Protein 4DD5 (pdb70)

Secondary structure (DSSP, 8-state):
---EEEEEEEEPPPEETTSTTTTS-HHHHHHHHHHHHHHHTT--GGG--EEEEE-S--TTS-S-HHHHHHHHTT--TTS-EEEE--GGGHHHHHHHHHHHHHHHTS-SEEEEEEEEESTTPPEE-TTTTT---SS----EEHHHHHTSEETTTTEEHHHHHHHHHHHHT--HHHHHHHHHHHHHHHHHHHHTTTTTTTB--EEE--EEE-S-S---TT--HHHHHHPPBSSSTT-S-BTTTBPPPEEEEEEEEEEEHHHHHHHT---SEEEEEEEEEE--GGGGGGTHHHHHHHHHHHHT--GGG-SEEEE--SBHHHHHHHHHHHT--TTSBSTT--HHHH---HHHHHHHHHHHHHHHHHHHT-SEEEEEEEETTTEEEEEEEE-

CATH classification: 3.40.47.10 (+1 more: 3.40.47.10)

Radius of gyration: 19.77 Å; Cα contacts (8 Å, |Δi|>4): 1063; chains: 1; bounding box: 51×50×58 Å

InterPro domains:
  IPR002155 Thiolase [PIRSF000429] (1-391)
  IPR002155 Thiolase [TIGR01930] (6-389)
  IPR002155 Thiolase [cd00751] (5-391)
  IPR016039 Thiolase-like [G3DSA:3.40.47.10] (4-275)
  IPR016039 Thiolase-like [G3DSA:3.40.47.10] (126-389)
  IPR016039 Thiolase-like [SSF53901] (3-269)
  IPR016039 Thiolase-like [SSF53901] (270-390)
  IPR020613 Thiolase, conserved site [PS00737] (338-354)
  IPR020615 Thiolase, acyl-enzyme intermediate active site [PS00098] (84-102)
  IPR020616 Thiolase, N-terminal [PF00108] (4-261)
  IPR020617 Thiolase, C-terminal [PF02803] (270-390)

Organism: Clostridioides difficile (strain 630) (NCBI:txid272563)

Foldseek 3Di:
DFWKFFQFKAKAAWAAQCGDPLPPDQLNQLLLRQLVQCVSNVHALCLAQEEEEEEWLCPPVDPFSQLSSSVSNPRDPPHYYHYDDLWLQQQQVQVVVVRVCQRVPNTFKYKGGYWFDLSPRDWDFVQVPPHPPDDDGDIGRCCQVGHAAFPVVGFGVVQLLQVLCVVVVQALLNLLVQLVQQLVLQVVCVVVCVCVVRHRWDQVVHDIRHHQHQRDPPDDSVVSVPFAADGDHVTRFGLSSAFGAIGIIMMTMMGGPVVCVVSVGDGLWIWQFKFKDFDALSNLLQQQQVRVVVRQVSNVHALVLAQAEEEARRGSSSVVVNCVNSVHPSCRYSVSHHRSRRHRSRRRRQNVSVSSFSSVCVVVVNFKYKYKYGGRNGMMMMIITGD

B-factor: mean 16.12, std 9.3, range [6.34, 74.55]

Nearest PDB structures (foldseek):
  4dd5-assembly1_A  TM=1.003E+00  e=2.751E-90  Clostridioides difficile 630
  7ldc-assembly1_B  TM=9.913E-01  e=3.848E-63  Zoogloea ramigera
  7lca-assembly1_B  TM=9.878E-01  e=4.101E-63  Zoogloea ramigera
  8jg2-assembly1_A  TM=9.911E-01  e=2.010E-62  Megasphaera hexanoica
  8gql-assembly1_B  TM=9.804E-01  e=6.679E-52  Pseudomonas aeruginosa PAO1

Solvent-accessible surface area: 15374 Å² total; per-residue (Å²): 178,64,86,6,0,0,5,3,0,0,0,1,0,1,0,22,107,39,25,30,0,132,90,9,27,3,27,93,0,0,23,37,0,0,96,43,0,2,141,72,1,120,13,71,39,78,61,0,51,43,1,4,0,0,3,13,9,49,39,82,51,53,170,62,4,0,70,58,0,0,71,38,4,47,5,40,96,136,56,84,15,108,40,26,96,23,31,2,0,0,0,1,68,0,0,4,55,0,2,69,58,0,8,134,44,106,5,51,5,0,0,0,0,0,1,3,7,2,29,81,15,43,125,58,68,94,33,73,198,176,36,48,214,182,55,159,54,58,142,39,31,2,9,65,94,78,3,20,30,5,91,140,38,110,64,44,8,0,27,0,1,2,21,0,5,104,123,55,110,4,59,56,108,60,0,1,80,28,0,42,46,0,8,65,51,0,62,132,2,47,90,106,24,44,5,91,85,0,13,15,63,4,88,51,136,140,79,84,16,53,107,7,80,37,15,103,90,40,17,55,59,137,123,10,62,123,71,101,50,52,63,79,114,136,13,33,0,0,73,15,0,4,22,7,45,0,0,0,1,0,0,0,0,0,0,0,79,105,46,3,144,122,54,65,16,158,38,16,3,10,16,50,6,59,4,31,22,52,32,77,30,100,31,0,0,36,0,3,2,39,0,0,109,116,0,14,96,71,20,144,34,81,25,134,69,12,46,2,6,4,6,7,6,2,12,0,0,3,5,21,0,2,18,99,56,9,108,12,71,141,127,84,3,5,21,1,0,2,0,2,0,0,1,9,0,1,0,0,1,0,0,2,2,0,0,1,0,1,19,4,1,78,80,106,87,11,104,20,0,0,0,0,0,1,0,7,24,2,58,0,1,1,0,0,0,93,110

Structure (mmCIF, N/CA/C/O backbone):
data_4DD5
#
_entry.id   4DD5
#
_cell.length_a   58.850
_cell.length_b   107.411
_cell.length_c   151.309
_cell.angle_alpha   90.00
_cell.angle_beta   90.00
_cell.angle_gamma   90.00
#
_symmetry.space_group_name_H-M   'I 2 2 2'
#
loop_
_entity.id
_entity.type
_entity.pdbx_description
1 polymer 'Acetyl-CoA acetyltransferase'
2 water water
#
loop_
_atom_site.group_PDB
_atom_site.id
_atom_site.type_symbol
_atom_site.label_atom_id
_atom_site.label_alt_id
_atom_site.label_comp_id
_atom_site.label_asym_id
_atom_site.label_entity_id
_atom_site.label_seq_id
_atom_site.pdbx_PDB_ins_code
_atom_site.Cartn_x
_atom_site.Cartn_y
_atom_site.Cartn_z
_atom_site.occupancy
_atom_site.B_iso_or_equiv
_atom_site.auth_seq_id
_atom_site.auth_comp_id
_atom_site.auth_asym_id
_atom_site.auth_atom_id
_atom_site.pdbx_PDB_model_num
ATOM 1 N N . MET A 1 6 ? 58.509 49.992 22.297 1.00 42.50 6 MET A N 1
ATOM 2 C CA . MET A 1 6 ? 58.685 49.521 23.663 1.00 34.89 6 MET A CA 1
ATOM 3 C C . MET A 1 6 ? 59.253 48.081 23.627 1.00 30.17 6 MET A C 1
ATOM 4 O O . MET A 1 6 ? 58.715 47.199 23.035 1.00 35.89 6 MET A O 1
ATOM 9 N N . ARG A 1 7 ? 60.354 47.846 24.260 1.00 22.20 7 ARG A N 1
ATOM 10 C CA . ARG A 1 7 ? 60.814 46.489 24.127 1.00 21.22 7 ARG A CA 1
ATOM 11 C C . ARG A 1 7 ? 60.231 45.565 25.202 1.00 14.43 7 ARG A C 1
ATOM 12 O O . ARG A 1 7 ? 59.746 45.988 26.211 1.00 16.41 7 ARG A O 1
ATOM 20 N N . GLU A 1 8 ? 60.290 44.288 24.887 1.00 15.43 8 GLU A N 1
ATOM 21 C CA . GLU A 1 8 ? 59.779 43.255 25.785 1.00 13.55 8 GLU A CA 1
ATOM 22 C C . GLU A 1 8 ? 60.765 42.989 26.924 1.00 10.61 8 GLU A C 1
ATOM 23 O O . GLU A 1 8 ? 61.937 43.145 26.798 1.00 11.79 8 GLU A O 1
ATOM 29 N N . VAL A 1 9 ? 60.194 42.558 28.036 1.00 11.38 9 VAL A N 1
ATOM 30 C CA . VAL A 1 9 ? 60.914 42.310 29.276 1.00 10.55 9 VAL A CA 1
ATOM 31 C C . VAL A 1 9 ? 60.647 40.873 29.776 1.00 10.16 9 VAL A C 1
ATOM 32 O O . VAL A 1 9 ? 59.552 40.435 29.701 1.00 11.74 9 VAL A O 1
ATOM 36 N N . VAL A 1 10 ? 61.678 40.235 30.273 1.00 8.95 10 VAL A N 1
ATOM 37 C CA . VAL A 1 10 ? 61.555 38.889 30.801 1.00 8.62 10 VAL A CA 1
ATOM 38 C C . VAL A 1 10 ? 61.948 38.875 32.281 1.00 8.96 10 VAL A C 1
ATOM 39 O O . VAL A 1 10 ? 62.626 39.727 32.751 1.00 9.88 10 VAL A O 1
ATOM 43 N N . ILE A 1 11 ? 61.469 37.846 32.951 1.00 9.32 11 ILE A N 1
ATOM 44 C CA . ILE A 1 11 ? 61.867 37.504 34.318 1.00 9.10 11 ILE A CA 1
ATOM 45 C C . ILE A 1 11 ? 62.883 36.389 34.193 1.00 9.05 11 ILE A C 1
ATOM 46 O O . ILE A 1 11 ? 62.562 35.261 33.815 1.00 10.63 11 ILE A O 1
ATOM 51 N N . ALA A 1 12 ? 64.134 36.743 34.417 1.00 8.93 12 ALA A N 1
ATOM 52 C CA . ALA A 1 12 ? 65.261 35.826 34.243 1.00 9.46 12 ALA A CA 1
ATOM 53 C C . ALA A 1 12 ? 65.316 34.764 35.324 1.00 9.93 12 ALA A C 1
ATOM 54 O O . ALA A 1 12 ? 65.685 33.616 35.037 1.00 11.15 12 ALA A O 1
ATOM 56 N N . SER A 1 13 ? 64.959 35.124 36.558 1.00 9.15 13 SER A N 1
ATOM 57 C CA . SER A 1 13 ? 65.178 34.242 37.696 1.00 8.49 13 SER A CA 1
ATOM 58 C C . SER A 1 13 ? 64.360 34.725 38.889 1.00 9.00 13 SER A C 1
ATOM 59 O O . SER A 1 13 ? 63.891 35.876 38.926 1.00 9.55 13 SER A O 1
ATOM 62 N N . ALA A 1 14 ? 64.233 33.839 39.869 1.00 8.99 14 ALA A N 1
ATOM 63 C CA . ALA A 1 14 ? 63.504 34.120 41.110 1.00 8.55 14 ALA A CA 1
ATOM 64 C C . ALA A 1 14 ? 64.044 33.237 42.213 1.00 9.15 14 ALA A C 1
ATOM 65 O O . ALA A 1 14 ? 64.344 32.065 41.971 1.00 10.09 14 ALA A O 1
ATOM 67 N N . ALA A 1 15 ? 64.086 33.769 43.437 1.00 8.87 15 ALA A N 1
ATOM 68 C CA . ALA A 1 15 ? 64.402 32.998 44.619 1.00 8.39 15 ALA A CA 1
ATOM 69 C C . ALA A 1 15 ? 63.720 33.594 45.821 1.00 8.63 15 ALA A C 1
ATOM 70 O O . ALA A 1 15 ? 63.662 34.822 45.962 1.00 9.95 15 ALA A O 1
ATOM 72 N N . ARG A 1 16 ? 63.242 32.750 46.737 1.00 9.13 16 ARG A N 1
ATOM 73 C CA . ARG A 1 16 ? 62.628 33.248 47.949 1.00 8.78 16 ARG A CA 1
ATOM 74 C C . ARG A 1 16 ? 63.164 32.510 49.148 1.00 9.11 16 ARG A C 1
ATOM 75 O O . ARG A 1 16 ? 63.534 31.334 49.063 1.00 9.51 16 ARG A O 1
ATOM 83 N N . THR A 1 17 ? 63.175 33.189 50.290 1.00 8.99 17 THR A N 1
ATOM 84 C CA . THR A 1 17 ? 63.350 32.456 51.543 1.00 8.80 17 THR A CA 1
ATOM 85 C C . THR A 1 17 ? 62.072 31.655 51.832 1.00 8.32 17 THR A C 1
ATOM 86 O O . THR A 1 17 ? 60.986 31.916 51.291 1.00 9.23 17 THR A O 1
ATOM 90 N N . ALA A 1 18 ? 62.206 30.662 52.695 1.00 9.49 18 ALA A N 1
ATOM 91 C CA . ALA A 1 18 ? 61.051 30.146 53.395 1.00 9.13 18 ALA A CA 1
ATOM 92 C C . ALA A 1 18 ? 60.321 31.331 54.056 1.00 9.06 18 ALA A C 1
ATOM 93 O O . ALA A 1 18 ? 60.933 32.358 54.377 1.00 9.50 18 ALA A O 1
ATOM 95 N N . VAL A 1 19 ? 59.025 31.188 54.266 1.00 8.78 19 VAL A N 1
ATOM 96 C CA . VAL A 1 19 ? 58.255 32.185 55.003 1.00 8.79 19 VAL A CA 1
ATOM 97 C C . VAL A 1 19 ? 58.196 31.735 56.467 1.00 8.85 19 VAL A C 1
ATOM 98 O O . VAL A 1 19 ? 57.780 30.629 56.804 1.00 9.73 19 VAL A O 1
ATOM 102 N N . GLY A 1 20 ? 58.684 32.601 57.336 1.00 8.98 20 GLY A N 1
ATOM 103 C CA . GLY A 1 20 ? 58.693 32.346 58.773 1.00 9.47 20 GLY A CA 1
ATOM 104 C C . GLY A 1 20 ? 57.413 32.765 59.465 1.00 9.27 20 GLY A C 1
ATOM 105 O O . GLY A 1 20 ? 56.725 33.704 59.035 1.00 9.77 20 GLY A O 1
ATOM 106 N N . SER A 1 21 ? 57.113 32.092 60.572 1.00 9.79 21 SER A N 1
ATOM 107 C CA . SER A 1 21 ? 56.004 32.460 61.428 1.00 9.91 21 SER A CA 1
ATOM 108 C C . SER A 1 21 ? 56.342 33.675 62.298 1.00 9.24 21 SER A C 1
ATOM 109 O O . SER A 1 21 ? 57.500 33.915 62.603 1.00 10.32 21 SER A O 1
ATOM 112 N N . PHE A 1 22 ? 55.304 34.397 62.717 1.00 10.25 22 PHE A N 1
ATOM 113 C CA . PHE A 1 22 ? 55.456 35.546 63.613 1.00 10.50 22 PHE A CA 1
ATOM 114 C C . PHE A 1 22 ? 56.152 35.087 64.901 1.00 9.75 22 PHE A C 1
ATOM 115 O O . PHE A 1 22 ? 55.686 34.151 65.559 1.00 12.28 22 PHE A O 1
ATOM 123 N N . GLY A 1 23 ? 57.275 35.681 65.246 1.00 10.45 23 GLY A N 1
ATOM 124 C CA . GLY A 1 23 ? 58.036 35.242 66.402 1.00 11.33 23 GLY A CA 1
ATOM 125 C C . GLY A 1 23 ? 58.743 33.922 66.247 1.00 11.63 23 GLY A C 1
ATOM 126 O O . GLY A 1 23 ? 59.210 33.358 67.231 1.00 12.82 23 GLY A O 1
ATOM 127 N N . GLY A 1 24 ? 58.851 33.435 65.021 1.00 10.87 24 GLY A N 1
ATOM 128 C CA . GLY A 1 24 ? 59.385 32.113 64.710 1.00 11.24 24 GLY A CA 1
ATOM 129 C C . GLY A 1 24 ? 60.799 32.121 64.194 1.00 11.18 24 GLY A C 1
ATOM 130 O O . GLY A 1 24 ? 61.709 32.701 64.780 1.00 11.84 24 GLY A O 1
ATOM 131 N N . ALA A 1 25 ? 60.993 31.466 63.049 1.00 10.97 25 ALA A N 1
ATOM 132 C CA . ALA A 1 25 ? 62.320 31.163 62.532 1.00 11.95 25 ALA A CA 1
ATOM 133 C C . ALA A 1 25 ? 63.195 32.405 62.361 1.00 11.30 25 ALA A C 1
ATOM 134 O O . ALA A 1 25 ? 64.411 32.360 62.564 1.00 12.11 25 ALA A O 1
ATOM 136 N N . PHE A 1 26 ? 62.572 33.512 61.935 1.00 11.11 26 PHE A N 1
ATOM 137 C CA . PHE A 1 26 ? 63.285 34.755 61.628 1.00 10.81 26 PHE A CA 1
ATOM 138 C C . PHE A 1 26 ? 62.999 35.854 62.675 1.00 10.59 26 PHE A C 1
ATOM 139 O O . PHE A 1 26 ? 63.154 37.042 62.392 1.00 11.37 26 PHE A O 1
ATOM 147 N N . LYS A 1 27 ? 62.611 35.455 63.887 1.00 11.07 27 LYS A N 1
ATOM 148 C CA . LYS A 1 27 ? 62.417 36.406 64.984 1.00 11.71 27 LYS A CA 1
ATOM 149 C C . LYS A 1 27 ? 63.585 37.376 65.123 1.00 12.74 27 LYS A C 1
ATOM 150 O O . LYS A 1 27 ? 63.369 38.524 65.501 1.00 14.56 27 LYS A O 1
ATOM 156 N N A SER A 1 28 ? 64.800 36.905 64.810 0.50 12.36 28 SER A N 1
ATOM 157 N N B SER A 1 28 ? 64.811 36.938 64.837 0.50 12.63 28 SER A N 1
ATOM 158 C CA A SER A 1 28 ? 66.032 37.699 64.945 0.50 13.89 28 SER A CA 1
ATOM 159 C CA B SER A 1 28 ? 65.957 37.855 64.874 0.50 14.03 28 SER A CA 1
ATOM 160 C C A SER A 1 28 ? 66.843 37.843 63.640 0.50 13.09 28 SER A C 1
ATOM 161 C C B SER A 1 28 ? 66.873 37.685 63.654 0.50 13.20 28 SER A C 1
ATOM 162 O O A SER A 1 28 ? 67.990 38.309 63.679 0.50 14.66 28 SER A O 1
ATOM 163 O O B SER A 1 28 ? 68.109 37.715 63.764 0.50 14.70 28 SER A O 1
ATOM 168 N N . VAL A 1 29 ? 66.234 37.508 62.493 1.00 11.87 29 VAL A N 1
ATOM 169 C CA . VAL A 1 29 ? 66.929 37.574 61.178 1.00 11.96 29 VAL A CA 1
ATOM 170 C C . VAL A 1 29 ? 66.257 38.696 60.388 1.00 10.09 29 VAL A C 1
ATOM 171 O O . VAL A 1 29 ? 65.093 38.580 59.994 1.00 10.49 29 VAL A O 1
ATOM 175 N N . SER A 1 30 ? 66.965 39.805 60.219 1.00 11.26 30 SER A N 1
ATOM 176 C CA . SER A 1 30 ? 66.381 41.045 59.724 1.00 11.06 30 SER A CA 1
ATOM 177 C C . SER A 1 30 ? 65.874 40.935 58.289 1.00 9.94 30 SER A C 1
ATOM 178 O O . SER A 1 30 ? 66.304 40.072 57.506 1.00 10.26 30 SER A O 1
ATOM 181 N N . ALA A 1 31 ? 64.928 41.806 57.946 1.00 9.96 31 ALA A N 1
ATOM 182 C CA . ALA A 1 31 ? 64.430 41.928 56.565 1.00 8.90 31 ALA A CA 1
ATOM 183 C C . ALA A 1 31 ? 65.585 42.081 55.583 1.00 9.32 31 ALA A C 1
ATOM 184 O O . ALA A 1 31 ? 65.586 41.468 54.502 1.00 10.08 31 ALA A O 1
ATOM 186 N N . VAL A 1 32 ? 66.581 42.906 55.936 1.00 9.89 32 VAL A N 1
ATOM 187 C CA . VAL A 1 32 ? 67.749 43.093 55.057 1.00 10.17 32 VAL A CA 1
ATOM 188 C C . VAL A 1 32 ? 68.525 41.776 54.881 1.00 9.54 32 VAL A C 1
ATOM 189 O O . VAL A 1 32 ? 68.879 41.432 53.759 1.00 10.55 32 VAL A O 1
ATOM 193 N N . GLU A 1 33 ? 68.762 41.046 55.967 1.00 10.28 33 GLU A N 1
ATOM 194 C CA . GLU A 1 33 ? 69.499 39.791 55.871 1.00 11.22 33 GLU A CA 1
ATOM 195 C C . GLU A 1 33 ? 68.743 38.759 55.008 1.00 9.80 33 GLU A C 1
ATOM 196 O O . GLU A 1 33 ? 69.325 38.059 54.169 1.00 11.01 33 GLU A O 1
ATOM 202 N N . LEU A 1 34 ? 67.435 38.668 55.201 1.00 9.42 34 LEU A N 1
ATOM 203 C CA . LEU A 1 34 ? 66.583 37.796 54.368 1.00 9.06 34 LEU A CA 1
ATOM 204 C C . LEU A 1 34 ? 66.670 38.215 52.896 1.00 8.69 34 LEU A C 1
ATOM 205 O O . LEU A 1 34 ? 66.813 37.384 51.994 1.00 9.48 34 LEU A O 1
ATOM 210 N N . GLY A 1 35 ? 66.581 39.528 52.657 1.00 9.13 35 GLY A N 1
ATOM 211 C CA . GLY A 1 35 ? 66.674 40.050 51.307 1.00 9.17 35 GLY A CA 1
ATOM 212 C C . GLY A 1 35 ? 67.990 39.784 50.623 1.00 9.00 35 GLY A C 1
ATOM 213 O O . GLY A 1 35 ? 68.012 39.453 49.439 1.00 9.82 35 GLY A O 1
ATOM 214 N N . VAL A 1 36 ? 69.081 39.952 51.353 1.00 9.12 36 VAL A N 1
ATOM 215 C CA . VAL A 1 36 ? 70.392 39.672 50.791 1.00 10.26 36 VAL A CA 1
ATOM 216 C C . VAL A 1 36 ? 70.509 38.196 50.400 1.00 9.47 36 VAL A C 1
ATOM 217 O O . VAL A 1 36 ? 71.003 37.867 49.334 1.00 9.97 36 VAL A O 1
ATOM 221 N N . THR A 1 37 ? 70.039 37.306 51.274 1.00 9.98 37 THR A N 1
ATOM 222 C CA . THR A 1 37 ? 70.098 35.857 50.972 1.00 10.29 37 THR A CA 1
ATOM 223 C C . THR A 1 37 ? 69.357 35.562 49.664 1.00 9.22 37 THR A C 1
ATOM 224 O O . THR A 1 37 ? 69.877 34.888 48.750 1.00 10.37 37 THR A O 1
ATOM 228 N N . ALA A 1 38 ? 68.131 36.071 49.551 1.00 9.41 38 ALA A N 1
ATOM 229 C CA . ALA A 1 38 ? 67.323 35.828 48.344 1.00 9.24 38 ALA A CA 1
ATOM 230 C C . ALA A 1 38 ? 67.934 36.502 47.104 1.00 8.84 38 ALA A C 1
ATOM 231 O O . ALA A 1 38 ? 67.904 35.942 46.007 1.00 9.50 38 ALA A O 1
ATOM 233 N N . ALA A 1 39 ? 68.451 37.727 47.265 1.00 9.81 39 ALA A N 1
ATOM 234 C CA . ALA A 1 39 ? 69.030 38.493 46.134 1.00 9.10 39 ALA A CA 1
ATOM 235 C C . ALA A 1 39 ? 70.269 37.836 45.564 1.00 8.73 39 ALA A C 1
ATOM 236 O O . ALA A 1 39 ? 70.391 37.701 44.357 1.00 10.06 39 ALA A O 1
ATOM 238 N N . LYS A 1 40 ? 71.177 37.400 46.432 1.00 9.57 40 LYS A N 1
ATOM 239 C CA . LYS A 1 40 ? 72.372 36.734 45.949 1.00 10.62 40 LYS A CA 1
ATOM 240 C C . LYS A 1 40 ? 72.015 35.522 45.096 1.00 10.49 40 LYS A C 1
ATOM 241 O O . LYS A 1 40 ? 72.622 35.271 44.049 1.00 10.90 40 LYS A O 1
ATOM 247 N N . GLU A 1 41 ? 71.034 34.744 45.568 1.00 10.11 41 GLU A N 1
ATOM 248 C CA . GLU A 1 41 ? 70.665 33.540 44.852 1.00 10.22 41 GLU A CA 1
ATOM 249 C C . GLU A 1 41 ? 69.884 33.835 43.571 1.00 10.25 41 GLU A C 1
ATOM 250 O O . GLU A 1 41 ? 70.056 33.153 42.561 1.00 10.74 41 GLU A O 1
ATOM 256 N N . ALA A 1 42 ? 69.022 34.857 43.578 1.00 10.07 42 ALA A N 1
ATOM 257 C CA . ALA A 1 42 ? 68.325 35.247 42.348 1.00 9.67 42 ALA A CA 1
ATOM 258 C C . ALA A 1 42 ? 69.355 35.653 41.285 1.00 9.06 42 ALA A C 1
ATOM 259 O O . ALA A 1 42 ? 69.228 35.290 40.098 1.00 9.91 42 ALA A O 1
ATOM 261 N N . ILE A 1 43 ? 70.400 36.366 41.701 1.00 9.80 43 ILE A N 1
ATOM 262 C CA . ILE A 1 43 ? 71.438 36.798 40.747 1.00 10.40 43 ILE A CA 1
ATOM 263 C C . ILE A 1 43 ? 72.143 35.567 40.146 1.00 10.12 43 ILE A C 1
ATOM 264 O O . ILE A 1 43 ? 72.293 35.456 38.933 1.00 10.54 43 ILE A O 1
ATOM 269 N N . LYS A 1 44 ? 72.528 34.616 41.007 1.00 10.06 44 LYS A N 1
ATOM 270 C CA . LYS A 1 44 ? 73.171 33.388 40.524 1.00 11.30 44 LYS A CA 1
ATOM 271 C C . LYS A 1 44 ? 72.253 32.579 39.593 1.00 10.45 44 LYS A C 1
ATOM 272 O O . LYS A 1 44 ? 72.701 32.008 38.593 1.00 11.78 44 LYS A O 1
ATOM 278 N N . ARG A 1 45 ? 70.956 32.532 39.905 1.00 10.50 45 ARG A N 1
ATOM 279 C CA . ARG A 1 45 ? 69.982 31.799 39.098 1.00 10.27 45 ARG A CA 1
ATOM 280 C C . ARG A 1 45 ? 69.733 32.444 37.732 1.00 10.35 45 ARG A C 1
ATOM 281 O O . ARG A 1 45 ? 69.128 31.806 36.846 1.00 11.80 45 ARG A O 1
ATOM 289 N N . ALA A 1 46 ? 70.223 33.678 37.535 1.00 10.56 46 ALA A N 1
ATOM 290 C CA . ALA A 1 46 ? 70.164 34.367 36.245 1.00 10.28 46 ALA A CA 1
ATOM 291 C C . ALA A 1 46 ? 71.441 34.241 35.435 1.00 10.52 46 ALA A C 1
ATOM 292 O O . ALA A 1 46 ? 71.502 34.743 34.315 1.00 12.42 46 ALA A O 1
ATOM 294 N N . ASN A 1 47 ? 72.470 33.562 35.968 1.00 10.76 47 ASN A N 1
ATOM 295 C CA . ASN A 1 47 ? 73.755 33.456 35.293 1.00 10.59 47 ASN A CA 1
ATOM 296 C C . ASN A 1 47 ? 74.358 34.819 34.995 1.00 12.49 47 ASN A C 1
ATOM 297 O O . ASN A 1 47 ? 74.946 35.033 33.932 1.00 14.18 47 ASN A O 1
ATOM 302 N N . ILE A 1 48 ? 74.220 35.734 35.951 1.00 10.99 48 ILE A N 1
ATOM 303 C CA . ILE A 1 48 ? 74.886 37.023 35.900 1.00 11.64 48 ILE A CA 1
ATOM 304 C C . ILE A 1 48 ? 75.652 37.258 37.204 1.00 11.33 48 ILE A C 1
ATOM 305 O O . ILE A 1 48 ? 75.505 36.525 38.190 1.00 12.95 48 ILE A O 1
ATOM 310 N N . THR A 1 49 ? 76.472 38.306 37.189 1.00 12.49 49 THR A N 1
ATOM 311 C CA . THR A 1 49 ? 77.163 38.766 38.378 1.00 13.33 49 THR A CA 1
ATOM 312 C C . THR A 1 49 ? 76.516 40.075 38.886 1.00 13.15 49 THR A C 1
ATOM 313 O O . THR A 1 49 ? 75.835 40.764 38.122 1.00 12.66 49 THR A O 1
ATOM 317 N N . PRO A 1 50 ? 76.714 40.410 40.173 1.00 11.55 50 PRO A N 1
ATOM 318 C CA . PRO A 1 50 ? 76.037 41.593 40.717 1.00 12.16 50 PRO A CA 1
ATOM 319 C C . PRO A 1 50 ? 76.327 42.909 40.021 1.00 11.78 50 PRO A C 1
ATOM 320 O O . PRO A 1 50 ? 75.485 43.790 39.995 1.00 11.91 50 PRO A O 1
ATOM 324 N N A ASP A 1 51 ? 77.527 43.043 39.466 0.50 12.27 51 ASP A N 1
ATOM 325 N N B ASP A 1 51 ? 77.526 43.031 39.454 0.50 12.44 51 ASP A N 1
ATOM 326 C CA A ASP A 1 51 ? 77.903 44.246 38.714 0.50 12.25 51 ASP A CA 1
ATOM 327 C CA B ASP A 1 51 ? 77.912 44.240 38.714 0.50 12.44 51 ASP A CA 1
ATOM 328 C C A ASP A 1 51 ? 77.075 44.466 37.457 0.50 11.26 51 ASP A C 1
ATOM 329 C C B ASP A 1 51 ? 77.179 44.417 37.384 0.50 12.05 51 ASP A C 1
ATOM 330 O O A ASP A 1 51 ? 77.053 45.581 36.925 0.50 13.77 51 ASP A O 1
ATOM 331 O O B ASP A 1 51 ? 77.322 45.456 36.732 0.50 14.62 51 ASP A O 1
ATOM 340 N N . MET A 1 52 ? 76.366 43.432 36.998 1.00 12.03 52 MET A N 1
ATOM 341 C CA . MET A 1 52 ? 75.526 43.516 35.810 1.00 12.56 52 MET A CA 1
ATOM 342 C C . MET A 1 52 ? 74.143 44.106 36.103 1.00 11.86 52 MET A C 1
ATOM 343 O O . MET A 1 52 ? 73.380 44.381 35.170 1.00 12.83 52 MET A O 1
ATOM 348 N N . ILE A 1 53 ? 73.774 44.244 37.381 1.00 11.62 53 ILE A N 1
ATOM 349 C CA . ILE A 1 53 ? 72.530 44.895 37.768 1.00 10.70 53 ILE A CA 1
ATOM 350 C C . ILE A 1 53 ? 72.699 46.400 37.539 1.00 10.93 53 ILE A C 1
ATOM 351 O O . ILE A 1 53 ? 73.685 46.996 37.980 1.00 12.27 53 ILE A O 1
ATOM 356 N N . ASP A 1 54 ? 71.753 47.011 36.839 1.00 10.17 54 ASP A N 1
ATOM 357 C CA . ASP A 1 54 ? 71.766 48.473 36.608 1.00 10.48 54 ASP A CA 1
ATOM 358 C C . ASP A 1 54 ? 71.218 49.252 37.808 1.00 10.47 54 ASP A C 1
A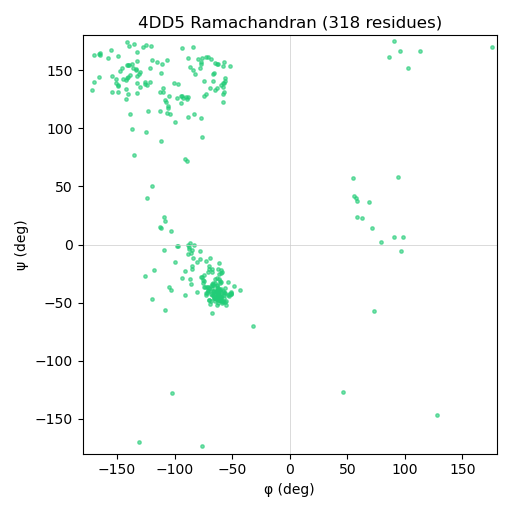TOM 359 O O . ASP A 1 54 ? 71.733 50.316 38.158 1.00 11.09 54 ASP A O 1
ATOM 364 N N . GLU A 1 55 ? 70.154 48.745 38.422 1.00 9.94 55 GLU A N 1
ATOM 365 C CA . GLU A 1 55 ? 69.536 49.385 39.585 1.00 9.27 55 GLU A CA 1
ATOM 366 C C . GLU A 1 55 ? 68.625 48.375 40.247 1.00 9.12 55 GLU A C 1
ATOM 367 O O . GLU A 1 55 ? 68.263 47.346 39.647 1.00 9.39 55 GLU A O 1
ATOM 373 N N . SER A 1 56 ? 68.263 48.671 41.482 1.00 9.56 56 SER A N 1
ATOM 374 C CA . SER A 1 56 ? 67.384 47.836 42.305 1.00 9.35 56 SER A CA 1
ATOM 375 C C . SER A 1 56 ? 66.148 48.616 42.736 1.00 9.06 56 SER A C 1
ATOM 376 O O . SER A 1 56 ? 66.243 49.799 43.108 1.00 9.46 56 SER A O 1
ATOM 379 N N . LEU A 1 57 ? 65.009 47.943 42.721 1.00 8.67 57 LEU A N 1
ATOM 380 C CA . LEU A 1 57 ? 63.732 48.558 43.106 1.00 8.43 57 LEU A CA 1
ATOM 381 C C . LEU A 1 57 ? 63.026 47.496 43.935 1.00 7.93 57 LEU A C 1
ATOM 382 O O . LEU A 1 57 ? 62.640 46.459 43.375 1.00 8.15 57 LEU A O 1
ATOM 387 N N . LEU A 1 58 ? 62.871 47.756 45.234 1.00 7.91 58 LEU A N 1
ATOM 388 C CA . LEU A 1 58 ? 62.433 46.724 46.170 1.00 7.66 58 LEU A CA 1
ATOM 389 C C . LEU A 1 58 ? 61.325 47.207 47.083 1.00 8.17 58 LEU A C 1
ATOM 390 O O . LEU A 1 58 ? 61.365 48.338 47.578 1.00 8.70 58 LEU A O 1
ATOM 395 N N . GLY A 1 59 ? 60.336 46.340 47.329 1.00 8.18 59 GLY A N 1
ATOM 396 C CA . GLY A 1 59 ? 59.288 46.634 48.277 1.00 8.66 59 GLY A CA 1
ATOM 397 C C . GLY A 1 59 ? 59.665 46.367 49.719 1.00 8.11 59 GLY A C 1
ATOM 398 O O . GLY A 1 59 ? 60.378 45.408 50.032 1.00 9.51 59 GLY A O 1
ATOM 399 N N . GLY A 1 60 ? 59.120 47.188 50.606 1.00 9.10 60 GLY A N 1
ATOM 400 C CA . GLY A 1 60 ? 59.253 46.995 52.045 1.00 9.97 60 GLY A CA 1
ATOM 401 C C . GLY A 1 60 ? 58.353 47.994 52.731 1.00 9.26 60 GLY A C 1
ATOM 402 O O . GLY A 1 60 ? 58.334 49.151 52.310 1.00 10.43 60 GLY A O 1
ATOM 403 N N . VAL A 1 61 ? 57.572 47.560 53.715 1.00 9.00 61 VAL A N 1
ATOM 404 C CA . VAL A 1 61 ? 56.548 48.401 54.316 1.00 9.19 61 VAL A CA 1
ATOM 405 C C . VAL A 1 61 ? 56.919 48.849 55.740 1.00 8.59 61 VAL A C 1
ATOM 406 O O . VAL A 1 61 ? 56.948 50.039 56.051 1.00 9.89 61 VAL A O 1
ATOM 410 N N . LEU A 1 62 ? 57.188 47.877 56.606 1.00 8.82 62 LEU A N 1
ATOM 411 C CA . LEU A 1 62 ? 57.443 48.143 58.036 1.00 8.37 62 LEU A CA 1
ATOM 412 C C . LEU A 1 62 ? 58.931 48.351 58.252 1.00 8.51 62 LEU A C 1
ATOM 413 O O . LEU A 1 62 ? 59.666 47.478 58.762 1.00 10.35 62 LEU A O 1
ATOM 418 N N . THR A 1 63 ? 59.409 49.516 57.812 1.00 9.75 63 THR A N 1
ATOM 419 C CA . THR A 1 63 ? 60.854 49.785 57.736 1.00 9.57 63 THR A CA 1
ATOM 420 C C . THR A 1 63 ? 61.375 50.685 58.873 1.00 8.92 63 THR A C 1
ATOM 421 O O . THR A 1 63 ? 62.553 51.066 58.865 1.00 10.49 63 THR A O 1
ATOM 425 N N . ALA A 1 64 ? 60.544 50.914 59.899 1.00 9.29 64 ALA A N 1
ATOM 426 C CA . ALA A 1 64 ? 60.974 51.795 60.985 1.00 9.37 64 ALA A CA 1
ATOM 427 C C . ALA A 1 64 ? 62.148 51.182 61.720 1.00 9.47 64 ALA A C 1
ATOM 428 O O . ALA A 1 64 ? 62.112 50.015 62.139 1.00 9.88 64 ALA A O 1
ATOM 430 N N . GLY A 1 65 ? 63.187 51.991 61.954 1.00 9.60 65 GLY A N 1
ATOM 431 C CA . GLY A 1 65 ? 64.347 51.617 62.715 1.00 10.67 65 GLY A CA 1
ATOM 432 C C . GLY A 1 65 ? 65.346 50.780 61.971 1.00 10.60 65 GLY A C 1
ATOM 433 O O . GLY A 1 65 ? 66.357 50.390 62.549 1.00 10.92 65 GLY A O 1
ATOM 434 N N . LEU A 1 66 ? 65.102 50.500 60.691 1.00 9.98 66 LEU A N 1
ATOM 435 C CA . LEU A 1 66 ? 66.005 49.677 59.888 1.00 9.90 66 LEU A CA 1
ATOM 436 C C . LEU A 1 66 ? 67.155 50.444 59.263 1.00 10.14 66 LEU A C 1
ATOM 437 O O . LEU A 1 66 ? 68.030 49.847 58.638 1.00 10.54 66 LEU A O 1
ATOM 442 N N . GLY A 1 67 ? 67.170 51.763 59.430 1.00 10.00 67 GLY A N 1
ATOM 443 C CA . GLY A 1 67 ? 68.184 52.595 58.806 1.00 9.30 67 GLY A CA 1
ATOM 444 C C . GLY A 1 67 ? 67.731 53.056 57.447 1.00 9.55 67 GLY A C 1
ATOM 445 O O . GLY A 1 67 ? 66.718 52.627 56.915 1.00 10.83 67 GLY A O 1
ATOM 446 N N . GLN A 1 68 ? 68.540 53.904 56.815 1.00 9.02 68 GLN A N 1
ATOM 447 C CA . GLN A 1 68 ? 68.192 54.469 55.514 1.00 9.29 68 GLN A CA 1
ATOM 448 C C . GLN A 1 68 ? 67.950 53.364 54.464 1.00 8.61 68 GLN A C 1
ATOM 449 O O . GLN A 1 68 ? 68.822 52.502 54.289 1.00 9.62 68 GLN A O 1
ATOM 455 N N . ASN A 1 69 ? 66.818 53.460 53.786 1.00 8.68 69 ASN A N 1
ATOM 456 C CA . ASN A 1 69 ? 66.583 52.823 52.469 1.00 8.91 69 ASN A CA 1
ATOM 457 C C . ASN A 1 69 ? 66.999 51.364 52.386 1.00 9.39 69 ASN A C 1
ATOM 458 O O . ASN A 1 69 ? 68.082 51.030 51.876 1.00 9.18 69 ASN A O 1
ATOM 463 N N A ILE A 1 70 ? 66.160 50.469 52.886 0.50 8.17 70 ILE A N 1
ATOM 464 N N B ILE A 1 70 ? 66.122 50.494 52.884 0.50 8.24 70 ILE A N 1
ATOM 465 C CA A ILE A 1 70 ? 66.560 49.054 52.934 0.50 8.41 70 ILE A CA 1
ATOM 466 C CA B ILE A 1 70 ? 66.414 49.049 52.930 0.50 9.15 70 ILE A CA 1
ATOM 467 C C A ILE A 1 70 ? 66.824 48.455 51.549 0.50 8.51 70 ILE A C 1
ATOM 468 C C B ILE A 1 70 ? 66.833 48.504 51.567 0.50 8.55 70 ILE A C 1
ATOM 469 O O A ILE A 1 70 ? 67.582 47.487 51.446 0.50 9.10 70 ILE A O 1
ATOM 470 O O B ILE A 1 70 ? 67.711 47.642 51.505 0.50 8.92 70 ILE A O 1
ATOM 479 N N . ALA A 1 71 ? 66.264 49.018 50.471 1.00 8.17 71 ALA A N 1
ATOM 480 C CA . ALA A 1 71 ? 66.656 48.508 49.143 1.00 7.52 71 ALA A CA 1
ATOM 481 C C . ALA A 1 71 ? 68.152 48.661 48.880 1.00 7.85 71 ALA A C 1
ATOM 482 O O . ALA A 1 71 ? 68.772 47.788 48.291 1.00 9.01 71 ALA A O 1
ATOM 484 N N . ARG A 1 72 ? 68.698 49.812 49.264 1.00 8.51 72 ARG A N 1
ATOM 485 C CA . ARG A 1 72 ? 70.141 50.056 49.130 1.00 8.45 72 ARG A CA 1
ATOM 486 C C . ARG A 1 72 ? 70.941 49.104 50.001 1.00 9.06 72 ARG A C 1
ATOM 487 O O . ARG A 1 72 ? 72.003 48.618 49.606 1.00 9.68 72 ARG A O 1
ATOM 495 N N . GLN A 1 73 ? 70.453 48.844 51.203 1.00 8.86 73 GLN A N 1
ATOM 496 C CA . GLN A 1 73 ? 71.113 47.883 52.077 1.00 8.79 73 GLN A CA 1
ATOM 497 C C . GLN A 1 73 ? 71.168 46.473 51.479 1.00 8.48 73 GLN A C 1
ATOM 498 O O . GLN A 1 73 ? 72.184 45.778 51.546 1.00 9.48 73 GLN A O 1
ATOM 504 N N . ILE A 1 74 ? 70.049 46.047 50.907 1.00 8.08 74 ILE A N 1
ATOM 505 C CA . ILE A 1 74 ? 69.982 44.732 50.262 1.00 8.36 74 ILE A CA 1
ATOM 506 C C . ILE A 1 74 ? 70.910 44.688 49.056 1.00 8.89 74 ILE A C 1
ATOM 507 O O . ILE A 1 74 ? 71.677 43.724 48.879 1.00 9.83 74 ILE A O 1
ATOM 512 N N . ALA A 1 75 ? 70.875 45.726 48.218 1.00 8.91 75 ALA A N 1
ATOM 513 C CA . ALA A 1 75 ? 71.719 45.760 47.037 1.00 9.37 75 ALA A CA 1
ATOM 514 C C . ALA A 1 75 ? 73.194 45.676 47.371 1.00 9.79 75 ALA A C 1
ATOM 515 O O . ALA A 1 75 ? 73.917 44.850 46.818 1.00 10.52 75 ALA A O 1
ATOM 517 N N . LEU A 1 76 ? 73.646 46.521 48.293 1.00 9.47 76 LEU A N 1
ATOM 518 C CA . LEU A 1 76 ? 75.052 46.510 48.662 1.00 9.94 76 LEU A CA 1
ATOM 519 C C . LEU A 1 76 ? 75.426 45.209 49.346 1.00 10.24 76 LEU A C 1
ATOM 520 O O . LEU A 1 76 ? 76.491 44.645 49.112 1.00 10.96 76 LEU A O 1
ATOM 525 N N . GLY A 1 77 ? 74.547 44.702 50.197 1.00 10.25 77 GLY A N 1
ATOM 526 C CA . GLY A 1 77 ? 74.823 43.418 50.871 1.00 11.08 77 GLY A CA 1
ATOM 527 C C . GLY A 1 77 ? 74.930 42.249 49.919 1.00 11.71 77 GLY A C 1
ATOM 528 O O . GLY A 1 77 ? 75.707 41.309 50.159 1.00 12.85 77 GLY A O 1
ATOM 529 N N . ALA A 1 78 ? 74.235 42.328 48.791 1.00 11.18 78 ALA A N 1
ATOM 530 C CA . ALA A 1 78 ? 74.281 41.294 47.748 1.00 10.73 78 ALA A CA 1
ATOM 531 C C . ALA A 1 78 ? 75.469 41.455 46.822 1.00 11.13 78 ALA A C 1
ATOM 532 O O . ALA A 1 78 ? 75.641 40.652 45.917 1.00 14.01 78 ALA A O 1
ATOM 534 N N . GLY A 1 79 ? 76.291 42.481 47.054 1.00 10.93 79 GLY A N 1
ATOM 535 C CA . GLY A 1 79 ? 77.478 42.697 46.247 1.00 11.23 79 GLY A CA 1
ATOM 536 C C . GLY A 1 79 ? 77.284 43.586 45.026 1.00 10.57 79 GLY A C 1
ATOM 537 O O . GLY A 1 79 ? 78.209 43.683 44.211 1.00 11.94 79 GLY A O 1
ATOM 538 N N . ILE A 1 80 ? 76.122 44.206 44.850 1.00 10.66 80 ILE A N 1
ATOM 539 C CA . ILE A 1 80 ? 75.929 45.108 43.730 1.00 11.24 80 ILE A CA 1
ATOM 540 C C . ILE A 1 80 ? 76.814 46.368 43.977 1.00 10.65 80 ILE A C 1
ATOM 541 O O . ILE A 1 80 ? 76.827 46.884 45.091 1.00 11.73 80 ILE A O 1
ATOM 546 N N . PRO A 1 81 ? 77.542 46.843 42.951 1.00 10.97 81 PRO A N 1
ATOM 547 C CA . PRO A 1 81 ? 78.428 47.982 43.193 1.00 11.00 81 PRO A CA 1
ATOM 548 C C . PRO A 1 81 ? 77.743 49.224 43.719 1.00 10.67 81 PRO A C 1
ATOM 549 O O . PRO A 1 81 ? 76.571 49.476 43.416 1.00 10.91 81 PRO A O 1
ATOM 553 N N . VAL A 1 82 ? 78.507 50.033 44.434 1.00 11.12 82 VAL A N 1
ATOM 554 C CA . VAL A 1 82 ? 77.988 51.283 44.989 1.00 10.87 82 VAL A CA 1
ATOM 555 C C . VAL A 1 82 ? 77.470 52.224 43.904 1.00 9.93 82 VAL A C 1
ATOM 556 O O . VAL A 1 82 ? 76.595 53.051 44.177 1.00 10.54 82 VAL A O 1
ATOM 560 N N . GLU A 1 83 ? 77.964 52.102 42.670 1.00 10.65 83 GLU A N 1
ATOM 561 C CA . GLU A 1 83 ? 77.508 52.979 41.584 1.00 10.33 83 GLU A CA 1
ATOM 562 C C . GLU A 1 83 ? 76.067 52.753 41.170 1.00 9.77 83 GLU A C 1
ATOM 563 O O . GLU A 1 83 ? 75.482 53.619 40.502 1.00 11.65 83 GLU A O 1
ATOM 569 N N . LYS A 1 84 ? 75.502 51.583 41.477 1.00 10.02 84 LYS A N 1
ATOM 570 C CA . LYS A 1 84 ? 74.154 51.257 40.998 1.00 10.39 84 LYS A CA 1
ATOM 571 C C . LYS A 1 84 ? 73.114 51.774 42.002 1.00 10.07 84 LYS A C 1
ATOM 572 O O . LYS A 1 84 ? 73.128 51.414 43.176 1.00 10.49 84 LYS A O 1
ATOM 578 N N . PRO A 1 85 ? 72.133 52.560 41.532 1.00 9.52 85 PRO A N 1
ATOM 579 C CA . PRO A 1 85 ? 71.103 53.059 42.460 1.00 10.18 85 PRO A CA 1
ATOM 580 C C . PRO A 1 85 ? 70.185 51.979 42.993 1.00 8.74 85 PRO A C 1
ATOM 581 O O . PRO A 1 85 ? 70.017 50.921 42.382 1.00 9.05 85 PRO A O 1
ATOM 585 N N . ALA A 1 86 ? 69.549 52.295 44.101 1.00 8.85 86 ALA A N 1
ATOM 586 C CA . ALA A 1 86 ? 68.574 51.411 44.750 1.00 8.29 86 ALA A CA 1
ATOM 587 C C . ALA A 1 86 ? 67.549 52.254 45.486 1.00 8.00 86 ALA A C 1
ATOM 588 O O . ALA A 1 86 ? 67.901 53.258 46.123 1.00 9.33 86 ALA A O 1
ATOM 590 N N . MET A 1 87 ? 66.282 51.847 45.395 1.00 8.00 87 MET A N 1
ATOM 591 C CA . MET A 1 87 ? 65.150 52.585 45.973 1.00 7.88 87 MET A CA 1
ATOM 592 C C . MET A 1 87 ? 64.124 51.622 46.547 1.00 7.65 87 MET A C 1
ATOM 593 O O . MET A 1 87 ? 63.860 50.565 45.953 1.00 8.78 87 MET A O 1
ATOM 598 N N . THR A 1 88 ? 63.552 52.013 47.682 1.00 7.91 88 THR A N 1
ATOM 599 C CA . THR A 1 88 ? 62.477 51.261 48.359 1.00 8.10 88 THR A CA 1
ATOM 600 C C . THR A 1 88 ? 61.121 51.830 47.985 1.00 7.82 88 THR A C 1
ATOM 601 O O . THR A 1 88 ? 60.977 53.060 47.927 1.00 10.25 88 THR A O 1
ATOM 605 N N . ILE A 1 89 ? 60.137 50.975 47.731 1.00 7.69 89 ILE A N 1
ATOM 606 C CA . ILE A 1 89 ? 58.797 51.409 47.415 1.00 7.62 89 ILE A CA 1
ATOM 607 C C . ILE A 1 89 ? 57.793 50.837 48.403 1.00 7.63 89 ILE A C 1
ATOM 608 O O . ILE A 1 89 ? 57.969 49.741 48.946 1.00 8.73 89 ILE A O 1
ATOM 613 N N . ASN A 1 90 ? 56.695 51.563 48.599 1.00 8.30 90 ASN A N 1
ATOM 614 C CA . ASN A 1 90 ? 55.600 51.169 49.482 1.00 8.45 90 ASN A CA 1
ATOM 615 C C . ASN A 1 90 ? 54.240 51.435 48.826 1.00 8.83 90 ASN A C 1
ATOM 616 O O . ASN A 1 90 ? 53.764 52.574 48.759 1.00 9.29 90 ASN A O 1
ATOM 621 N N . ILE A 1 91 ? 53.684 50.356 48.274 1.00 8.16 91 ILE A N 1
ATOM 622 C CA . ILE A 1 91 ? 52.260 50.292 47.937 1.00 8.61 91 ILE A CA 1
ATOM 623 C C . ILE A 1 91 ? 51.683 49.114 48.758 1.00 9.43 91 ILE A C 1
ATOM 624 O O . ILE A 1 91 ? 51.020 48.209 48.254 1.00 9.28 91 ILE A O 1
ATOM 629 N N . VAL A 1 92 ? 52.003 49.160 50.051 1.00 9.52 92 VAL A N 1
ATOM 630 C CA . VAL A 1 92 ? 51.553 48.209 51.080 1.00 8.60 92 VAL A CA 1
ATOM 631 C C . VAL A 1 92 ? 51.725 46.764 50.560 1.00 8.71 92 VAL A C 1
ATOM 632 O O . VAL A 1 92 ? 52.804 46.389 50.126 1.00 9.33 92 VAL A O 1
ATOM 636 N N . CYS A 1 93 ? 50.664 45.968 50.613 1.00 8.89 93 CYS A N 1
ATOM 637 C CA . CYS A 1 93 ? 50.662 44.561 50.268 1.00 9.39 93 CYS A CA 1
ATOM 638 C C . CYS A 1 93 ? 51.090 44.287 48.830 1.00 9.17 93 CYS A C 1
ATOM 639 O O . CYS A 1 93 ? 51.501 43.174 48.497 1.00 11.17 93 CYS A O 1
ATOM 642 N N . GLY A 1 94 ? 50.980 45.284 47.951 1.00 8.71 94 GLY A N 1
ATOM 643 C CA . GLY A 1 94 ? 51.362 45.096 46.562 1.00 9.53 94 GLY A CA 1
ATOM 644 C C . GLY A 1 94 ? 52.809 45.353 46.241 1.00 8.04 94 GLY A C 1
ATOM 645 O O . GLY A 1 94 ? 53.228 45.143 45.100 1.00 9.29 94 GLY A O 1
ATOM 646 N N . SER A 1 95 ? 53.597 45.809 47.228 1.00 8.16 95 SER A N 1
ATOM 647 C CA . SER A 1 95 ? 54.926 46.336 46.962 1.00 8.27 95 SER A CA 1
ATOM 648 C C . SER A 1 95 ? 55.845 45.359 46.256 1.00 7.82 95 SER A C 1
ATOM 649 O O . SER A 1 95 ? 56.619 45.746 45.365 1.00 9.07 95 SER A O 1
ATOM 652 N N . GLY A 1 96 ? 55.812 44.091 46.672 1.00 8.04 96 GLY A N 1
ATOM 653 C CA . GLY A 1 96 ? 56.759 43.120 46.104 1.00 9.50 96 GLY A CA 1
ATOM 654 C C . GLY A 1 96 ? 56.458 42.750 44.661 1.00 8.68 96 GLY A C 1
ATOM 655 O O . GLY A 1 96 ? 57.345 42.311 43.956 1.00 10.28 96 GLY A O 1
ATOM 656 N N . LEU A 1 97 ? 55.207 42.916 44.234 1.00 8.16 97 LEU A N 1
ATOM 657 C CA . LEU A 1 97 ? 54.821 42.692 42.826 1.00 8.35 97 LEU A CA 1
ATOM 658 C C . LEU A 1 97 ? 54.941 43.956 41.973 1.00 7.97 97 LEU A C 1
ATOM 659 O O . LEU A 1 97 ? 55.413 43.890 40.845 1.00 8.95 97 LEU A O 1
ATOM 664 N N A ARG A 1 98 ? 54.549 45.112 42.498 0.50 8.31 98 ARG A N 1
ATOM 665 N N B ARG A 1 98 ? 54.534 45.098 42.529 0.50 8.28 98 ARG A N 1
ATOM 666 C CA A ARG A 1 98 ? 54.660 46.305 41.673 0.50 9.22 98 ARG A CA 1
ATOM 667 C CA B ARG A 1 98 ? 54.623 46.375 41.815 0.50 8.71 98 ARG A CA 1
ATOM 668 C C A ARG A 1 98 ? 56.111 46.691 41.451 0.50 8.57 98 ARG A C 1
ATOM 669 C C B ARG A 1 98 ? 56.077 46.717 41.499 0.50 8.48 98 ARG A C 1
ATOM 670 O O A ARG A 1 98 ? 56.437 47.340 40.456 0.50 8.87 98 ARG A O 1
ATOM 671 O O B ARG A 1 98 ? 56.362 47.358 40.488 0.50 9.25 98 ARG A O 1
ATOM 686 N N . SER A 1 99 ? 57.018 46.276 42.332 1.00 7.99 99 SER A N 1
ATOM 687 C CA . SER A 1 99 ? 58.434 46.506 42.046 1.00 8.74 99 SER A CA 1
ATOM 688 C C . SER A 1 99 ? 58.802 45.840 40.703 1.00 8.70 99 SER A C 1
ATOM 689 O O . SER A 1 99 ? 59.605 46.386 39.919 1.00 9.21 99 SER A O 1
ATOM 692 N N . VAL A 1 100 ? 58.235 44.676 40.448 1.00 8.18 100 VAL A N 1
ATOM 693 C CA . VAL A 1 100 ? 58.505 43.907 39.231 1.00 8.96 100 VAL A CA 1
ATOM 694 C C . VAL A 1 100 ? 57.925 44.610 38.010 1.00 8.57 100 VAL A C 1
ATOM 695 O O . VAL A 1 100 ? 58.628 44.816 37.007 1.00 9.72 100 VAL A O 1
ATOM 699 N N . SER A 1 101 ? 56.647 44.982 38.066 1.00 8.73 101 SER A N 1
ATOM 700 C CA . SER A 1 101 ? 56.009 45.673 36.943 1.00 9.01 101 SER A CA 1
ATOM 701 C C . SER A 1 101 ? 56.625 47.036 36.679 1.00 9.70 101 SER A C 1
ATOM 702 O O . SER A 1 101 ? 56.818 47.416 35.525 1.00 9.64 101 SER A O 1
ATOM 705 N N A MET A 1 102 ? 56.918 47.789 37.732 0.50 8.39 102 MET A N 1
ATOM 706 N N B MET A 1 102 ? 56.917 47.802 37.728 0.50 8.25 102 MET A N 1
ATOM 707 C CA A MET A 1 102 ? 57.516 49.104 37.564 0.50 9.05 102 MET A CA 1
ATOM 708 C CA B MET A 1 102 ? 57.500 49.124 37.519 0.50 9.30 102 MET A CA 1
ATOM 709 C C A MET A 1 102 ? 58.907 49.007 36.954 0.50 8.65 102 MET A C 1
ATOM 710 C C B MET A 1 102 ? 58.924 49.032 36.970 0.50 8.72 102 MET A C 1
ATOM 711 O O A MET A 1 102 ? 59.249 49.768 36.046 0.50 9.44 102 MET A O 1
ATOM 712 O O B MET A 1 102 ? 59.305 49.828 36.113 0.50 9.64 102 MET A O 1
ATOM 721 N N . ALA A 1 103 ? 59.728 48.061 37.427 1.00 9.63 103 ALA A N 1
ATOM 722 C CA . ALA A 1 103 ? 61.007 47.839 36.816 1.00 9.74 103 ALA A CA 1
ATOM 723 C C . ALA A 1 103 ? 60.841 47.497 35.333 1.00 9.89 103 ALA A C 1
ATOM 724 O O . ALA A 1 103 ? 61.596 47.973 34.477 1.00 11.28 103 ALA A O 1
ATOM 726 N N . SER A 1 104 ? 59.820 46.715 35.006 1.00 9.61 104 SER A N 1
ATOM 727 C CA . SER A 1 104 ? 59.591 46.374 33.620 1.00 10.25 104 SER A CA 1
ATOM 728 C C . SER A 1 104 ? 59.272 47.609 32.755 1.00 10.60 104 SER A C 1
ATOM 729 O O . SER A 1 104 ? 59.624 47.659 31.579 1.00 11.26 104 SER A O 1
ATOM 732 N N . GLN A 1 105 ? 58.557 48.575 33.339 1.00 10.02 105 GLN A N 1
ATOM 733 C CA . GLN A 1 105 ? 58.281 49.853 32.677 1.00 10.11 105 GLN A CA 1
ATOM 734 C C . GLN A 1 105 ? 59.604 50.559 32.352 1.00 9.73 105 GLN A C 1
ATOM 735 O O . GLN A 1 105 ? 59.804 51.047 31.244 1.00 10.92 105 GLN A O 1
ATOM 741 N N . LEU A 1 106 ? 60.506 50.648 33.321 1.00 9.87 106 LEU A N 1
ATOM 742 C CA . LEU A 1 106 ? 61.793 51.332 33.124 1.00 10.29 106 LEU A CA 1
ATOM 743 C C . LEU A 1 106 ? 62.631 50.639 32.065 1.00 9.89 106 LEU A C 1
ATOM 744 O O . LEU A 1 106 ? 63.335 51.293 31.260 1.00 10.91 106 LEU A O 1
ATOM 749 N N . ILE A 1 107 ? 62.612 49.307 32.077 1.00 9.90 107 ILE A N 1
ATOM 750 C CA . ILE A 1 107 ? 63.401 48.524 31.113 1.00 9.60 107 ILE A CA 1
ATOM 751 C C . ILE A 1 107 ? 62.774 48.638 29.719 1.00 10.26 107 ILE A C 1
ATOM 752 O O . ILE A 1 107 ? 63.496 48.806 28.714 1.00 11.09 107 ILE A O 1
ATOM 757 N N . ALA A 1 108 ? 61.448 48.575 29.612 1.00 10.87 108 ALA A N 1
ATOM 758 C CA . ALA A 1 108 ? 60.728 48.712 28.323 1.00 10.79 108 ALA A CA 1
ATOM 759 C C . ALA A 1 108 ? 61.095 50.047 27.660 1.00 12.17 108 ALA A C 1
ATOM 760 O O . ALA A 1 108 ? 61.266 50.149 26.449 1.00 13.14 108 ALA A O 1
ATOM 762 N N . LEU A 1 109 ? 61.191 51.095 28.479 1.00 11.38 109 LEU A N 1
ATOM 763 C CA . LEU A 1 109 ? 61.521 52.449 28.008 1.00 11.76 109 LEU A CA 1
ATOM 764 C C . LEU A 1 109 ? 62.973 52.577 27.546 1.00 12.44 109 LEU A C 1
ATOM 765 O O . LEU A 1 109 ? 63.317 53.487 26.787 1.00 15.90 109 LEU A O 1
ATOM 770 N N . GLY A 1 110 ? 63.827 51.677 28.008 1.00 12.38 110 GLY A N 1
ATOM 771 C CA . GLY A 1 110 ? 65.232 51.673 27.698 1.00 13.01 110 GLY A CA 1
ATOM 772 C C . GLY A 1 110 ? 66.166 52.278 28.712 1.00 12.04 110 GLY A C 1
ATOM 773 O O . GLY A 1 110 ? 67.354 52.412 28.444 1.00 14.78 110 GLY A O 1
ATOM 774 N N . ASP A 1 111 ? 65.652 52.651 29.879 1.00 11.71 111 ASP A N 1
ATOM 775 C CA . ASP A 1 111 ? 66.478 53.324 30.867 1.00 12.16 111 ASP A CA 1
ATOM 776 C C . ASP A 1 111 ? 67.233 52.396 31.827 1.00 12.11 111 ASP A C 1
ATOM 777 O O . ASP A 1 111 ? 68.083 52.837 32.589 1.00 14.28 111 ASP A O 1
ATOM 782 N N . ALA A 1 112 ? 66.934 51.109 31.763 1.00 11.24 112 ALA A N 1
ATOM 783 C CA . ALA A 1 112 ? 67.673 50.038 32.457 1.00 10.77 112 ALA A CA 1
ATOM 784 C C . ALA A 1 112 ? 67.633 48.825 31.532 1.00 10.72 112 ALA A C 1
ATOM 785 O O . ALA A 1 112 ? 66.678 48.660 30.765 1.00 11.16 112 ALA A O 1
ATOM 787 N N . ASP A 1 113 ? 68.652 47.972 31.641 1.00 10.45 113 ASP A N 1
ATOM 788 C CA . ASP A 1 113 ? 68.646 46.674 30.940 1.00 10.30 113 ASP A CA 1
ATOM 789 C C . ASP A 1 113 ? 68.360 45.496 31.883 1.00 9.77 113 ASP A C 1
ATOM 790 O O . ASP A 1 113 ? 67.753 44.521 31.472 1.00 10.18 113 ASP A O 1
ATOM 795 N N . ILE A 1 114 ? 68.874 45.578 33.113 1.00 9.29 114 ILE A N 1
ATOM 796 C CA . ILE A 1 114 ? 68.809 44.484 34.083 1.00 8.80 114 ILE A CA 1
ATOM 797 C C . ILE A 1 114 ? 68.539 45.121 35.450 1.00 8.87 114 ILE A C 1
ATOM 798 O O . ILE A 1 114 ? 69.232 46.049 35.845 1.00 9.32 114 ILE A O 1
ATOM 803 N N . MET A 1 115 ? 67.529 44.622 36.171 1.00 8.62 115 MET A N 1
ATOM 804 C CA . MET A 1 115 ? 67.223 45.130 37.516 1.00 9.11 115 MET A CA 1
ATOM 805 C C . MET A 1 115 ? 66.994 43.984 38.502 1.00 8.75 115 MET A C 1
ATOM 806 O O . MET A 1 115 ? 66.456 42.920 38.143 1.00 9.26 115 MET A O 1
ATOM 811 N N . LEU A 1 116 ? 67.333 44.264 39.772 1.00 8.93 116 LEU A N 1
ATOM 812 C CA . LEU A 1 116 ? 66.950 43.444 40.920 1.00 8.30 116 LEU A CA 1
ATOM 813 C C . LEU A 1 116 ? 65.648 44.003 41.487 1.00 8.63 116 LEU A C 1
ATOM 814 O O . LEU A 1 116 ? 65.542 45.202 41.749 1.00 8.85 116 LEU A O 1
ATOM 819 N N . VAL A 1 117 ? 64.652 43.135 41.622 1.00 8.14 117 VAL A N 1
ATOM 820 C CA . VAL A 1 117 ? 63.316 43.497 42.073 1.00 7.64 117 VAL A CA 1
ATOM 821 C C . VAL A 1 117 ? 62.825 42.478 43.102 1.00 8.02 117 VAL A C 1
ATOM 822 O O . VAL A 1 117 ? 63.454 41.433 43.341 1.00 8.66 117 VAL A O 1
ATOM 826 N N . GLY A 1 118 ? 61.684 42.775 43.709 1.00 8.29 118 GLY A N 1
ATOM 827 C CA . GLY A 1 118 ? 61.061 41.917 44.709 1.00 8.62 118 GLY A CA 1
ATOM 828 C C . GLY A 1 118 ? 60.750 42.684 45.970 1.00 7.89 118 GLY A C 1
ATOM 829 O O . GLY A 1 118 ? 60.359 43.858 45.916 1.00 9.24 118 GLY A O 1
ATOM 830 N N . GLY A 1 119 ? 60.832 42.018 47.112 1.00 7.86 119 GLY A N 1
ATOM 831 C CA . GLY A 1 119 ? 60.517 42.679 48.375 1.00 8.36 119 GLY A CA 1
ATOM 832 C C . GLY A 1 119 ? 60.990 41.868 49.570 1.00 8.53 119 GLY A C 1
ATOM 833 O O . GLY A 1 119 ? 61.264 40.673 49.474 1.00 9.36 119 GLY A O 1
ATOM 834 N N . ALA A 1 120 ? 61.037 42.536 50.711 1.00 8.81 120 ALA A N 1
ATOM 835 C CA . ALA A 1 120 ? 61.488 41.934 51.961 1.00 8.35 120 ALA A CA 1
ATOM 836 C C . ALA A 1 120 ? 60.677 42.510 53.109 1.00 8.41 120 ALA A C 1
ATOM 837 O O . ALA A 1 120 ? 60.373 43.708 53.116 1.00 10.61 120 ALA A O 1
ATOM 839 N N . GLU A 1 121 ? 60.353 41.677 54.102 1.00 8.41 121 GLU A N 1
ATOM 840 C CA . GLU A 1 121 ? 59.571 42.129 55.232 1.00 8.64 121 GLU A CA 1
ATOM 841 C C . GLU A 1 121 ? 59.856 41.270 56.450 1.00 8.35 121 GLU A C 1
ATOM 842 O O . GLU A 1 121 ? 59.831 40.057 56.365 1.00 9.51 121 GLU A O 1
ATOM 848 N N . ASN A 1 122 ? 60.109 41.931 57.559 1.00 8.38 122 ASN A N 1
ATOM 849 C CA . ASN A 1 122 ? 60.200 41.218 58.861 1.00 8.49 122 ASN A CA 1
ATOM 850 C C . ASN A 1 122 ? 59.225 41.878 59.828 1.00 8.15 122 ASN A C 1
ATOM 851 O O . ASN A 1 122 ? 59.446 42.976 60.363 1.00 9.04 122 ASN A O 1
ATOM 856 N N . MET A 1 123 ? 58.046 41.271 59.926 1.00 8.53 123 MET A N 1
ATOM 857 C CA . MET A 1 123 ? 56.966 41.778 60.787 1.00 8.82 123 MET A CA 1
ATOM 858 C C . MET A 1 123 ? 57.334 41.551 62.269 1.00 8.82 123 MET A C 1
ATOM 859 O O . MET A 1 123 ? 57.066 42.412 63.131 1.00 9.29 123 MET A O 1
ATOM 864 N N . SER A 1 124 ? 57.935 40.411 62.586 1.00 9.17 124 SER A N 1
ATOM 865 C CA . SER A 1 124 ? 58.352 40.131 63.971 1.00 9.94 124 SER A CA 1
ATOM 866 C C . SER A 1 124 ? 59.214 41.253 64.552 1.00 10.05 124 SER A C 1
ATOM 867 O O . SER A 1 124 ? 59.069 41.620 65.726 1.00 11.31 124 SER A O 1
ATOM 870 N N . MET A 1 125 ? 60.138 41.764 63.749 1.00 9.51 125 MET A N 1
ATOM 871 C CA . MET A 1 125 ? 61.112 42.745 64.184 1.00 10.33 125 MET A CA 1
ATOM 872 C C . MET A 1 125 ? 60.656 44.194 64.049 1.00 10.00 125 MET A C 1
ATOM 873 O O . MET A 1 125 ? 61.397 45.121 64.463 1.00 12.46 125 MET A O 1
ATOM 878 N N . SER A 1 126 ? 59.450 44.415 63.547 1.00 10.16 126 SER A N 1
ATOM 879 C CA . SER A 1 126 ? 58.934 45.775 63.441 1.00 10.43 126 SER A CA 1
ATOM 880 C C . SER A 1 126 ? 58.712 46.329 64.856 1.00 9.69 126 SER A C 1
ATOM 881 O O . SER A 1 126 ? 58.284 45.595 65.751 1.00 11.62 126 SER A O 1
ATOM 884 N N . PRO A 1 127 ? 59.023 47.615 65.080 1.00 10.59 127 PRO A N 1
ATOM 885 C CA . PRO A 1 127 ? 59.059 48.149 66.426 1.00 9.71 127 PRO A CA 1
ATOM 886 C C . PRO A 1 127 ? 57.775 48.801 66.891 1.00 9.14 127 PRO A C 1
ATOM 887 O O . PRO A 1 127 ? 56.862 49.077 66.128 1.00 10.47 127 PRO A O 1
ATOM 891 N N . TYR A 1 128 ? 57.740 49.076 68.187 1.00 9.27 128 TYR A N 1
ATOM 892 C CA . TYR A 1 128 ? 56.769 49.978 68.760 1.00 9.03 128 TYR A CA 1
ATOM 893 C C . TYR A 1 128 ? 57.303 51.413 68.669 1.00 9.24 128 TYR A C 1
ATOM 894 O O . TYR A 1 128 ? 58.501 51.643 68.601 1.00 10.35 128 TYR A O 1
ATOM 903 N N A LEU A 1 129 ? 56.345 52.343 68.650 0.50 9.00 129 LEU A N 1
ATOM 904 N N B LEU A 1 129 ? 56.393 52.368 68.618 0.50 10.04 129 LEU A N 1
ATOM 905 C CA A LEU A 1 129 ? 56.541 53.782 68.419 0.50 8.10 129 LEU A CA 1
ATOM 906 C CA B LEU A 1 129 ? 56.784 53.759 68.529 0.50 10.67 129 LEU A CA 1
ATOM 907 C C A LEU A 1 129 ? 56.004 54.597 69.601 0.50 8.54 129 LEU A C 1
ATOM 908 C C B LEU A 1 129 ? 56.021 54.614 69.545 0.50 9.34 129 LEU A C 1
ATOM 909 O O A LEU A 1 129 ? 54.985 54.233 70.194 0.50 9.65 129 LEU A O 1
ATOM 910 O O B LEU A 1 129 ? 54.906 54.289 69.971 0.50 10.48 129 LEU A O 1
ATOM 919 N N . VAL A 1 130 ? 56.658 55.725 69.892 1.00 10.27 130 VAL A N 1
ATOM 920 C CA . VAL A 1 130 ? 56.192 56.633 70.918 1.00 10.23 130 VAL A CA 1
ATOM 921 C C . VAL A 1 130 ? 56.048 58.032 70.289 1.00 11.17 130 VAL A C 1
ATOM 922 O O . VAL A 1 130 ? 57.043 58.784 70.177 1.00 12.30 130 VAL A O 1
ATOM 926 N N . PRO A 1 131 ? 54.840 58.363 69.816 1.00 11.51 131 PRO A N 1
ATOM 927 C CA . PRO A 1 131 ? 54.674 59.637 69.131 1.00 13.15 131 PRO A CA 1
ATOM 928 C C . PRO A 1 131 ? 54.996 60.855 69.988 1.00 11.93 131 PRO A C 1
ATOM 929 O O . PRO A 1 131 ? 55.453 61.877 69.441 1.00 12.81 131 PRO A O 1
ATOM 933 N N . SER A 1 132 ? 54.767 60.766 71.300 1.00 11.96 132 SER A N 1
ATOM 934 C CA . SER A 1 132 ? 54.982 61.932 72.188 1.00 11.58 132 SER A CA 1
ATOM 935 C C . SER A 1 132 ? 56.422 62.054 72.691 1.00 9.80 132 SER A C 1
ATOM 936 O O . SER A 1 132 ? 56.717 62.960 73.458 1.00 11.02 132 SER A O 1
ATOM 939 N N . ALA A 1 133 ? 57.324 61.153 72.286 1.00 11.07 133 ALA A N 1
ATOM 940 C CA . ALA A 1 133 ? 58.646 61.090 72.897 1.00 10.40 133 ALA A CA 1
ATOM 941 C C . ALA A 1 133 ? 59.508 62.325 72.611 1.00 10.36 133 ALA A C 1
ATOM 942 O O . ALA A 1 133 ? 60.322 62.705 73.447 1.00 10.94 133 ALA A O 1
ATOM 944 N N . ARG A 1 134 ? 59.384 62.931 71.424 1.00 10.93 134 ARG A N 1
ATOM 945 C CA . ARG A 1 134 ? 60.305 64.007 71.078 1.00 10.98 134 ARG A CA 1
ATOM 946 C C . ARG A 1 134 ? 60.064 65.247 71.959 1.00 9.99 134 ARG A C 1
ATOM 947 O O . ARG A 1 134 ? 61.022 65.839 72.459 1.00 11.22 134 ARG A O 1
ATOM 955 N N . TYR A 1 135 ? 58.803 65.655 72.084 1.00 10.49 135 TYR A N 1
ATOM 956 C CA . TYR A 1 135 ? 58.438 66.911 72.769 1.00 10.81 135 TYR A CA 1
ATOM 957 C C . TYR A 1 135 ? 57.750 66.692 74.091 1.00 10.83 135 TYR A C 1
ATOM 958 O O . TYR A 1 135 ? 57.473 67.658 74.803 1.00 14.15 135 TYR A O 1
ATOM 967 N N . GLY A 1 136 ? 57.461 65.449 74.435 1.00 10.37 136 GLY A N 1
ATOM 968 C CA . GLY A 1 136 ? 56.944 65.068 75.744 1.00 11.16 136 GLY A CA 1
ATOM 969 C C . GLY A 1 136 ? 55.456 64.772 75.789 1.00 10.93 136 GLY A C 1
ATOM 970 O O . GLY A 1 136 ? 54.643 65.323 75.008 1.00 12.38 136 GLY A O 1
ATOM 971 N N . ALA A 1 137 ? 55.074 63.904 76.734 1.00 10.91 137 ALA A N 1
ATOM 972 C CA . ALA A 1 137 ? 53.682 63.542 77.021 1.00 11.16 137 ALA A CA 1
ATOM 973 C C . ALA A 1 137 ? 53.034 64.538 77.981 1.00 10.65 137 ALA A C 1
ATOM 974 O O . ALA A 1 137 ? 51.797 64.577 78.098 1.00 11.86 137 ALA A O 1
ATOM 976 N N . ARG A 1 138 ? 53.860 65.290 78.738 1.00 11.23 138 ARG A N 1
ATOM 977 C CA . ARG A 1 138 ? 53.416 66.389 79.644 1.00 11.74 138 ARG A CA 1
ATOM 978 C C . ARG A 1 138 ? 52.715 65.962 80.944 1.00 11.00 138 ARG A C 1
ATOM 979 O O . ARG A 1 138 ? 53.153 66.318 82.034 1.00 11.63 138 ARG A O 1
ATOM 987 N N . MET A 1 139 ? 51.642 65.213 80.809 1.00 11.19 139 MET A N 1
ATOM 988 C CA . MET A 1 139 ? 50.929 64.698 81.960 1.00 11.46 139 MET A CA 1
ATOM 989 C C . MET A 1 139 ? 49.923 63.682 81.446 1.00 10.29 139 MET A C 1
ATOM 990 O O . MET A 1 139 ? 49.235 63.927 80.447 1.00 12.72 139 MET A O 1
ATOM 995 N N . GLY A 1 140 ? 49.780 62.589 82.181 1.00 11.13 140 GLY A N 1
ATOM 996 C CA . GLY A 1 140 ? 48.801 61.566 81.855 1.00 11.41 140 GLY A CA 1
ATOM 997 C C . GLY A 1 140 ? 49.341 60.559 80.856 1.00 11.38 140 GLY A C 1
ATOM 998 O O . GLY A 1 140 ? 50.333 60.791 80.147 1.00 11.79 140 GLY A O 1
ATOM 999 N N . ASP A 1 141 ? 48.674 59.413 80.798 1.00 12.00 141 ASP A N 1
ATOM 1000 C CA . ASP A 1 141 ? 49.167 58.306 79.983 1.00 13.00 141 ASP A CA 1
ATOM 1001 C C . ASP A 1 141 ? 49.205 58.734 78.511 1.00 11.90 141 ASP A C 1
ATOM 1002 O O . ASP A 1 141 ? 48.454 59.635 78.069 1.00 14.74 141 ASP A O 1
ATOM 1007 N N . ALA A 1 142 ? 50.062 58.073 77.749 1.00 12.77 142 ALA A N 1
ATOM 1008 C CA . ALA A 1 142 ? 50.340 58.477 76.348 1.00 13.46 142 ALA A CA 1
ATOM 1009 C C . ALA A 1 142 ? 50.295 57.254 75.426 1.00 14.31 142 ALA A C 1
ATOM 1010 O O . ALA A 1 142 ? 50.326 56.128 75.882 1.00 14.37 142 ALA A O 1
ATOM 1012 N N . ALA A 1 143 ? 50.230 57.504 74.123 1.00 13.79 143 ALA A N 1
ATOM 1013 C CA . ALA A 1 143 ? 50.208 56.444 73.112 1.00 12.84 143 ALA A CA 1
ATOM 1014 C C . ALA A 1 143 ? 51.523 55.680 72.993 1.00 11.88 143 ALA A C 1
ATOM 1015 O O . ALA A 1 143 ? 52.591 56.239 73.044 1.00 12.82 143 ALA A O 1
ATOM 1017 N N A PHE A 1 144 ? 51.407 54.364 72.806 0.50 12.62 144 PHE A N 1
ATOM 1018 N N B PHE A 1 144 ? 51.396 54.366 72.859 0.50 12.12 144 PHE A N 1
ATOM 1019 C CA A PHE A 1 144 ? 52.574 53.462 72.666 0.50 11.12 144 PHE A CA 1
ATOM 1020 C CA B PHE A 1 144 ? 52.542 53.485 72.634 0.50 10.88 144 PHE A CA 1
ATOM 1021 C C A PHE A 1 144 ? 52.177 52.399 71.625 0.50 9.69 144 PHE A C 1
ATOM 1022 C C B PHE A 1 144 ? 52.050 52.502 71.590 0.50 9.92 144 PHE A C 1
ATOM 1023 O O A PHE A 1 144 ? 51.479 51.428 71.920 0.50 11.19 144 PHE A O 1
ATOM 1024 O O B PHE A 1 144 ? 51.115 51.722 71.834 0.50 9.37 144 PHE A O 1
ATOM 1039 N N . VAL A 1 145 ? 52.596 52.656 70.390 1.00 9.53 145 VAL A N 1
ATOM 1040 C CA . VAL A 1 145 ? 51.930 52.175 69.173 1.00 9.42 145 VAL A CA 1
ATOM 1041 C C . VAL A 1 145 ? 52.698 51.042 68.483 1.00 8.68 145 VAL A C 1
ATOM 1042 O O . VAL A 1 145 ? 53.903 51.131 68.241 1.00 9.92 145 VAL A O 1
ATOM 1046 N N . ASP A 1 146 ? 51.996 49.955 68.165 1.00 9.04 146 ASP A N 1
ATOM 1047 C CA . ASP A 1 146 ? 52.577 48.845 67.423 1.00 9.42 146 ASP A CA 1
ATOM 1048 C C . ASP A 1 146 ? 52.651 49.264 65.941 1.00 8.83 146 ASP A C 1
ATOM 1049 O O . ASP A 1 146 ? 51.635 49.408 65.285 1.00 9.54 146 ASP A O 1
ATOM 1054 N N . SER A 1 147 ? 53.851 49.515 65.424 1.00 8.90 147 SER A N 1
ATOM 1055 C CA . SER A 1 147 ? 53.975 50.005 64.041 1.00 8.90 147 SER A CA 1
ATOM 1056 C C . SER A 1 147 ? 53.408 49.008 63.027 1.00 8.89 147 SER A C 1
ATOM 1057 O O . SER A 1 147 ? 52.966 49.405 61.961 1.00 9.64 147 SER A O 1
ATOM 1060 N N . MET A 1 148 ? 53.462 47.723 63.349 1.00 8.57 148 MET A N 1
ATOM 1061 C CA . MET A 1 148 ? 52.918 46.707 62.443 1.00 8.72 148 MET A CA 1
ATOM 1062 C C . MET A 1 148 ? 51.423 46.912 62.212 1.00 9.04 148 MET A C 1
ATOM 1063 O O . MET A 1 148 ? 50.921 46.883 61.075 1.00 9.80 148 MET A O 1
ATOM 1068 N N . ILE A 1 149 ? 50.690 47.142 63.297 1.00 8.78 149 ILE A N 1
ATOM 1069 C CA . ILE A 1 149 ? 49.257 47.370 63.204 1.00 9.72 149 ILE A CA 1
ATOM 1070 C C . ILE A 1 149 ? 48.969 48.725 62.549 1.00 9.56 149 ILE A C 1
ATOM 1071 O O . ILE A 1 149 ? 48.152 48.836 61.643 1.00 11.17 149 ILE A O 1
ATOM 1076 N N . LYS A 1 150 ? 49.644 49.767 63.011 1.00 10.11 150 LYS A N 1
ATOM 1077 C CA . LYS A 1 150 ? 49.358 51.112 62.547 1.00 9.62 150 LYS A CA 1
ATOM 1078 C C . LYS A 1 150 ? 49.691 51.326 61.071 1.00 9.06 150 LYS A C 1
ATOM 1079 O O . LYS A 1 150 ? 48.931 51.931 60.343 1.00 10.58 150 LYS A O 1
ATOM 1085 N N . ASP A 1 151 ? 50.873 50.869 60.657 1.00 9.08 151 ASP A N 1
ATOM 1086 C CA . ASP A 1 151 ? 51.428 51.173 59.333 1.00 8.70 151 ASP A CA 1
ATOM 1087 C C . ASP A 1 151 ? 51.222 50.034 58.328 1.00 9.41 151 ASP A C 1
ATOM 1088 O O . ASP A 1 151 ? 51.397 50.235 57.126 1.00 9.68 151 ASP A O 1
ATOM 1093 N N . GLY A 1 152 ? 50.866 48.844 58.818 1.00 9.31 152 GLY A N 1
ATOM 1094 C CA . GLY A 1 152 ? 50.789 47.659 57.966 1.00 10.21 152 GLY A CA 1
ATOM 1095 C C . GLY A 1 152 ? 49.410 47.004 57.893 1.00 9.87 152 GLY A C 1
ATOM 1096 O O . GLY A 1 152 ? 48.940 46.667 56.807 1.00 10.32 152 GLY A O 1
ATOM 1097 N N . LEU A 1 153 ? 48.767 46.811 59.034 1.00 9.69 153 LEU A N 1
ATOM 1098 C CA . LEU A 1 153 ? 47.583 45.945 59.142 1.00 9.83 153 LEU A CA 1
ATOM 1099 C C . LEU A 1 153 ? 46.275 46.650 59.464 1.00 10.47 153 LEU A C 1
ATOM 1100 O O . LEU A 1 153 ? 45.297 45.988 59.782 1.00 13.37 153 LEU A O 1
ATOM 1105 N N . SER A 1 154 ? 46.235 47.974 59.318 1.00 9.84 154 SER A N 1
ATOM 1106 C CA . SER A 1 154 ? 45.020 48.725 59.573 1.00 11.25 154 SER A CA 1
ATOM 1107 C C . SER A 1 154 ? 44.813 49.748 58.474 1.00 10.51 154 SER A C 1
ATOM 1108 O O . SER A 1 154 ? 45.784 50.222 57.862 1.00 10.96 154 SER A O 1
ATOM 1111 N N . ASP A 1 155 ? 43.553 50.086 58.239 1.00 11.04 155 ASP A N 1
ATOM 1112 C CA . ASP A 1 155 ? 43.178 51.129 57.292 1.00 10.71 155 ASP A CA 1
ATOM 1113 C C . ASP 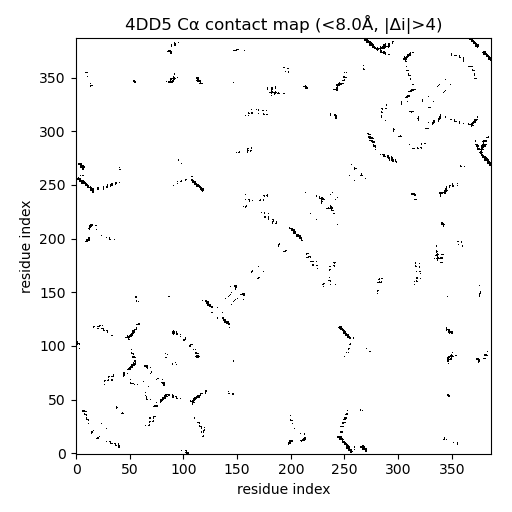A 1 155 ? 43.131 52.492 57.980 1.00 11.33 155 ASP A C 1
ATOM 1114 O O . ASP A 1 155 ? 42.428 52.668 58.977 1.00 12.65 155 ASP A O 1
ATOM 1119 N N . ILE A 1 156 ? 43.878 53.451 57.423 1.00 11.32 156 ILE A N 1
ATOM 1120 C CA . ILE A 1 156 ? 44.044 54.751 58.052 1.00 11.38 156 ILE A CA 1
ATOM 1121 C C . ILE A 1 156 ? 42.806 55.633 57.878 1.00 12.29 156 ILE A C 1
ATOM 1122 O O . ILE A 1 156 ? 42.551 56.507 58.692 1.00 16.50 156 ILE A O 1
ATOM 1127 N N . PHE A 1 157 ? 42.057 55.430 56.808 1.00 11.96 157 PHE A N 1
ATOM 1128 C CA . PHE A 1 157 ? 40.887 56.273 56.501 1.00 13.20 157 PHE A CA 1
ATOM 1129 C C . PHE A 1 157 ? 39.704 55.980 57.399 1.00 14.27 157 PHE A C 1
ATOM 1130 O O . PHE A 1 157 ? 38.974 56.892 57.796 1.00 16.80 157 PHE A O 1
ATOM 1138 N N . ASN A 1 158 ? 39.538 54.702 57.740 1.00 12.80 158 ASN A N 1
ATOM 1139 C CA . ASN A 1 158 ? 38.409 54.239 58.540 1.00 13.73 158 ASN A CA 1
ATOM 1140 C C . ASN A 1 158 ? 38.782 53.845 59.962 1.00 14.36 158 ASN A C 1
ATOM 1141 O O . ASN A 1 158 ? 37.917 53.557 60.778 1.00 17.16 158 ASN A O 1
ATOM 1146 N N A ASN A 1 159 ? 40.087 53.886 60.238 0.50 14.43 159 ASN A N 1
ATOM 1147 N N B ASN A 1 159 ? 40.077 53.808 60.259 0.50 13.66 159 ASN A N 1
ATOM 1148 C CA A ASN A 1 159 ? 40.672 53.548 61.533 0.50 15.14 159 ASN A CA 1
ATOM 1149 C CA B ASN A 1 159 ? 40.572 53.578 61.620 0.50 14.86 159 ASN A CA 1
ATOM 1150 C C A ASN A 1 159 ? 40.087 52.235 62.069 0.50 13.55 159 ASN A C 1
ATOM 1151 C C B ASN A 1 159 ? 40.229 52.188 62.165 0.50 15.21 159 ASN A C 1
ATOM 1152 O O A ASN A 1 159 ? 39.397 52.185 63.089 0.50 14.66 159 ASN A O 1
ATOM 1153 O O B ASN A 1 159 ? 39.893 52.029 63.347 0.50 16.08 159 ASN A O 1
ATOM 1162 N N . TYR A 1 160 ? 40.342 51.170 61.317 1.00 12.92 160 TYR A N 1
ATOM 1163 C CA . TYR A 1 160 ? 40.068 49.814 61.759 1.00 12.17 160 TYR A CA 1
ATOM 1164 C C . TYR A 1 160 ? 40.979 48.832 61.029 1.00 11.27 160 TYR A C 1
ATOM 1165 O O . TYR A 1 160 ? 41.671 49.168 60.060 1.00 12.33 160 TYR A O 1
ATOM 1174 N N . HIS A 1 161 ? 41.027 47.618 61.560 1.00 12.17 161 HIS A N 1
ATOM 1175 C CA . HIS A 1 161 ? 41.955 46.591 61.060 1.00 11.22 161 HIS A CA 1
ATOM 1176 C C . HIS A 1 161 ? 41.586 46.219 59.629 1.00 10.88 161 HIS A C 1
ATOM 1177 O O . HIS A 1 161 ? 40.423 46.271 59.237 1.00 11.97 161 HIS A O 1
ATOM 1184 N N A MET A 1 162 ? 42.566 45.789 58.855 0.50 11.02 162 MET A N 1
ATOM 1185 N N B MET A 1 162 ? 42.593 45.798 58.868 0.50 11.31 162 MET A N 1
ATOM 1186 C CA A MET A 1 162 ? 42.294 45.199 57.541 0.50 11.48 162 MET A CA 1
ATOM 1187 C CA B MET A 1 162 ? 42.389 45.164 57.555 0.50 12.23 162 MET A CA 1
ATOM 1188 C C A MET A 1 162 ? 41.244 44.078 57.602 0.50 11.04 162 MET A C 1
ATOM 1189 C C B MET A 1 162 ? 41.273 44.094 57.610 0.50 11.45 162 MET A C 1
ATOM 1190 O O A MET A 1 162 ? 40.475 43.877 56.656 0.50 11.95 162 MET A O 1
ATOM 1191 O O B MET A 1 162 ? 40.477 43.960 56.677 0.50 12.20 162 MET A O 1
ATOM 1200 N N . GLY A 1 163 ? 41.210 43.330 58.693 1.00 11.89 163 GLY A N 1
ATOM 1201 C CA . GLY A 1 163 ? 40.186 42.299 58.860 1.00 12.50 163 GLY A CA 1
ATOM 1202 C C . GLY A 1 163 ? 38.751 42.809 58.800 1.00 12.46 163 GLY A C 1
ATOM 1203 O O . GLY A 1 163 ? 37.863 42.087 58.376 1.00 13.23 163 GLY A O 1
ATOM 1204 N N . ILE A 1 164 ? 38.508 44.051 59.219 1.00 12.21 164 ILE A N 1
ATOM 1205 C CA . ILE A 1 164 ? 37.185 44.640 59.101 1.00 12.60 164 ILE A CA 1
ATOM 1206 C C . ILE A 1 164 ? 36.823 44.897 57.629 1.00 12.57 164 ILE A C 1
ATOM 1207 O O . ILE A 1 164 ? 35.679 44.738 57.245 1.00 12.78 164 ILE A O 1
ATOM 1212 N N . THR A 1 165 ? 37.797 45.282 56.790 1.00 12.67 165 THR A N 1
ATOM 1213 C CA . THR A 1 165 ? 37.528 45.395 55.348 1.00 12.16 165 THR A CA 1
ATOM 1214 C C . THR A 1 165 ? 37.097 44.032 54.781 1.00 12.27 165 THR A C 1
ATOM 1215 O O . THR A 1 165 ? 36.251 43.963 53.866 1.00 12.82 165 THR A O 1
ATOM 1219 N N . ALA A 1 166 ? 37.636 42.941 55.338 1.00 11.01 166 ALA A N 1
ATOM 1220 C CA . ALA A 1 166 ? 37.231 41.584 54.919 1.00 11.88 166 ALA A CA 1
ATOM 1221 C C . ALA A 1 166 ? 35.800 41.289 55.364 1.00 11.60 166 ALA A C 1
ATOM 1222 O O . ALA A 1 166 ? 35.020 40.730 54.590 1.00 13.62 166 ALA A O 1
ATOM 1224 N N . GLU A 1 167 ? 35.451 41.714 56.573 1.00 12.06 167 GLU A N 1
ATOM 1225 C CA . GLU A 1 167 ? 34.057 41.597 57.032 1.00 12.89 167 GLU A CA 1
ATOM 1226 C C . GLU A 1 167 ? 33.097 42.387 56.120 1.00 13.17 167 GLU A C 1
ATOM 1227 O O . GLU A 1 167 ? 31.973 41.948 55.834 1.00 14.26 167 GLU A O 1
ATOM 1233 N N . ASN A 1 168 ? 33.536 43.558 55.685 1.00 12.64 168 ASN A N 1
ATOM 1234 C CA . ASN A 1 168 ? 32.714 44.374 54.798 1.00 12.68 168 ASN A CA 1
ATOM 1235 C C . ASN A 1 168 ? 32.391 43.616 53.503 1.00 13.59 168 ASN A C 1
ATOM 1236 O O . ASN A 1 168 ? 31.236 43.641 53.036 1.00 15.68 168 ASN A O 1
ATOM 1241 N N . ILE A 1 169 ? 33.388 42.945 52.941 1.00 12.18 169 ILE A N 1
ATOM 1242 C CA . ILE A 1 169 ? 33.184 42.145 51.747 1.00 12.74 169 ILE A CA 1
ATOM 1243 C C . ILE A 1 169 ? 32.320 40.927 52.049 1.00 13.43 169 ILE A C 1
ATOM 1244 O O . ILE A 1 169 ? 31.432 40.598 51.260 1.00 14.16 169 ILE A O 1
ATOM 1249 N N . ALA A 1 170 ? 32.565 40.244 53.170 1.00 13.49 170 ALA A N 1
ATOM 1250 C CA . ALA A 1 170 ? 31.731 39.069 53.553 1.00 13.81 170 ALA A CA 1
ATOM 1251 C C . ALA A 1 170 ? 30.252 39.455 53.568 1.00 15.12 170 ALA A C 1
ATOM 1252 O O . ALA A 1 170 ? 29.381 38.717 53.079 1.00 16.56 170 ALA A O 1
ATOM 1254 N N . GLU A 1 171 ? 29.974 40.619 54.135 1.00 14.83 171 GLU A N 1
ATOM 1255 C CA . GLU A 1 171 ? 28.576 41.101 54.263 1.00 16.21 171 GLU A CA 1
ATOM 1256 C C . GLU A 1 171 ? 27.998 41.483 52.894 1.00 16.87 171 GLU A C 1
ATOM 1257 O O . GLU A 1 171 ? 26.913 41.025 52.527 1.00 20.87 171 GLU A O 1
ATOM 1263 N N . GLN A 1 172 ? 28.752 42.261 52.111 1.00 15.26 172 GLN A N 1
ATOM 1264 C CA . GLN A 1 172 ? 28.224 42.809 50.857 1.00 17.70 172 GLN A CA 1
ATOM 1265 C C . GLN A 1 172 ? 28.113 41.775 49.726 1.00 18.97 172 GLN A C 1
ATOM 1266 O O . GLN A 1 172 ? 27.238 41.857 48.873 1.00 21.79 172 GLN A O 1
ATOM 1272 N N . TRP A 1 173 ? 29.023 40.805 49.730 1.00 15.87 173 TRP A N 1
ATOM 1273 C CA . TRP A 1 173 ? 29.049 39.720 48.725 1.00 16.00 173 TRP A CA 1
ATOM 1274 C C . TRP A 1 173 ? 28.392 38.450 49.216 1.00 16.83 173 TRP A C 1
ATOM 1275 O O . TRP A 1 173 ? 28.323 37.468 48.474 1.00 19.69 173 TRP A O 1
ATOM 1286 N N . ASN A 1 174 ? 27.906 38.449 50.452 1.00 17.31 174 ASN A N 1
ATOM 1287 C CA . ASN A 1 174 ? 27.271 37.260 51.065 1.00 19.65 174 ASN A CA 1
ATOM 1288 C C . ASN A 1 174 ? 28.170 36.032 51.039 1.00 18.82 174 ASN A C 1
ATOM 1289 O O . ASN A 1 174 ? 27.832 34.982 50.457 1.00 23.56 174 ASN A O 1
ATOM 1294 N N . ILE A 1 175 ? 29.342 36.196 51.627 1.00 18.31 175 ILE A N 1
ATOM 1295 C CA . ILE A 1 175 ? 30.304 35.116 51.749 1.00 17.46 175 ILE A CA 1
ATOM 1296 C C . ILE A 1 175 ? 30.265 34.619 53.185 1.00 17.62 175 ILE A C 1
ATOM 1297 O O . ILE A 1 175 ? 30.611 35.333 54.114 1.00 17.52 175 ILE A O 1
ATOM 1302 N N . THR A 1 176 ? 29.781 33.396 53.357 1.00 16.78 176 THR A N 1
ATOM 1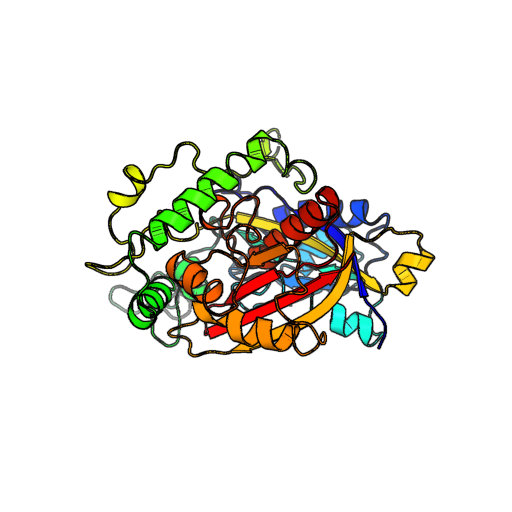303 C CA . THR A 1 176 ? 29.518 32.848 54.666 1.00 15.62 176 THR A CA 1
ATOM 1304 C C . THR A 1 176 ? 30.811 32.425 55.378 1.00 14.63 176 THR A C 1
ATOM 1305 O O . THR A 1 176 ? 31.874 32.182 54.758 1.00 15.36 176 THR A O 1
ATOM 1309 N N . ARG A 1 177 ? 30.698 32.295 56.704 1.00 15.98 177 ARG A N 1
ATOM 1310 C CA . ARG A 1 177 ? 31.760 31.697 57.532 1.00 15.79 177 ARG A CA 1
ATOM 1311 C C . ARG A 1 177 ? 32.222 30.338 56.981 1.00 15.44 177 ARG A C 1
ATOM 1312 O O . ARG A 1 177 ? 33.395 30.059 56.854 1.00 15.40 177 ARG A O 1
ATOM 1320 N N A GLU A 1 178 ? 31.268 29.477 56.635 0.50 15.77 178 GLU A N 1
ATOM 1321 N N B GLU A 1 178 ? 31.232 29.516 56.663 0.50 16.79 178 GLU A N 1
ATOM 1322 C CA A GLU A 1 178 ? 31.610 28.146 56.116 0.50 15.91 178 GLU A CA 1
ATOM 1323 C CA B GLU A 1 178 ? 31.456 28.189 56.129 0.50 17.95 178 GLU A CA 1
ATOM 1324 C C A GLU A 1 178 ? 32.350 28.236 54.786 0.50 17.45 178 GLU A C 1
ATOM 1325 C C B GLU A 1 178 ? 32.289 28.249 54.829 0.50 16.44 178 GLU A C 1
ATOM 1326 O O A GLU A 1 178 ? 33.318 27.515 54.558 0.50 18.35 178 GLU A O 1
ATOM 1327 O O B GLU A 1 178 ? 33.282 27.545 54.694 0.50 15.38 178 GLU A O 1
ATOM 1338 N N . GLU A 1 179 ? 31.942 29.181 53.946 1.00 15.11 179 GLU A N 1
ATOM 1339 C CA . GLU A 1 179 ? 32.606 29.334 52.657 1.00 17.42 179 GLU A CA 1
ATOM 1340 C C . GLU A 1 179 ? 34.043 29.800 52.849 1.00 15.07 179 GLU A C 1
ATOM 1341 O O . GLU A 1 179 ? 34.947 29.371 52.134 1.00 15.71 179 GLU A O 1
ATOM 1347 N N . GLN A 1 180 ? 34.245 30.675 53.828 1.00 14.79 180 GLN A N 1
ATOM 1348 C CA . GLN A 1 180 ? 35.585 31.167 54.162 1.00 13.65 180 GLN A CA 1
ATOM 1349 C C . GLN A 1 180 ? 36.452 30.056 54.720 1.00 14.22 180 GLN A C 1
ATOM 1350 O O . GLN A 1 180 ? 37.619 29.892 54.341 1.00 14.48 180 GLN A O 1
ATOM 1356 N N . ASP A 1 181 ? 35.873 29.250 55.615 1.00 14.07 181 ASP A N 1
ATOM 1357 C CA . ASP A 1 181 ? 36.585 28.143 56.230 1.00 14.09 181 ASP A CA 1
ATOM 1358 C C . ASP A 1 181 ? 36.923 27.050 55.195 1.00 14.64 181 ASP A C 1
ATOM 1359 O O . ASP A 1 181 ? 37.980 26.417 55.285 1.00 15.30 181 ASP A O 1
ATOM 1364 N N . GLU A 1 182 ? 36.035 26.841 54.230 1.00 14.69 182 GLU A N 1
ATOM 1365 C CA . GLU A 1 182 ? 36.309 25.874 53.153 1.00 16.38 182 GLU A CA 1
ATOM 1366 C C . GLU A 1 182 ? 37.522 26.291 52.333 1.00 13.66 182 GLU A C 1
ATOM 1367 O O . GLU A 1 182 ? 38.360 25.460 51.983 1.00 14.71 182 GLU A O 1
ATOM 1373 N N . LEU A 1 183 ? 37.630 27.587 52.036 1.00 13.45 183 LEU A N 1
ATOM 1374 C CA . LEU A 1 183 ? 38.790 28.068 51.287 1.00 13.24 183 LEU A CA 1
ATOM 1375 C C . LEU A 1 183 ? 40.067 27.893 52.135 1.00 12.09 183 LEU A C 1
ATOM 1376 O O . LEU A 1 183 ? 41.128 27.471 51.632 1.00 12.30 183 LEU A O 1
ATOM 1381 N N . ALA A 1 184 ? 39.983 28.248 53.412 1.00 11.65 184 ALA A N 1
ATOM 1382 C CA . ALA A 1 184 ? 41.112 28.111 54.314 1.00 11.63 184 ALA A CA 1
ATOM 1383 C C . ALA A 1 184 ? 41.585 26.649 54.421 1.00 11.23 184 ALA A C 1
ATOM 1384 O O . ALA A 1 184 ? 42.778 26.363 54.413 1.00 11.71 184 ALA A O 1
ATOM 1386 N N . LEU A 1 185 ? 40.640 25.728 54.575 1.00 13.08 185 LEU A N 1
ATOM 1387 C CA . LEU A 1 185 ? 40.919 24.318 54.652 1.00 12.85 185 LEU A CA 1
ATOM 1388 C C . LEU A 1 185 ? 41.687 23.860 53.408 1.00 11.32 185 LEU A C 1
ATOM 1389 O O . LEU A 1 185 ? 42.692 23.146 53.507 1.00 12.39 185 LEU A O 1
ATOM 1394 N N . ALA A 1 186 ? 41.170 24.237 52.242 1.00 12.03 186 ALA A N 1
ATOM 1395 C CA . ALA A 1 186 ? 41.786 23.850 50.988 1.00 11.74 186 ALA A CA 1
ATOM 1396 C C . ALA A 1 186 ? 43.208 24.432 50.870 1.00 10.94 186 ALA A C 1
ATOM 1397 O O . ALA A 1 186 ? 44.128 23.782 50.359 1.00 11.05 186 ALA A O 1
ATOM 1399 N N . SER A 1 187 ? 43.369 25.689 51.309 1.00 10.65 187 SER A N 1
ATOM 1400 C CA . SER A 1 187 ? 44.688 26.306 51.284 1.00 10.67 187 SER A CA 1
ATOM 1401 C C . SER A 1 187 ? 45.715 25.503 52.092 1.00 9.71 187 SER A C 1
ATOM 1402 O O . SER A 1 187 ? 46.810 25.210 51.624 1.00 10.34 187 SER A O 1
ATOM 1405 N N . GLN A 1 188 ? 45.331 25.140 53.305 1.00 10.67 188 GLN A N 1
ATOM 1406 C CA . GLN A 1 188 ? 46.168 24.355 54.176 1.00 10.30 188 GLN A CA 1
ATOM 1407 C C . GLN A 1 188 ? 46.510 22.987 53.555 1.00 10.33 188 GLN A C 1
ATOM 1408 O O . GLN A 1 188 ? 47.664 22.556 53.567 1.00 10.66 188 GLN A O 1
ATOM 1414 N N . ASN A 1 189 ? 45.513 22.297 53.037 1.00 11.08 189 ASN A N 1
ATOM 1415 C CA . ASN A 1 189 ? 45.759 20.961 52.487 1.00 10.83 189 ASN A CA 1
ATOM 1416 C C . ASN A 1 189 ? 46.571 21.003 51.204 1.00 10.28 189 ASN A C 1
ATOM 1417 O O . ASN A 1 189 ? 47.464 20.177 50.986 1.00 11.49 189 ASN A O 1
ATOM 1422 N N . LYS A 1 190 ? 46.311 22.008 50.363 1.00 11.30 190 LYS A N 1
ATOM 1423 C CA . LYS A 1 190 ? 47.146 22.173 49.170 1.00 10.56 190 LYS A CA 1
ATOM 1424 C C . LYS A 1 190 ? 48.608 22.446 49.522 1.00 9.68 190 LYS A C 1
ATOM 1425 O O . LYS A 1 190 ? 49.526 21.936 48.880 1.00 10.62 190 LYS A O 1
ATOM 1431 N N . ALA A 1 191 ? 48.823 23.311 50.519 1.00 10.32 191 ALA A N 1
ATOM 1432 C CA . ALA A 1 191 ? 50.174 23.646 50.948 1.00 9.86 191 ALA A CA 1
ATOM 1433 C C . ALA A 1 191 ? 50.902 22.452 51.568 1.00 9.73 191 ALA A C 1
ATOM 1434 O O . ALA A 1 191 ? 52.083 22.222 51.320 1.00 10.85 191 ALA A O 1
ATOM 1436 N N A GLU A 1 192 ? 50.188 21.737 52.440 0.50 10.99 192 GLU A N 1
ATOM 1437 N N B GLU A 1 192 ? 50.227 21.687 52.409 0.50 11.47 192 GLU A N 1
ATOM 1438 C CA A GLU A 1 192 ? 50.683 20.501 53.070 0.50 12.04 192 GLU A CA 1
ATOM 1439 C CA B GLU A 1 192 ? 50.879 20.534 53.032 0.50 12.67 192 GLU A CA 1
ATOM 1440 C C A GLU A 1 192 ? 51.188 19.552 51.977 0.50 11.75 192 GLU A C 1
ATOM 1441 C C B GLU A 1 192 ? 51.201 19.459 51.993 0.50 12.46 192 GLU A C 1
ATOM 1442 O O A GLU A 1 192 ? 52.342 19.126 51.968 0.50 12.03 192 GLU A O 1
ATOM 1443 O O B GLU A 1 192 ? 52.236 18.800 52.067 0.50 14.41 192 GLU A O 1
ATOM 1454 N N . LYS A 1 193 ? 50.314 19.272 51.021 1.00 12.50 193 LYS A N 1
ATOM 1455 C CA . LYS A 1 193 ? 50.587 18.308 49.940 1.00 12.98 193 LYS A CA 1
ATOM 1456 C C . LYS A 1 193 ? 51.751 18.778 49.092 1.00 12.29 193 LYS A C 1
ATOM 1457 O O . LYS A 1 193 ? 52.672 18.009 48.806 1.00 13.43 193 LYS A O 1
ATOM 1463 N N . ALA A 1 194 ? 51.737 20.044 48.677 1.00 12.19 194 ALA A N 1
ATOM 1464 C CA . ALA A 1 194 ? 52.824 20.589 47.867 1.00 12.08 194 ALA A CA 1
ATOM 1465 C C . ALA A 1 194 ? 54.155 20.523 48.600 1.00 11.55 194 ALA A C 1
ATOM 1466 O O . ALA A 1 194 ? 55.162 20.118 48.028 1.00 12.93 194 ALA A O 1
ATOM 1468 N N . GLN A 1 195 ? 54.160 20.905 49.860 1.00 12.56 195 GLN A N 1
ATOM 1469 C CA . GLN A 1 195 ? 55.401 20.891 50.619 1.00 13.79 195 GLN A CA 1
ATOM 1470 C C . GLN A 1 195 ? 55.950 19.467 50.701 1.00 13.85 195 GLN A C 1
ATOM 1471 O O . GLN A 1 195 ? 57.147 19.232 50.493 1.00 14.66 195 GLN A O 1
ATOM 1477 N N . ALA A 1 196 ? 55.094 18.513 51.050 1.00 14.08 196 ALA A N 1
ATOM 1478 C CA . ALA A 1 196 ? 55.481 17.108 51.222 1.00 17.81 196 ALA A CA 1
ATOM 1479 C C . ALA A 1 196 ? 55.977 16.484 49.918 1.00 17.34 196 ALA A C 1
ATOM 1480 O O . ALA A 1 196 ? 56.864 15.635 49.951 1.00 20.92 196 ALA A O 1
ATOM 1482 N N . GLU A 1 197 ? 55.394 16.887 48.783 1.00 15.18 197 GLU A N 1
ATOM 1483 C CA . GLU A 1 197 ? 55.796 16.395 47.450 1.00 16.32 197 GLU A CA 1
ATOM 1484 C C . GLU A 1 197 ? 57.078 17.063 46.944 1.00 15.04 197 GLU A C 1
ATOM 1485 O O . GLU A 1 197 ? 57.555 16.730 45.877 1.00 18.91 197 GLU A O 1
ATOM 1491 N N . GLY A 1 198 ? 57.590 18.053 47.679 1.00 13.77 198 GLY A N 1
ATOM 1492 C CA . GLY A 1 198 ? 58.843 18.705 47.309 1.00 13.51 198 GLY A CA 1
ATOM 1493 C C . GLY A 1 198 ? 58.677 19.902 46.383 1.00 14.06 198 GLY A C 1
ATOM 1494 O O . GLY A 1 198 ? 59.668 20.392 45.850 1.00 16.46 198 GLY A O 1
ATOM 1495 N N A LYS A 1 199 ? 57.453 20.386 46.205 0.50 13.09 199 LYS A N 1
ATOM 1496 N N B LYS A 1 199 ? 57.428 20.354 46.196 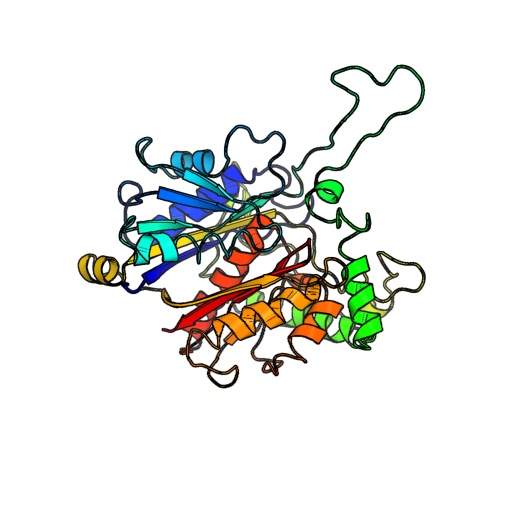0.50 13.28 199 LYS A N 1
ATOM 14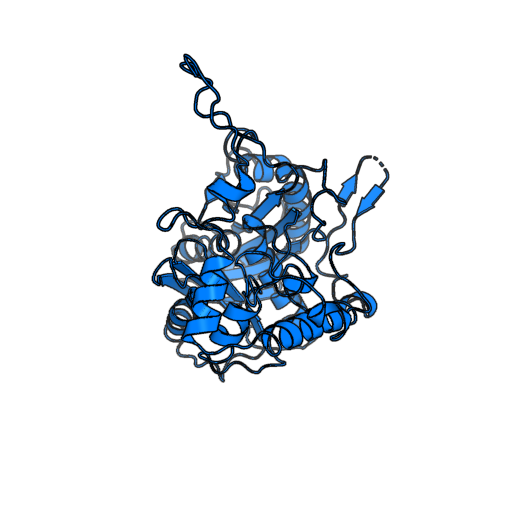97 C CA A LYS A 1 199 ? 57.199 21.407 45.176 0.50 12.83 199 LYS A CA 1
ATOM 1498 C CA B LYS A 1 199 ? 57.095 21.437 45.233 0.50 14.58 199 LYS A CA 1
ATOM 1499 C C A LYS A 1 199 ? 57.700 22.804 45.512 0.50 11.40 199 LYS A C 1
ATOM 1500 C C B LYS A 1 199 ? 57.888 22.714 45.493 0.50 13.14 199 LYS A C 1
ATOM 1501 O O A LYS A 1 199 ? 57.687 23.660 44.625 0.50 10.53 199 LYS A O 1
ATOM 1502 O O B LYS A 1 199 ? 58.340 23.353 44.544 0.50 15.30 199 LYS A O 1
ATOM 1513 N N . PHE A 1 200 ? 58.111 23.049 46.768 1.00 11.34 200 PHE A N 1
ATOM 1514 C CA . PHE A 1 200 ? 58.759 24.327 47.136 1.00 11.24 200 PHE A CA 1
ATOM 1515 C C . PHE A 1 200 ? 60.286 24.233 47.169 1.00 11.74 200 PHE A C 1
ATOM 1516 O O . PHE A 1 200 ? 60.988 25.236 47.393 1.00 11.98 200 PHE A O 1
ATOM 1524 N N . ASP A 1 201 ? 60.823 23.027 46.914 1.00 12.30 201 ASP A N 1
ATOM 1525 C CA . ASP A 1 201 ? 62.238 22.804 47.086 1.00 14.39 201 ASP A CA 1
ATOM 1526 C C . ASP A 1 201 ? 63.065 23.676 46.151 1.00 11.86 201 ASP A C 1
ATOM 1527 O O . ASP A 1 201 ? 64.139 24.157 46.548 1.00 13.75 201 ASP A O 1
ATOM 1532 N N . GLU A 1 202 ? 62.645 23.766 44.907 1.00 12.94 202 GLU A N 1
ATOM 1533 C CA . GLU A 1 202 ? 63.392 24.511 43.893 1.00 12.46 202 GLU A CA 1
ATOM 1534 C C . GLU A 1 202 ? 63.394 26.019 44.171 1.00 10.76 202 GLU A C 1
ATOM 1535 O O . GLU A 1 202 ? 64.432 26.659 44.037 1.00 11.96 202 GLU A O 1
ATOM 1541 N N . GLU A 1 203 ? 62.242 26.564 44.537 1.00 9.99 203 GLU A N 1
ATOM 1542 C CA . GLU A 1 203 ? 62.151 28.019 44.643 1.00 9.06 203 GLU A CA 1
ATOM 1543 C C . GLU A 1 203 ? 62.829 28.597 45.897 1.00 9.22 203 GLU A C 1
ATOM 1544 O O . GLU A 1 203 ? 63.291 29.735 45.853 1.00 11.14 203 GLU A O 1
ATOM 1550 N N . ILE A 1 204 ? 62.842 27.828 46.970 1.00 9.62 204 ILE A N 1
ATOM 1551 C CA . ILE A 1 204 ? 63.378 28.291 48.233 1.00 10.28 204 ILE A CA 1
ATOM 1552 C C . ILE A 1 204 ? 64.920 28.317 48.189 1.00 10.83 204 ILE A C 1
ATOM 1553 O O . ILE A 1 204 ? 65.558 27.428 47.568 1.00 14.51 204 ILE A O 1
ATOM 1558 N N . VAL A 1 205 ? 65.500 29.348 48.787 1.00 9.81 205 VAL A N 1
ATOM 1559 C CA . VAL A 1 205 ? 66.923 29.402 49.114 1.00 10.57 205 VAL A CA 1
ATOM 1560 C C . VAL A 1 205 ? 67.022 29.303 50.630 1.00 10.99 205 VAL A C 1
ATOM 1561 O O . VAL A 1 205 ? 66.327 30.012 51.352 1.00 11.01 205 VAL A O 1
ATOM 1565 N N . PRO A 1 206 ? 67.895 28.410 51.141 1.00 11.63 206 PRO A N 1
ATOM 1566 C CA . PRO A 1 206 ? 68.023 28.316 52.591 1.00 11.57 206 PRO A CA 1
ATOM 1567 C C . PRO A 1 206 ? 68.605 29.590 53.229 1.00 11.25 206 PRO A C 1
ATOM 1568 O O . PRO A 1 206 ? 69.450 30.265 52.641 1.00 12.34 206 PRO A O 1
ATOM 1572 N N . VAL A 1 207 ? 68.155 29.874 54.443 1.00 10.68 207 VAL A N 1
ATOM 1573 C CA . VAL A 1 207 ? 68.731 30.925 55.258 1.00 12.40 207 VAL A CA 1
ATOM 1574 C C . VAL A 1 207 ? 69.569 30.227 56.318 1.00 12.68 207 VAL A C 1
ATOM 1575 O O . VAL A 1 207 ? 69.098 29.342 57.016 1.00 13.74 207 VAL A O 1
ATOM 1579 N N . VAL A 1 208 ? 70.818 30.650 56.423 1.00 14.55 208 VAL A N 1
ATOM 1580 C CA . VAL A 1 208 ? 71.745 30.062 57.366 1.00 15.53 208 VAL A CA 1
ATOM 1581 C C . VAL A 1 208 ? 71.944 31.047 58.523 1.00 16.87 208 VAL A C 1
ATOM 1582 O O . VAL A 1 208 ? 72.417 32.177 58.323 1.00 20.42 208 VAL A O 1
ATOM 1586 N N . ILE A 1 209 ? 71.596 30.602 59.720 1.00 17.87 209 ILE A N 1
ATOM 1587 C CA . ILE A 1 209 ? 71.736 31.384 60.941 1.00 21.02 209 ILE A CA 1
ATOM 1588 C C . ILE A 1 209 ? 72.923 30.823 61.740 1.00 24.54 209 ILE A C 1
ATOM 1589 O O . ILE A 1 209 ? 72.911 29.669 62.198 1.00 27.39 209 ILE A O 1
ATOM 1594 N N . LYS A 1 210 ? 73.943 31.652 61.927 1.00 29.58 210 LYS A N 1
ATOM 1595 C CA . LYS A 1 210 ? 75.163 31.254 62.646 1.00 37.74 210 LYS A CA 1
ATOM 1596 C C . LYS A 1 210 ? 74.983 31.390 64.162 1.00 54.40 210 LYS A C 1
ATOM 1597 O O . LYS A 1 210 ? 74.009 31.878 64.614 1.00 55.49 210 LYS A O 1
ATOM 1600 N N . ASP A 1 215 ? 75.389 26.137 63.509 1.00 53.17 215 ASP A N 1
ATOM 1601 C CA . ASP A 1 215 ? 74.475 26.825 62.563 1.00 35.31 215 ASP A CA 1
ATOM 1602 C C . ASP A 1 215 ? 73.084 26.185 62.423 1.00 34.61 215 ASP A C 1
ATOM 1603 O O . ASP A 1 215 ? 72.937 24.966 62.502 1.00 45.67 215 ASP A O 1
ATOM 1608 N N . THR A 1 216 ? 72.083 27.028 62.203 1.00 29.56 216 THR A N 1
ATOM 1609 C CA . THR A 1 216 ? 70.703 26.610 61.989 1.00 25.78 216 THR A CA 1
ATOM 1610 C C . THR A 1 216 ? 70.365 26.949 60.515 1.00 20.60 216 THR A C 1
ATOM 1611 O O . THR A 1 216 ? 70.616 28.063 60.039 1.00 25.75 216 THR A O 1
ATOM 1615 N N . VAL A 1 217 ? 69.799 25.984 59.800 1.00 17.85 217 VAL A N 1
ATOM 1616 C CA . VAL A 1 217 ? 69.360 26.169 58.424 1.00 17.83 217 VAL A CA 1
ATOM 1617 C C . VAL A 1 217 ? 67.851 26.220 58.394 1.00 16.83 217 VAL A C 1
ATOM 1618 O O . VAL A 1 217 ? 67.196 25.304 58.870 1.00 19.80 217 VAL A O 1
ATOM 1622 N N . VAL A 1 218 ? 67.306 27.317 57.860 1.00 13.11 218 VAL A N 1
ATOM 1623 C CA . VAL A 1 218 ? 65.855 27.442 57.683 1.00 12.64 218 VAL A CA 1
ATOM 1624 C C . VAL A 1 218 ? 65.527 27.291 56.204 1.00 12.05 218 VAL A C 1
ATOM 1625 O O . VAL A 1 218 ? 65.910 28.137 55.398 1.00 11.72 218 VAL A O 1
ATOM 1629 N N . ASP A 1 219 ? 64.828 26.215 55.840 1.00 12.53 219 ASP A N 1
ATOM 1630 C CA . ASP A 1 219 ? 64.492 25.929 54.427 1.00 13.81 219 ASP A CA 1
ATOM 1631 C C . ASP A 1 219 ? 63.074 25.421 54.215 1.00 13.04 219 ASP A C 1
ATOM 1632 O O . ASP A 1 219 ? 62.731 24.986 53.112 1.00 15.58 219 ASP A O 1
ATOM 1637 N N A LYS A 1 220 ? 62.246 25.435 55.255 0.25 12.72 220 LYS A N 1
ATOM 1638 N N B LYS A 1 220 ? 62.242 25.561 55.244 0.25 12.19 220 LYS A N 1
ATOM 1639 N N C LYS A 1 220 ? 62.248 25.515 55.256 0.50 12.49 220 LYS A N 1
ATOM 1640 C CA A LYS A 1 220 ? 60.850 25.037 55.086 0.25 11.83 220 LYS A CA 1
ATOM 1641 C CA B LYS A 1 220 ? 60.882 25.034 55.226 0.25 12.05 220 LYS A CA 1
ATOM 1642 C CA C LYS A 1 220 ? 60.867 25.070 55.144 0.50 12.69 220 LYS A CA 1
ATOM 1643 C C A LYS A 1 220 ? 59.926 26.135 55.579 0.25 11.96 220 LYS A C 1
ATOM 1644 C C B LYS A 1 220 ? 59.897 26.127 55.636 0.25 12.05 220 LYS A C 1
ATOM 1645 C C C LYS A 1 220 ? 59.921 26.158 55.594 0.50 11.97 220 LYS A C 1
ATOM 1646 O O A LYS A 1 220 ? 60.201 26.800 56.578 0.25 12.72 220 LYS A O 1
ATOM 1647 O O B LYS A 1 220 ? 60.108 26.803 56.643 0.25 12.48 220 LYS A O 1
ATOM 1648 O O C LYS A 1 220 ? 60.157 26.828 56.599 0.50 12.17 220 LYS A O 1
ATOM 1664 N N . ASP A 1 221 ? 58.824 26.301 54.859 1.00 11.75 221 ASP A N 1
ATOM 1665 C CA . ASP A 1 221 ? 57.744 27.248 55.217 1.00 11.23 221 ASP A CA 1
ATOM 1666 C C . ASP A 1 221 ? 57.133 26.798 56.549 1.00 11.69 221 ASP A C 1
ATOM 1667 O O . ASP A 1 221 ? 56.589 25.714 56.652 1.00 16.46 221 ASP A O 1
ATOM 1672 N N . GLU A 1 222 ? 57.285 27.645 57.560 1.00 11.78 222 GLU A N 1
ATOM 1673 C CA . GLU A 1 222 ? 56.974 27.354 58.949 1.00 12.74 222 GLU A CA 1
ATOM 1674 C C . GLU A 1 222 ? 55.508 27.379 59.311 1.00 10.79 222 GLU A C 1
ATOM 1675 O O . GLU A 1 222 ? 55.064 26.753 60.296 1.00 13.19 222 GLU A O 1
ATOM 1681 N N . TYR A 1 223 ? 54.749 28.172 58.579 1.00 10.97 223 TYR A N 1
ATOM 1682 C CA . TYR A 1 223 ? 53.410 28.543 59.001 1.00 10.96 223 TYR A CA 1
ATOM 1683 C C . TYR A 1 223 ? 52.330 27.543 58.631 1.00 10.38 223 TYR A C 1
ATOM 1684 O O . TYR A 1 223 ? 51.239 27.578 59.208 1.00 11.47 223 TYR A O 1
ATOM 1693 N N . ILE A 1 224 ? 52.619 26.664 57.673 1.00 10.97 224 ILE A N 1
ATOM 1694 C CA . ILE A 1 224 ? 51.653 25.676 57.234 1.00 11.44 224 ILE A CA 1
ATOM 1695 C C . ILE A 1 224 ? 51.208 24.814 58.431 1.00 12.40 224 ILE A C 1
ATOM 1696 O O . ILE A 1 224 ? 52.049 24.417 59.253 1.00 14.56 224 ILE A O 1
ATOM 1701 N N . LYS A 1 225 ? 49.895 24.576 58.527 1.00 13.08 225 LYS A N 1
ATOM 1702 C CA . LYS A 1 225 ? 49.294 23.793 59.623 1.00 15.35 225 LYS A CA 1
ATOM 1703 C C . LYS A 1 225 ? 48.740 22.463 59.095 1.00 16.26 225 LYS A C 1
ATOM 1704 O O . LYS A 1 225 ? 47.576 22.380 58.694 1.00 18.58 225 LYS A O 1
ATOM 1710 N N . PRO A 1 226 ? 49.556 21.409 59.071 1.00 18.12 226 PRO A N 1
ATOM 1711 C CA . PRO A 1 226 ? 49.055 20.122 58.560 1.00 18.67 226 PRO A CA 1
ATOM 1712 C C . PRO A 1 226 ? 47.929 19.585 59.424 1.00 18.94 226 PRO A C 1
ATOM 1713 O O . PRO A 1 226 ? 47.850 19.912 60.606 1.00 22.43 226 PRO A O 1
ATOM 1717 N N . GLY A 1 227 ? 47.070 18.749 58.874 1.00 20.35 227 GLY A N 1
ATOM 1718 C CA . GLY A 1 227 ? 45.918 18.305 59.701 1.00 31.13 227 GLY A CA 1
ATOM 1719 C C . GLY A 1 227 ? 44.967 19.389 60.256 1.00 31.17 227 GLY A C 1
ATOM 1720 O O . GLY A 1 227 ? 44.258 19.189 61.256 1.00 33.71 227 GLY A O 1
ATOM 1721 N N . THR A 1 228 ? 44.933 20.539 59.597 1.00 27.99 228 THR A N 1
ATOM 1722 C CA . THR A 1 228 ? 43.815 21.453 59.721 1.00 24.31 228 THR A CA 1
ATOM 1723 C C . THR A 1 228 ? 42.576 20.664 59.336 1.00 23.19 228 THR A C 1
ATOM 1724 O O . THR A 1 228 ? 42.625 19.838 58.412 1.00 27.59 228 THR A O 1
ATOM 1728 N N . THR A 1 229 ? 41.465 20.933 60.016 1.00 22.48 229 THR A N 1
ATOM 1729 C CA . THR A 1 229 ? 40.184 20.334 59.656 1.00 19.78 229 THR A CA 1
ATOM 1730 C C . THR A 1 229 ? 39.067 21.355 59.760 1.00 19.36 229 THR A C 1
ATOM 1731 O O . THR A 1 229 ? 39.211 22.364 60.449 1.00 19.81 229 THR A O 1
ATOM 1735 N N A MET A 1 230 ? 37.934 21.065 59.126 0.50 20.73 230 MET A N 1
ATOM 1736 N N B MET A 1 230 ? 37.934 21.069 59.115 0.50 19.02 230 MET A N 1
ATOM 1737 C CA A MET A 1 230 ? 36.776 21.952 59.221 0.50 19.78 230 MET A CA 1
ATOM 1738 C CA B MET A 1 230 ? 36.745 21.927 59.234 0.50 17.96 230 MET A CA 1
ATOM 1739 C C A MET A 1 230 ? 36.263 22.052 60.654 0.50 21.65 230 MET A C 1
ATOM 1740 C C B MET A 1 230 ? 36.310 22.063 60.677 0.50 20.31 230 MET A C 1
ATOM 1741 O O A MET A 1 230 ? 35.809 23.111 61.080 0.50 24.44 230 MET A O 1
ATOM 1742 O O B MET A 1 230 ? 35.961 23.149 61.134 0.50 22.08 230 MET A O 1
ATOM 1751 N N . GLU A 1 231 ? 36.333 20.946 61.393 1.00 22.29 231 GLU A N 1
ATOM 1752 C CA . GLU A 1 231 ? 35.904 20.937 62.792 1.00 23.41 231 GLU A CA 1
ATOM 1753 C C . GLU A 1 231 ? 36.714 21.942 63.624 1.00 23.85 231 GLU A C 1
ATOM 1754 O O . GLU A 1 231 ? 36.162 22.714 64.424 1.00 27.57 231 GLU A O 1
ATOM 1760 N N . LYS A 1 232 ? 38.024 21.923 63.426 1.00 22.30 232 LYS A N 1
ATOM 1761 C CA . LYS A 1 232 ? 38.905 22.851 64.138 1.00 24.82 232 LYS A CA 1
ATOM 1762 C C . LYS A 1 232 ? 38.627 24.289 63.713 1.00 21.48 232 LYS A C 1
ATOM 1763 O O . LYS A 1 232 ? 38.505 25.181 64.556 1.00 24.28 232 LYS A O 1
ATOM 1769 N N . LEU A 1 233 ? 38.513 24.516 62.411 1.00 17.78 233 LEU A N 1
ATOM 1770 C CA . LEU A 1 233 ? 38.272 25.876 61.910 1.00 16.19 233 LEU A CA 1
ATOM 1771 C C . LEU A 1 233 ? 36.965 26.438 62.392 1.00 16.71 233 LEU A C 1
ATOM 1772 O O . LEU A 1 233 ? 36.871 27.619 62.734 1.00 17.73 233 LEU A O 1
ATOM 1777 N N . ALA A 1 234 ? 35.938 25.591 62.445 1.00 19.19 234 ALA A N 1
ATOM 1778 C CA . ALA A 1 234 ? 34.626 26.043 62.836 1.00 20.46 234 ALA A CA 1
ATOM 1779 C C . ALA A 1 234 ? 34.539 26.476 64.303 1.00 21.36 234 ALA A C 1
ATOM 1780 O O . ALA A 1 234 ? 33.572 27.175 64.669 1.00 25.33 234 ALA A O 1
ATOM 1782 N N . LYS A 1 235 ? 35.441 25.972 65.156 1.00 22.56 235 LYS A N 1
ATOM 1783 C CA . LYS A 1 235 ? 35.461 26.312 66.598 1.00 24.51 235 LYS A CA 1
ATOM 1784 C C . LYS A 1 235 ? 36.120 27.648 66.903 1.00 20.98 235 LYS A C 1
ATOM 1785 O O . LYS A 1 235 ? 35.993 28.156 68.011 1.00 25.26 235 LYS A O 1
ATOM 1789 N N . LEU A 1 236 ? 36.865 28.201 65.947 1.00 20.65 236 LEU A N 1
ATOM 1790 C CA . LEU A 1 236 ? 37.593 29.442 66.194 1.00 20.21 236 LEU A CA 1
ATOM 1791 C C . LEU A 1 236 ? 36.625 30.613 66.396 1.00 18.84 236 LEU A C 1
ATOM 1792 O O . LEU A 1 236 ? 35.549 30.667 65.784 1.00 20.15 236 LEU A O 1
ATOM 1797 N N . ARG A 1 237 ? 37.033 31.540 67.258 1.00 20.53 237 ARG A N 1
ATOM 1798 C CA . ARG A 1 237 ? 36.278 32.758 67.509 1.00 21.74 237 ARG A CA 1
ATOM 1799 C C . ARG A 1 237 ? 36.601 33.836 66.454 1.00 18.66 237 ARG A C 1
ATOM 1800 O O . ARG A 1 237 ? 37.709 33.873 65.924 1.00 18.50 237 ARG A O 1
ATOM 1803 N N . PRO A 1 238 ? 35.640 34.715 66.148 1.00 18.84 238 PRO A N 1
ATOM 1804 C CA . PRO A 1 238 ? 35.943 35.821 65.236 1.00 18.87 238 PRO A CA 1
ATOM 1805 C C . PRO A 1 238 ? 37.088 36.665 65.788 1.00 18.51 238 PRO A C 1
ATOM 1806 O O . PRO A 1 238 ? 37.144 36.931 66.987 1.00 21.97 238 PRO A O 1
ATOM 1810 N N . ALA A 1 239 ? 37.994 37.089 64.914 1.00 15.82 239 ALA A N 1
ATOM 1811 C CA . ALA A 1 239 ? 39.233 37.749 65.329 1.00 16.72 239 ALA A CA 1
ATOM 1812 C C . ALA A 1 239 ? 39.101 39.271 65.413 1.00 16.76 239 ALA A C 1
ATOM 1813 O O . ALA A 1 239 ? 39.908 39.901 66.106 1.00 20.62 239 ALA A O 1
ATOM 1815 N N . PHE A 1 240 ? 38.130 39.856 64.691 1.00 16.41 240 PHE A N 1
ATOM 1816 C CA . PHE A 1 240 ? 38.129 41.320 64.434 1.00 17.75 240 PHE A CA 1
ATOM 1817 C C . PHE A 1 240 ? 36.849 42.030 64.831 1.00 18.90 240 PHE A C 1
ATOM 1818 O O . PHE A 1 240 ? 36.885 43.216 65.154 1.00 21.31 240 PHE A O 1
ATOM 1826 N N . LYS A 1 241 ? 35.740 41.307 64.823 1.00 20.58 241 LYS A N 1
ATOM 1827 C CA . LYS A 1 241 ? 34.404 41.867 65.022 1.00 24.30 241 LYS A CA 1
ATOM 1828 C C . LYS A 1 241 ? 33.608 40.866 65.842 1.00 22.33 241 LYS A C 1
ATOM 1829 O O . LYS A 1 241 ? 33.609 39.662 65.532 1.00 23.62 241 LYS A O 1
ATOM 1835 N N . LYS A 1 242 ? 32.909 41.354 66.866 1.00 27.06 242 LYS A N 1
ATOM 1836 C CA . LYS A 1 242 ? 31.968 40.546 67.602 1.00 27.48 242 LYS A CA 1
ATOM 1837 C C . LYS A 1 242 ? 30.934 39.990 66.629 1.00 26.19 242 LYS A C 1
ATOM 1838 O O . LYS A 1 242 ? 30.378 40.714 65.796 1.00 31.51 242 LYS A O 1
ATOM 1841 N N . ASP A 1 243 ? 30.702 38.686 66.722 1.00 27.62 243 ASP A N 1
ATOM 1842 C CA . ASP A 1 243 ? 29.735 38.003 65.852 1.00 30.83 243 ASP A CA 1
ATOM 1843 C C . ASP A 1 243 ? 30.103 38.043 64.359 1.00 25.00 243 ASP A C 1
ATOM 1844 O O . ASP A 1 243 ? 29.255 37.860 63.484 1.00 29.20 243 ASP A O 1
ATOM 1849 N N . GLY A 1 244 ? 31.392 38.243 64.098 1.00 20.44 244 GLY A N 1
ATOM 1850 C CA . GLY A 1 244 ? 31.932 38.247 62.757 1.00 20.36 244 GLY A CA 1
ATOM 1851 C C . GLY A 1 244 ? 32.088 36.861 62.153 1.00 18.99 244 GLY A C 1
ATOM 1852 O O . GLY A 1 244 ? 31.657 35.852 62.701 1.00 23.36 244 GLY A O 1
ATOM 1853 N N . THR A 1 245 ? 32.713 36.861 60.992 1.00 16.82 245 THR A N 1
ATOM 1854 C CA . THR A 1 245 ? 32.986 35.657 60.201 1.00 15.34 245 THR A CA 1
ATOM 1855 C C . THR A 1 245 ? 34.473 35.382 59.998 1.00 13.87 245 THR A C 1
ATOM 1856 O O . THR A 1 245 ? 34.847 34.256 59.691 1.00 15.46 245 THR A O 1
ATOM 1860 N N . VAL A 1 246 ? 35.299 36.419 60.133 1.00 13.30 246 VAL A N 1
ATOM 1861 C CA . VAL A 1 246 ? 36.731 36.324 59.859 1.00 12.67 246 VAL A CA 1
ATOM 1862 C C . VAL A 1 246 ? 37.449 35.918 61.159 1.00 13.17 246 VAL A C 1
ATOM 1863 O O . VAL A 1 246 ? 37.267 36.527 62.217 1.00 15.96 246 VAL A O 1
ATOM 1867 N N . THR A 1 247 ? 38.247 34.861 61.063 1.00 13.40 247 THR A N 1
ATOM 1868 C CA . THR A 1 247 ? 38.972 34.315 62.196 1.00 13.16 247 THR A CA 1
ATOM 1869 C C . THR A 1 247 ? 40.459 34.252 61.881 1.00 13.19 247 THR A C 1
ATOM 1870 O O . THR A 1 247 ? 40.878 34.440 60.736 1.00 14.01 247 THR A O 1
ATOM 1874 N N . ALA A 1 248 ? 41.263 33.934 62.892 1.00 13.07 248 ALA A N 1
ATOM 1875 C CA . ALA A 1 248 ? 42.695 33.718 62.650 1.00 14.19 248 ALA A CA 1
ATOM 1876 C C . ALA A 1 248 ? 42.918 32.583 61.646 1.00 12.91 248 ALA A C 1
ATOM 1877 O O . ALA A 1 248 ? 43.931 32.560 60.926 1.00 15.07 248 ALA A O 1
ATOM 1879 N N . GLY A 1 249 ? 42.024 31.606 61.656 1.00 13.70 249 GLY A N 1
ATOM 1880 C CA . GLY A 1 249 ? 42.141 30.460 60.774 1.00 13.11 249 GLY A CA 1
ATOM 1881 C C . GLY A 1 249 ? 41.794 30.699 59.309 1.00 12.30 249 GLY A C 1
ATOM 1882 O O . GLY A 1 249 ? 42.242 29.946 58.439 1.00 13.71 249 GLY A O 1
ATOM 1883 N N . ASN A 1 250 ? 40.939 31.697 59.053 1.00 11.99 250 ASN A N 1
ATOM 1884 C CA . ASN A 1 250 ? 40.571 31.989 57.671 1.00 11.47 250 ASN A CA 1
ATOM 1885 C C . ASN A 1 250 ? 41.102 33.336 57.154 1.00 10.77 250 ASN A C 1
ATOM 1886 O O . ASN A 1 250 ? 40.690 33.813 56.098 1.00 12.32 250 ASN A O 1
ATOM 1891 N N . ALA A 1 251 ? 42.048 33.884 57.913 1.00 11.62 251 ALA A N 1
ATOM 1892 C CA . ALA A 1 251 ? 42.819 35.075 57.579 1.00 11.50 251 ALA A CA 1
ATOM 1893 C C . ALA A 1 251 ? 44.265 34.689 57.314 1.00 10.31 251 ALA A C 1
ATOM 1894 O O . ALA A 1 251 ? 44.764 33.713 57.843 1.00 11.82 251 ALA A O 1
ATOM 1896 N N . SER A 1 252 ? 44.948 35.504 56.533 1.00 10.60 252 SER A N 1
ATOM 1897 C CA . SER A 1 252 ? 46.397 35.394 56.368 1.00 10.67 252 SER A CA 1
ATOM 1898 C C . SER A 1 252 ? 47.129 35.500 57.693 1.00 10.48 252 SER A C 1
ATOM 1899 O O . SER A 1 252 ? 46.623 36.084 58.663 1.00 11.78 252 SER A O 1
ATOM 1902 N N . GLY A 1 253 ? 48.343 34.956 57.713 1.00 11.23 253 GLY A N 1
ATOM 1903 C CA . GLY A 1 253 ? 49.198 35.123 58.859 1.00 11.69 253 GLY A CA 1
ATOM 1904 C C . GLY A 1 253 ? 49.966 36.425 58.842 1.00 10.11 253 GLY A C 1
ATOM 1905 O O . GLY A 1 253 ? 50.012 37.139 57.845 1.00 10.87 253 GLY A O 1
ATOM 1906 N N . ILE A 1 254 ? 50.593 36.696 59.987 1.00 10.56 254 ILE A N 1
ATOM 1907 C CA . ILE A 1 254 ? 51.671 37.664 60.170 1.00 10.15 254 ILE A CA 1
ATOM 1908 C C . ILE A 1 254 ? 52.983 36.899 60.036 1.00 9.21 254 ILE A C 1
ATOM 1909 O O . ILE A 1 254 ? 53.186 35.868 60.682 1.00 10.03 254 ILE A O 1
ATOM 1914 N N . ASN A 1 255 ? 53.889 37.361 59.187 1.00 9.25 255 ASN A N 1
ATOM 1915 C CA . ASN A 1 255 ? 55.024 36.536 58.755 1.00 9.00 255 ASN A CA 1
ATOM 1916 C C . ASN A 1 255 ? 56.212 37.338 58.297 1.00 8.24 255 ASN A C 1
ATOM 1917 O O . ASN A 1 255 ? 56.099 38.546 58.031 1.00 9.40 255 ASN A O 1
ATOM 1922 N N . ASP A 1 256 ? 57.355 36.657 58.147 1.00 8.22 256 ASP A N 1
ATOM 1923 C CA . ASP A 1 256 ? 58.656 37.223 57.787 1.00 8.57 256 ASP A CA 1
ATOM 1924 C C . ASP A 1 256 ? 59.206 36.502 56.574 1.00 8.41 256 ASP A C 1
ATOM 1925 O O . ASP A 1 256 ? 59.126 35.274 56.503 1.00 9.82 256 ASP A O 1
ATOM 1930 N N . GLY A 1 257 ? 59.784 37.226 55.627 1.00 8.82 257 GLY A N 1
ATOM 1931 C CA . GLY A 1 257 ? 60.362 36.590 54.471 1.00 8.74 257 GLY A CA 1
ATOM 1932 C C . GLY A 1 257 ? 60.885 37.598 53.467 1.00 8.46 257 GLY A C 1
ATOM 1933 O O . GLY A 1 257 ? 60.601 38.787 53.547 1.00 8.79 257 GLY A O 1
ATOM 1934 N N . ALA A 1 258 ? 61.624 37.100 52.472 1.00 8.10 258 ALA A N 1
ATOM 1935 C CA . ALA A 1 258 ? 62.022 37.925 51.317 1.00 8.04 258 ALA A CA 1
ATOM 1936 C C . ALA A 1 258 ? 61.906 37.084 50.043 1.00 7.95 258 ALA A C 1
ATOM 1937 O O . ALA A 1 258 ? 62.014 35.853 50.071 1.00 8.61 258 ALA A O 1
ATOM 1939 N N . ALA A 1 259 ? 61.713 37.774 48.923 1.00 8.04 259 ALA A N 1
ATOM 1940 C CA . ALA A 1 259 ? 61.657 37.117 47.621 1.00 7.77 259 ALA A CA 1
ATOM 1941 C C . ALA A 1 259 ? 62.195 38.108 46.603 1.00 8.34 259 ALA A C 1
ATOM 1942 O O . ALA A 1 259 ? 61.805 39.283 46.606 1.00 8.62 259 ALA A O 1
ATOM 1944 N N . MET A 1 260 ? 63.116 37.650 45.765 1.00 8.58 260 MET A N 1
ATOM 1945 C CA . MET A 1 260 ? 63.866 38.494 44.842 1.00 7.87 260 MET A CA 1
ATOM 1946 C C . MET A 1 260 ? 63.871 37.875 43.451 1.00 8.11 260 MET A C 1
ATOM 1947 O O . MET A 1 260 ? 63.910 36.641 43.308 1.00 9.23 260 MET A O 1
ATOM 1952 N N . LEU A 1 261 ? 63.837 38.741 42.443 1.00 8.13 261 LEU A N 1
ATOM 1953 C CA . LEU A 1 261 ? 63.843 38.340 41.043 1.00 8.26 261 LEU A CA 1
ATOM 1954 C C . LEU A 1 261 ? 64.786 39.223 40.261 1.00 8.44 261 LEU A C 1
ATOM 1955 O O . LEU A 1 261 ? 65.067 40.371 40.657 1.00 9.26 261 LEU A O 1
ATOM 1960 N N . VAL A 1 262 ? 65.283 38.686 39.153 1.00 8.40 262 VAL A N 1
ATOM 1961 C CA . VAL A 1 262 ? 66.022 39.475 38.178 1.00 8.36 262 VAL A CA 1
ATOM 1962 C C . VAL A 1 262 ? 65.146 39.624 36.964 1.00 8.69 262 VAL A C 1
ATOM 1963 O O . VAL A 1 262 ? 64.709 38.617 36.389 1.00 9.78 262 VAL A O 1
ATOM 1967 N N . VAL A 1 263 ? 64.909 40.882 36.563 1.00 8.78 263 VAL A N 1
ATOM 1968 C CA . VAL A 1 263 ? 64.216 41.206 35.328 1.00 9.25 263 VAL A CA 1
ATOM 1969 C C . VAL A 1 263 ? 65.183 41.842 34.349 1.00 9.57 263 VAL A C 1
ATOM 1970 O O . VAL A 1 263 ? 66.114 42.544 34.755 1.00 10.40 263 VAL A O 1
ATOM 1974 N N . MET A 1 264 ? 64.965 41.599 33.061 1.00 8.71 264 MET A N 1
ATOM 1975 C CA . MET A 1 264 ? 65.840 42.190 32.046 1.00 9.26 264 MET A CA 1
ATOM 1976 C C . MET A 1 264 ? 65.157 42.260 30.703 1.00 8.56 264 MET A C 1
ATOM 1977 O O . MET A 1 264 ? 64.141 41.581 30.463 1.00 10.08 264 MET A O 1
ATOM 1982 N N . ALA A 1 265 ? 65.666 43.120 29.831 1.00 9.26 265 ALA A N 1
ATOM 1983 C CA . ALA A 1 265 ? 65.148 43.198 28.480 1.00 9.72 265 ALA A CA 1
ATOM 1984 C C . ALA A 1 265 ? 65.250 41.805 27.850 1.00 10.56 265 ALA A C 1
ATOM 1985 O O . ALA A 1 265 ? 66.272 41.125 27.993 1.00 11.49 265 ALA A O 1
ATOM 1987 N N . LYS A 1 266 ? 64.238 41.433 27.084 1.00 11.02 266 LYS A N 1
ATOM 1988 C CA . LYS A 1 266 ? 64.263 40.157 26.321 1.00 12.89 266 LYS A CA 1
ATOM 1989 C C . LYS A 1 266 ? 65.533 40.067 25.483 1.00 13.01 266 LYS A C 1
ATOM 1990 O O . LYS A 1 266 ? 66.160 39.008 25.446 1.00 13.92 266 LYS A O 1
ATOM 1996 N N . GLU A 1 267 ? 65.920 41.155 24.799 1.00 14.16 267 GLU A N 1
ATOM 1997 C CA . GLU A 1 267 ? 67.122 41.134 23.951 1.00 14.76 267 GLU A CA 1
ATOM 1998 C C . GLU A 1 267 ? 68.404 40.922 24.745 1.00 13.73 267 GLU A C 1
ATOM 1999 O O . GLU A 1 267 ? 69.364 40.329 24.246 1.00 15.39 267 GLU A O 1
ATOM 2005 N N . LYS A 1 268 ? 68.416 41.383 25.994 1.00 12.40 268 LYS A N 1
ATOM 2006 C CA . LYS A 1 268 ? 69.571 41.194 26.861 1.00 12.62 268 LYS A CA 1
ATOM 2007 C C . LYS A 1 268 ? 69.661 39.722 27.307 1.00 11.67 268 LYS A C 1
ATOM 2008 O O . LYS A 1 268 ? 70.740 39.137 27.313 1.00 12.44 268 LYS A O 1
ATOM 2014 N N . ALA A 1 269 ? 68.532 39.128 27.680 1.00 11.01 269 ALA A N 1
ATOM 2015 C CA . ALA A 1 269 ? 68.527 37.691 27.989 1.00 10.74 269 ALA A CA 1
ATOM 2016 C C . ALA A 1 269 ? 69.011 36.886 26.789 1.00 11.63 269 ALA A C 1
ATOM 2017 O O . ALA A 1 269 ? 69.803 35.944 26.943 1.00 12.30 269 ALA A O 1
ATOM 2019 N N . GLU A 1 270 ? 68.604 37.262 25.592 1.00 13.08 270 GLU A N 1
ATOM 2020 C CA . GLU A 1 270 ? 69.056 36.541 24.392 1.00 13.97 270 GLU A CA 1
ATOM 2021 C C . GLU A 1 270 ? 70.574 36.662 24.265 1.00 14.79 270 GLU A C 1
ATOM 2022 O O . GLU A 1 270 ? 71.275 35.663 24.023 1.00 16.57 270 GLU A O 1
ATOM 2028 N N . GLU A 1 271 ? 71.081 37.885 24.345 1.00 14.71 271 GLU A N 1
ATOM 2029 C CA . GLU A 1 271 ? 72.530 38.134 24.254 1.00 15.62 271 GLU A CA 1
ATOM 2030 C C . GLU A 1 271 ? 73.349 37.269 25.207 1.00 14.93 271 GLU A C 1
ATOM 2031 O O . GLU A 1 271 ? 74.417 36.764 24.873 1.00 17.31 271 GLU A O 1
ATOM 2037 N N . LEU A 1 272 ? 72.854 37.149 26.429 1.00 13.79 272 LEU A N 1
ATOM 2038 C CA . LEU A 1 272 ? 73.560 36.476 27.494 1.00 13.57 272 LEU A CA 1
ATOM 2039 C C . LEU A 1 272 ? 73.316 34.961 27.507 1.00 13.92 272 LEU A C 1
ATOM 2040 O O . LEU A 1 272 ? 73.939 34.247 28.281 1.00 14.90 272 LEU A O 1
ATOM 2045 N N . GLY A 1 273 ? 72.391 34.481 26.669 1.00 11.83 273 GLY A N 1
ATOM 2046 C CA . GLY A 1 273 ? 72.035 33.046 26.657 1.00 11.50 273 GLY A CA 1
ATOM 2047 C C . GLY A 1 273 ? 71.309 32.596 27.912 1.00 10.55 273 GLY A C 1
ATOM 2048 O O . GLY A 1 273 ? 71.503 31.485 28.380 1.00 11.32 273 GLY A O 1
ATOM 2049 N N . ILE A 1 274 ? 70.451 33.459 28.445 1.00 11.07 274 ILE A N 1
ATOM 2050 C CA . ILE A 1 274 ? 69.658 33.188 29.626 1.00 11.30 274 ILE A CA 1
ATOM 2051 C C . ILE A 1 274 ? 68.311 32.653 29.183 1.00 12.12 274 ILE A C 1
ATOM 2052 O O . ILE A 1 274 ? 67.652 33.245 28.320 1.00 15.38 274 ILE A O 1
ATOM 2057 N N . GLU A 1 275 ? 67.915 31.506 29.724 1.00 11.45 275 GLU A N 1
ATOM 2058 C CA . GLU A 1 275 ? 66.559 30.993 29.527 1.00 12.01 275 GLU A CA 1
ATOM 2059 C C . GLU A 1 275 ? 65.657 31.563 30.624 1.00 11.05 275 GLU A C 1
ATOM 2060 O O . GLU A 1 275 ? 65.802 31.191 31.787 1.00 13.02 275 GLU A O 1
ATOM 2066 N N . PRO A 1 276 ? 64.749 32.469 30.279 1.00 11.34 276 PRO A N 1
ATOM 2067 C CA . PRO A 1 276 ? 63.988 33.115 31.343 1.00 10.85 276 PRO A CA 1
ATOM 2068 C C . PRO A 1 276 ? 62.885 32.230 31.909 1.00 10.18 276 PRO A C 1
ATOM 2069 O O . PRO A 1 276 ? 62.411 31.275 31.251 1.00 11.97 276 PRO A O 1
ATOM 2073 N N . LEU A 1 277 ? 62.475 32.524 33.129 1.00 10.14 277 LEU A N 1
ATOM 2074 C CA . LEU A 1 277 ? 61.296 31.883 33.701 1.00 10.30 277 LEU A CA 1
ATOM 2075 C C . LEU A 1 277 ? 60.021 32.207 32.921 1.00 10.76 277 LEU A C 1
ATOM 2076 O O . LEU A 1 277 ? 59.156 31.361 32.739 1.00 11.56 277 LEU A O 1
ATOM 2081 N N . ALA A 1 278 ? 59.911 33.450 32.442 1.00 10.20 278 ALA A N 1
ATOM 2082 C CA . ALA A 1 278 ? 58.741 33.898 31.720 1.00 9.53 278 ALA A CA 1
ATOM 2083 C C . ALA A 1 278 ? 59.003 35.260 31.102 1.00 10.02 278 ALA A C 1
ATOM 2084 O O . ALA A 1 278 ? 59.934 35.965 31.495 1.00 11.13 278 ALA A O 1
ATOM 2086 N N . THR A 1 279 ? 58.168 35.618 30.154 1.00 10.22 279 THR A N 1
ATOM 2087 C CA . THR A 1 279 ? 58.111 36.951 29.573 1.00 10.25 279 THR A CA 1
ATOM 2088 C C . THR A 1 279 ? 56.914 37.701 30.217 1.00 10.57 279 THR A C 1
ATOM 2089 O O . THR A 1 279 ? 55.827 37.140 30.374 1.00 10.70 279 THR A O 1
ATOM 2093 N N . ILE A 1 280 ? 57.118 38.990 30.539 1.00 9.77 280 ILE A N 1
ATOM 2094 C CA . ILE A 1 280 ? 56.049 39.824 31.026 1.00 10.18 280 ILE A CA 1
ATOM 2095 C C . ILE A 1 280 ? 55.126 40.189 29.838 1.00 9.98 280 ILE A C 1
ATOM 2096 O O . ILE A 1 280 ? 55.599 40.720 28.813 1.00 12.48 280 ILE A O 1
ATOM 2101 N N . VAL A 1 281 ? 53.819 39.949 30.008 1.00 10.10 281 VAL A N 1
ATOM 2102 C CA . VAL A 1 281 ? 52.816 40.265 29.008 1.00 11.03 281 VAL A CA 1
ATOM 2103 C C . VAL A 1 281 ? 52.185 41.628 29.290 1.00 10.24 281 VAL A C 1
ATOM 2104 O O . VAL A 1 281 ? 52.087 42.482 28.420 1.00 13.01 281 VAL A O 1
ATOM 2108 N N A SER A 1 282 ? 51.716 41.823 30.518 0.50 9.14 282 SER A N 1
ATOM 2109 N N B SER A 1 282 ? 51.750 41.814 30.533 0.50 10.76 282 SER A N 1
ATOM 2110 C CA A SER A 1 282 ? 51.079 43.089 30.891 0.50 8.51 282 SER A CA 1
ATOM 2111 C CA B SER A 1 282 ? 50.945 42.974 30.898 0.50 11.98 282 SER A CA 1
ATOM 2112 C C A SER A 1 282 ? 50.981 43.185 32.411 0.50 9.47 282 SER A C 1
ATOM 2113 C C B SER A 1 282 ? 50.944 43.159 32.418 0.50 10.55 282 SER A C 1
ATOM 2114 O O A SER A 1 282 ? 51.379 42.273 33.153 0.50 9.83 282 SER A O 1
ATOM 2115 O O B SER A 1 282 ? 51.399 42.284 33.171 0.50 10.28 282 SER A O 1
ATOM 2120 N N . TYR A 1 283 ? 50.426 44.298 32.850 1.00 10.34 283 TYR A N 1
ATOM 2121 C CA . TYR A 1 283 ? 50.290 44.612 34.269 1.00 9.64 283 TYR A CA 1
ATOM 2122 C C . TYR A 1 283 ? 49.155 45.603 34.427 1.00 9.74 283 TYR A C 1
ATOM 2123 O O . TYR A 1 283 ? 48.718 46.219 33.455 1.00 11.54 283 TYR A O 1
ATOM 2132 N N . GLY A 1 284 ? 48.698 45.785 35.650 1.00 10.43 284 GLY A N 1
ATOM 2133 C CA . GLY A 1 284 ? 47.747 46.798 35.974 1.00 10.87 284 GLY A CA 1
ATOM 2134 C C . GLY A 1 284 ? 47.661 47.028 37.457 1.00 10.09 284 GLY A C 1
ATOM 2135 O O . GLY A 1 284 ? 47.742 46.084 38.230 1.00 10.28 284 GLY A O 1
ATOM 2136 N N . THR A 1 285 ? 47.462 48.289 37.831 1.00 9.68 285 THR A N 1
ATOM 2137 C CA . THR A 1 285 ? 47.237 48.693 39.207 1.00 10.02 285 THR A CA 1
ATOM 2138 C C . THR A 1 285 ? 46.000 49.586 39.193 1.00 10.00 285 THR A C 1
ATOM 2139 O O . THR A 1 285 ? 45.863 50.436 38.307 1.00 11.50 285 THR A O 1
ATOM 2143 N N . ALA A 1 286 ? 45.098 49.378 40.144 1.00 10.06 286 ALA A N 1
ATOM 2144 C CA . ALA A 1 286 ? 43.804 50.050 40.166 1.00 10.12 286 ALA A CA 1
ATOM 2145 C C . ALA A 1 286 ? 43.356 50.230 41.574 1.00 10.59 286 ALA A C 1
ATOM 2146 O O . ALA A 1 286 ? 43.794 49.544 42.472 1.00 13.15 286 ALA A O 1
ATOM 2148 N N . GLY A 1 287 ? 42.408 51.127 41.767 1.00 10.95 287 GLY A N 1
ATOM 2149 C CA . GLY A 1 287 ? 41.870 51.448 43.082 1.00 11.21 287 GLY A CA 1
ATOM 2150 C C . GLY A 1 287 ? 40.397 51.096 43.258 1.00 10.93 287 GLY A C 1
ATOM 2151 O O . GLY A 1 287 ? 39.630 51.016 42.285 1.00 12.08 287 GLY A O 1
ATOM 2152 N N . VAL A 1 288 ? 40.020 50.930 44.527 1.00 10.28 288 VAL A N 1
ATOM 2153 C CA . VAL A 1 288 ? 38.647 50.751 45.002 1.00 11.02 288 VAL A CA 1
ATOM 2154 C C . VAL A 1 288 ? 38.527 51.542 46.316 1.00 10.65 288 VAL A C 1
ATOM 2155 O O . VAL A 1 288 ? 39.513 52.063 46.843 1.00 11.27 288 VAL A O 1
ATOM 2159 N N . ASP A 1 289 ? 37.305 51.608 46.859 1.00 11.79 289 ASP A N 1
ATOM 2160 C CA . ASP A 1 289 ? 37.144 52.239 48.160 1.00 12.06 289 ASP A CA 1
ATOM 2161 C C . ASP A 1 289 ? 37.985 51.505 49.217 1.00 10.27 289 ASP A C 1
ATOM 2162 O O . ASP A 1 289 ? 37.940 50.269 49.284 1.00 11.21 289 ASP A O 1
ATOM 2167 N N . PRO A 1 290 ? 38.682 52.242 50.105 1.00 10.77 290 PRO A N 1
ATOM 2168 C CA . PRO A 1 290 ? 39.418 51.606 51.206 1.00 10.24 290 PRO A CA 1
ATOM 2169 C C . PRO A 1 290 ? 38.605 50.567 51.992 1.00 10.11 290 PRO A C 1
ATOM 2170 O O . PRO A 1 290 ? 39.148 49.577 52.459 1.00 10.84 290 PRO A O 1
ATOM 2174 N N . LYS A 1 291 ? 37.307 50.807 52.161 1.00 10.59 291 LYS A N 1
ATOM 2175 C CA . LYS A 1 291 ? 36.444 49.906 52.942 1.00 11.35 291 LYS A CA 1
ATOM 2176 C C . LYS A 1 291 ? 36.357 48.493 52.390 1.00 11.49 291 LYS A C 1
ATOM 2177 O O . LYS A 1 291 ? 36.070 47.551 53.141 1.00 12.59 291 LYS A O 1
ATOM 2183 N N . ILE A 1 292 ? 36.586 48.354 51.080 1.00 11.24 292 ILE A N 1
ATOM 2184 C CA . ILE A 1 292 ? 36.494 47.066 50.386 1.00 11.77 292 ILE A CA 1
ATOM 2185 C C . ILE A 1 292 ? 37.815 46.751 49.657 1.00 11.31 292 ILE A C 1
ATOM 2186 O O . ILE A 1 292 ? 37.822 46.209 48.527 1.00 11.55 292 ILE A O 1
ATOM 2191 N N . MET A 1 293 ? 38.946 47.054 50.293 1.00 10.27 293 MET A N 1
ATOM 2192 C CA . MET A 1 293 ? 40.260 46.926 49.671 1.00 9.45 293 MET A CA 1
ATOM 2193 C C . MET A 1 293 ? 40.507 45.537 49.093 1.00 9.59 293 MET A C 1
ATOM 2194 O O . MET A 1 293 ? 41.223 45.410 48.109 1.00 10.10 293 MET A O 1
ATOM 2199 N N . GLY A 1 294 ? 39.942 44.506 49.719 1.00 10.30 294 GLY A N 1
ATOM 2200 C CA . GLY A 1 294 ? 40.140 43.142 49.279 1.00 11.27 294 GLY A CA 1
ATOM 2201 C C . GLY A 1 294 ? 39.640 42.854 47.874 1.00 9.70 294 GLY A C 1
ATOM 2202 O O . GLY A 1 294 ? 39.989 41.813 47.305 1.00 11.75 294 GLY A O 1
ATOM 2203 N N . TYR A 1 295 ? 38.808 43.750 47.332 1.00 10.97 295 TYR A N 1
ATOM 2204 C CA . TYR A 1 295 ? 38.289 43.649 45.979 1.00 10.54 295 TYR A CA 1
ATOM 2205 C C . TYR A 1 295 ? 39.227 44.216 44.918 1.00 10.64 295 TYR A C 1
ATOM 2206 O O . TYR A 1 295 ? 39.005 44.026 43.719 1.00 10.81 295 TYR A O 1
ATOM 2215 N N . GLY A 1 296 ? 40.268 44.940 45.340 1.00 10.77 296 GLY A N 1
ATOM 2216 C CA . GLY A 1 296 ? 41.222 45.534 44.422 1.00 11.30 296 GLY A CA 1
ATOM 2217 C C . GLY A 1 296 ? 41.694 44.690 43.263 1.00 9.25 296 GLY A C 1
ATOM 2218 O O . GLY A 1 296 ? 41.872 45.216 42.159 1.00 10.32 296 GLY A O 1
ATOM 2219 N N . PRO A 1 297 ? 41.935 43.379 43.478 1.00 9.92 297 PRO A N 1
ATOM 2220 C CA . PRO A 1 297 ? 42.404 42.565 42.347 1.00 10.08 297 PRO A CA 1
ATOM 2221 C C . PRO A 1 297 ? 41.475 42.527 41.145 1.00 9.61 297 PRO A C 1
ATOM 2222 O O . PRO A 1 297 ? 41.933 42.216 40.054 1.00 10.59 297 PRO A O 1
ATOM 2226 N N . VAL A 1 298 ? 40.174 42.777 41.353 1.00 10.07 298 VAL A N 1
ATOM 2227 C CA . VAL A 1 298 ? 39.233 42.672 40.260 1.00 10.90 298 VAL A CA 1
ATOM 2228 C C . VAL A 1 298 ? 39.479 43.780 39.198 1.00 11.13 298 VAL A C 1
ATOM 2229 O O . VAL A 1 298 ? 39.808 43.455 38.057 1.00 11.60 298 VAL A O 1
ATOM 2233 N N . PRO A 1 299 ? 39.406 45.072 39.558 1.00 10.50 299 PRO A N 1
ATOM 2234 C CA . PRO A 1 299 ? 39.711 46.071 38.531 1.00 11.43 299 PRO A CA 1
ATOM 2235 C C . PRO A 1 299 ? 41.154 46.023 38.054 1.00 10.49 299 PRO A C 1
ATOM 2236 O O . PRO A 1 299 ? 41.404 46.282 36.889 1.00 11.76 299 PRO A O 1
ATOM 2240 N N . ALA A 1 300 ? 42.100 45.684 38.927 1.00 10.14 300 ALA A N 1
ATOM 2241 C CA . ALA A 1 300 ? 43.510 45.595 38.514 1.00 9.91 300 ALA A CA 1
ATOM 2242 C C . ALA A 1 300 ? 43.706 44.523 37.443 1.00 10.59 300 ALA A C 1
ATOM 2243 O O . ALA A 1 300 ? 44.452 44.722 36.476 1.00 10.68 300 ALA A O 1
ATOM 2245 N N . THR A 1 301 ? 43.047 43.381 37.654 1.00 10.29 301 THR A N 1
ATOM 2246 C CA . THR A 1 301 ? 43.172 42.258 36.750 1.00 11.10 301 THR A CA 1
ATOM 2247 C C . THR A 1 301 ? 42.433 42.524 35.445 1.00 10.17 301 THR A C 1
ATOM 2248 O O . THR A 1 301 ? 42.951 42.198 34.383 1.00 11.45 301 THR A O 1
ATOM 2252 N N . LYS A 1 302 ? 41.239 43.114 35.513 1.00 11.03 302 LYS A N 1
ATOM 2253 C CA . LYS A 1 302 ? 40.549 43.509 34.292 1.00 11.47 302 LYS A CA 1
ATOM 2254 C C . LYS A 1 302 ? 41.426 44.437 33.437 1.00 11.34 302 LYS A C 1
ATOM 2255 O O . LYS A 1 302 ? 41.526 44.302 32.222 1.00 12.90 302 LYS A O 1
ATOM 2261 N N . LYS A 1 303 ? 42.108 45.371 34.100 1.00 11.67 303 LYS A N 1
ATOM 2262 C CA . LYS A 1 303 ? 42.975 46.312 33.392 1.00 11.89 303 LYS A CA 1
ATOM 2263 C C . LYS A 1 303 ? 44.139 45.594 32.717 1.00 11.38 303 LYS A C 1
ATOM 2264 O O . LYS A 1 303 ? 44.453 45.819 31.546 1.00 12.77 303 LYS A O 1
ATOM 2270 N N . ALA A 1 304 ? 44.782 44.695 33.470 1.00 10.78 304 ALA A N 1
ATOM 2271 C CA . ALA A 1 304 ? 45.893 43.931 32.934 1.00 10.55 304 ALA A CA 1
ATOM 2272 C C . ALA A 1 304 ? 45.444 43.039 31.753 1.00 10.69 304 ALA A C 1
ATOM 2273 O O . ALA A 1 304 ? 46.149 42.920 30.730 1.00 12.46 304 ALA A O 1
ATOM 2275 N N . LEU A 1 305 ? 44.284 42.387 31.899 1.00 11.55 305 LEU A N 1
ATOM 2276 C CA . LEU A 1 305 ? 43.801 41.505 30.825 1.00 11.51 305 LEU A CA 1
ATOM 2277 C C . LEU A 1 305 ? 43.499 42.315 29.566 1.00 13.13 305 LEU A C 1
ATOM 2278 O O . LEU A 1 305 ? 43.846 41.915 28.462 1.00 12.99 305 LEU A O 1
ATOM 2283 N N A GLU A 1 306 ? 42.820 43.448 29.736 0.50 13.15 306 GLU A N 1
ATOM 2284 N N B GLU A 1 306 ? 42.869 43.472 29.736 0.50 13.22 306 GLU A N 1
ATOM 2285 C CA A GLU A 1 306 ? 42.536 44.318 28.598 0.50 14.97 306 GLU A CA 1
ATOM 2286 C CA B GLU A 1 306 ? 42.571 44.318 28.584 0.50 15.31 306 GLU A CA 1
ATOM 2287 C C A GLU A 1 306 ? 43.811 44.753 27.873 0.50 16.41 306 GLU A C 1
ATOM 2288 C C B GLU A 1 306 ? 43.838 44.737 27.861 0.50 16.54 306 GLU A C 1
ATOM 2289 O O A GLU A 1 306 ? 43.857 44.759 26.639 0.50 18.07 306 GLU A O 1
ATOM 2290 O O B GLU A 1 306 ? 43.910 44.722 26.628 0.50 18.11 306 GLU A O 1
ATOM 2295 N N . ALA A 1 307 ? 44.841 45.123 28.637 1.00 15.15 307 ALA A N 1
ATOM 2296 C CA . ALA A 1 307 ? 46.105 45.557 28.067 1.00 16.87 307 ALA A CA 1
ATOM 2297 C C . ALA A 1 307 ? 46.769 44.437 27.247 1.00 19.14 307 ALA A C 1
ATOM 2298 O O . ALA A 1 307 ? 47.426 44.709 26.257 1.00 23.46 307 ALA A O 1
ATOM 2300 N N . ALA A 1 308 ? 46.565 43.189 27.666 1.00 16.51 308 ALA A N 1
ATOM 2301 C CA . ALA A 1 308 ? 47.090 41.984 27.017 1.00 17.78 308 ALA A CA 1
ATOM 2302 C C . ALA A 1 308 ? 46.218 41.463 25.866 1.00 17.81 308 ALA A C 1
ATOM 2303 O O . ALA A 1 308 ? 46.593 40.500 25.219 1.00 20.16 308 ALA A O 1
ATOM 2305 N N A ASN A 1 309 ? 45.037 42.054 25.687 0.50 17.60 309 ASN A N 1
ATOM 2306 N N B ASN A 1 309 ? 45.068 42.086 25.612 0.50 18.29 309 ASN A N 1
ATOM 2307 C CA A ASN A 1 309 ? 44.033 41.539 24.747 0.50 17.89 309 ASN A CA 1
ATOM 2308 C CA B ASN A 1 309 ? 44.063 41.501 24.713 0.50 19.25 309 ASN A CA 1
ATOM 2309 C C A ASN A 1 309 ? 43.590 40.104 25.071 0.50 18.03 309 ASN A C 1
ATOM 2310 C C B ASN A 1 309 ? 43.824 40.032 25.085 0.50 17.31 309 ASN A C 1
ATOM 2311 O O A ASN A 1 309 ? 43.236 39.324 24.186 0.50 17.02 309 ASN A O 1
ATOM 2312 O O B ASN A 1 309 ? 43.945 39.131 24.253 0.50 18.13 309 ASN A O 1
ATOM 2321 N N . MET A 1 310 ? 43.550 39.819 26.372 1.00 15.76 310 MET A N 1
ATOM 2322 C CA . MET A 1 310 ? 43.213 38.510 26.920 1.00 15.26 310 MET A CA 1
ATOM 2323 C C . MET A 1 310 ? 41.926 38.587 27.734 1.00 14.96 310 MET A C 1
ATOM 2324 O O . MET A 1 310 ? 41.494 39.650 28.194 1.00 16.42 310 MET A O 1
ATOM 2329 N N . THR A 1 311 ? 41.380 37.404 27.968 1.00 15.78 311 THR A N 1
ATOM 2330 C CA . THR A 1 311 ? 40.361 37.196 28.994 1.00 16.16 311 THR A CA 1
ATOM 2331 C C . THR A 1 311 ? 40.887 36.168 29.991 1.00 14.79 311 THR A C 1
ATOM 2332 O O . THR A 1 311 ? 41.949 35.549 29.795 1.00 15.10 311 THR A O 1
ATOM 2336 N N . ILE A 1 312 ? 40.164 36.018 31.085 1.00 12.87 312 ILE A N 1
ATOM 2337 C CA . ILE A 1 312 ? 40.559 35.083 32.122 1.00 13.56 312 ILE A CA 1
ATOM 2338 C C . ILE A 1 312 ? 40.671 33.662 31.570 1.00 13.47 312 ILE A C 1
ATOM 2339 O O . ILE A 1 312 ? 41.486 32.863 32.060 1.00 13.88 312 ILE A O 1
ATOM 2344 N N A GLU A 1 313 ? 39.909 33.381 30.512 0.50 14.30 313 GLU A N 1
ATOM 2345 N N B GLU A 1 313 ? 39.906 33.327 30.543 0.50 14.65 313 GLU A N 1
ATOM 2346 C CA A GLU A 1 313 ? 39.940 32.080 29.840 0.50 13.89 313 GLU A CA 1
ATOM 2347 C CA B GLU A 1 313 ? 40.013 31.984 29.994 0.50 15.67 313 GLU A CA 1
ATOM 2348 C C A GLU A 1 313 ? 41.277 31.743 29.172 0.50 14.86 313 GLU A C 1
ATOM 2349 C C B GLU A 1 313 ? 41.372 31.708 29.323 0.50 15.98 313 GLU A C 1
ATOM 2350 O O A GLU A 1 313 ? 41.533 30.584 28.851 0.50 13.82 313 GLU A O 1
ATOM 2351 O O B GLU A 1 313 ? 41.770 30.545 29.203 0.50 18.05 313 GLU A O 1
ATOM 2362 N N . ASP A 1 314 ? 42.088 32.763 28.924 1.00 14.26 314 ASP A N 1
ATOM 2363 C CA . ASP A 1 314 ? 43.422 32.611 28.358 1.00 13.93 314 ASP A CA 1
ATOM 2364 C C . ASP A 1 314 ? 44.510 32.309 29.379 1.00 14.34 314 ASP A C 1
ATOM 2365 O O . ASP A 1 314 ? 45.642 32.083 29.001 1.00 15.89 314 ASP A O 1
ATOM 2370 N N . ILE A 1 315 ? 44.156 32.346 30.659 1.00 13.01 315 ILE A N 1
ATOM 2371 C CA . ILE A 1 315 ? 45.107 32.198 31.761 1.00 12.71 315 ILE A CA 1
ATOM 2372 C C . ILE A 1 315 ? 45.106 30.746 32.281 1.00 11.92 315 ILE A C 1
ATOM 2373 O O . ILE A 1 315 ? 44.035 30.235 32.622 1.00 15.28 315 ILE A O 1
ATOM 2378 N N . ASP A 1 316 ? 46.293 30.135 32.327 1.00 11.15 316 ASP A N 1
ATOM 2379 C CA . ASP A 1 316 ? 46.409 28.732 32.755 1.00 11.82 316 ASP A CA 1
ATOM 2380 C C . ASP A 1 316 ? 46.545 28.553 34.262 1.00 10.62 316 ASP A C 1
ATOM 2381 O O . ASP A 1 316 ? 46.162 27.522 34.803 1.00 12.87 316 ASP A O 1
ATOM 2386 N N . LEU A 1 317 ? 47.142 29.534 34.941 1.00 11.10 317 LEU A N 1
ATOM 2387 C CA . LEU A 1 317 ? 47.455 29.418 36.375 1.00 10.59 317 LEU A CA 1
ATOM 2388 C C . LEU A 1 317 ? 47.390 30.797 37.027 1.00 9.18 317 LEU A C 1
ATOM 2389 O O . LEU A 1 317 ? 47.891 31.776 36.445 1.00 9.85 317 LEU A O 1
ATOM 2394 N N . VAL A 1 318 ? 46.774 30.855 38.214 1.00 9.51 318 VAL A N 1
ATOM 2395 C CA . VAL A 1 318 ? 46.629 32.119 38.965 1.00 9.29 318 VAL A CA 1
ATOM 2396 C C . VAL A 1 318 ? 47.224 31.983 40.374 1.00 9.28 318 VAL A C 1
ATOM 2397 O O . VAL A 1 318 ? 46.995 30.975 41.038 1.00 10.91 318 VAL A O 1
ATOM 2401 N N . GLU A 1 319 ? 47.942 33.013 40.805 1.00 9.43 319 GLU A N 1
ATOM 2402 C CA . GLU A 1 319 ? 48.270 33.250 42.212 1.00 8.87 319 GLU A CA 1
ATOM 2403 C C . GLU A 1 319 ? 47.524 34.517 42.599 1.00 9.21 319 GLU A C 1
ATOM 2404 O O . GLU A 1 319 ? 47.797 35.585 42.057 1.00 10.20 319 GLU A O 1
ATOM 2410 N N . ALA A 1 320 ? 46.567 34.398 43.511 1.00 9.40 320 ALA A N 1
ATOM 2411 C CA . ALA A 1 320 ? 45.813 35.547 44.022 1.00 8.94 320 ALA A CA 1
ATOM 2412 C C . ALA A 1 320 ? 45.997 35.553 45.533 1.00 8.79 320 ALA A C 1
ATOM 2413 O O . ALA A 1 320 ? 45.613 34.595 46.228 1.00 10.75 320 ALA A O 1
ATOM 2415 N N . ASN A 1 321 ? 46.657 36.579 46.072 1.00 9.54 321 ASN A N 1
ATOM 2416 C CA . ASN A 1 321 ? 47.090 36.482 47.465 1.00 9.41 321 ASN A CA 1
ATOM 2417 C C . ASN A 1 321 ? 45.899 36.366 48.384 1.00 9.35 321 ASN A C 1
ATOM 2418 O O . ASN A 1 321 ? 44.920 37.118 48.317 1.00 10.83 321 ASN A O 1
ATOM 2423 N N . GLU A 1 322 ? 46.013 35.426 49.331 1.00 9.86 322 GLU A N 1
ATOM 2424 C CA . GLU A 1 322 ? 44.913 35.159 50.266 1.00 10.20 322 GLU A CA 1
ATOM 2425 C C . GLU A 1 322 ? 45.042 36.044 51.506 1.00 10.08 322 GLU A C 1
ATOM 2426 O O . GLU A 1 322 ? 45.388 35.570 52.588 1.00 12.35 322 GLU A O 1
ATOM 2432 N N . ALA A 1 323 ? 44.777 37.339 51.355 1.00 10.53 323 ALA A N 1
ATOM 2433 C CA . ALA A 1 323 ? 44.797 38.224 52.531 1.00 10.59 323 ALA A CA 1
ATOM 2434 C C . ALA A 1 323 ? 43.764 37.770 53.560 1.00 10.10 323 ALA A C 1
ATOM 2435 O O . ALA A 1 323 ? 44.072 37.660 54.749 1.00 10.28 323 ALA A O 1
ATOM 2437 N N . PHE A 1 324 ? 42.566 37.493 53.091 1.00 10.29 324 PHE A N 1
ATOM 2438 C CA . PHE A 1 324 ? 41.475 36.978 53.921 1.00 10.14 324 PHE A CA 1
ATOM 2439 C C . PHE A 1 324 ? 40.620 36.095 53.042 1.00 10.04 324 PHE A C 1
ATOM 2440 O O . PHE A 1 324 ? 40.302 36.489 51.908 1.00 10.71 324 PHE A O 1
ATOM 2448 N N . ALA A 1 325 ? 40.187 34.940 53.527 1.00 10.45 325 ALA A N 1
ATOM 2449 C CA . ALA A 1 325 ? 39.306 34.102 52.710 1.00 10.55 325 ALA A CA 1
ATOM 2450 C C . ALA A 1 325 ? 38.116 34.890 52.158 1.00 10.63 325 ALA A C 1
ATOM 2451 O O . ALA A 1 325 ? 37.710 34.663 51.022 1.00 11.48 325 ALA A O 1
ATOM 2453 N N . ALA A 1 326 ? 37.522 35.770 52.988 1.00 10.67 326 ALA A N 1
ATOM 2454 C CA . ALA A 1 326 ? 36.336 36.508 52.551 1.00 11.51 326 ALA A CA 1
ATOM 2455 C C . ALA A 1 326 ? 36.609 37.263 51.246 1.00 11.46 326 ALA A C 1
ATOM 2456 O O . ALA A 1 326 ? 35.805 37.233 50.309 1.00 13.32 326 ALA A O 1
ATOM 2458 N N . GLN A 1 327 ? 37.722 38.000 51.195 1.00 11.66 327 GLN A N 1
ATOM 2459 C CA . GLN A 1 327 ? 38.029 38.741 49.977 1.00 11.23 327 GLN A CA 1
ATOM 2460 C C . GLN A 1 327 ? 38.443 37.805 48.834 1.00 10.32 327 GLN A C 1
ATOM 2461 O O . GLN A 1 327 ? 38.146 38.076 47.652 1.00 11.56 327 GLN A O 1
ATOM 2467 N N . SER A 1 328 ? 39.168 36.745 49.162 1.00 10.27 328 SER A N 1
ATOM 2468 C CA . SER A 1 328 ? 39.636 35.826 48.132 1.00 10.06 328 SER A CA 1
ATOM 2469 C C . SER A 1 328 ? 38.488 35.156 47.382 1.00 9.72 328 SER A C 1
ATOM 2470 O O . SER A 1 328 ? 38.538 35.011 46.155 1.00 10.76 328 SER A O 1
ATOM 2473 N N . VAL A 1 329 ? 37.423 34.786 48.100 1.00 10.06 329 VAL A N 1
ATOM 2474 C CA . VAL A 1 329 ? 36.232 34.176 47.483 1.00 11.54 329 VAL A CA 1
ATOM 2475 C C . VAL A 1 329 ? 35.579 35.184 46.528 1.00 10.82 329 VAL A C 1
ATOM 2476 O O . VAL A 1 329 ? 35.248 34.845 45.374 1.00 12.79 329 VAL A O 1
ATOM 2480 N N . ALA A 1 330 ? 35.438 36.433 46.973 1.00 11.63 330 ALA A N 1
ATOM 2481 C CA . ALA A 1 330 ? 34.816 37.468 46.143 1.00 11.53 330 ALA A CA 1
ATOM 2482 C C . ALA A 1 330 ? 35.604 37.686 44.842 1.00 11.03 330 ALA A C 1
ATOM 2483 O O . ALA A 1 330 ? 35.010 37.858 43.760 1.00 12.25 330 ALA A O 1
ATOM 2485 N N . VAL A 1 331 ? 36.930 37.723 44.939 1.00 11.32 331 VAL A N 1
ATOM 2486 C CA . VAL A 1 331 ? 37.796 37.949 43.778 1.00 11.53 331 VAL A CA 1
ATOM 2487 C C . VAL A 1 331 ? 37.663 36.792 42.788 1.00 10.65 331 VAL A C 1
ATOM 2488 O O . VAL A 1 331 ? 37.514 37.001 41.580 1.00 11.82 331 VAL A O 1
ATOM 2492 N N . ILE A 1 332 ? 37.748 35.561 43.292 1.00 10.50 332 ILE A N 1
ATOM 2493 C CA . ILE A 1 332 ? 37.679 34.375 42.414 1.00 11.75 332 ILE A CA 1
ATOM 2494 C C . ILE A 1 332 ? 36.330 34.329 41.701 1.00 11.83 332 ILE A C 1
ATOM 2495 O O . ILE A 1 332 ? 36.237 34.064 40.497 1.00 13.95 332 ILE A O 1
ATOM 2500 N N A ARG A 1 333 ? 35.276 34.575 42.484 0.25 12.46 333 ARG A N 1
ATOM 2501 N N B ARG A 1 333 ? 35.273 34.610 42.460 0.25 12.53 333 ARG A N 1
ATOM 2502 N N C ARG A 1 333 ? 35.266 34.583 42.442 0.50 12.21 333 ARG A N 1
ATOM 2503 C CA A ARG A 1 333 ? 33.892 34.652 41.986 0.25 13.31 333 ARG A CA 1
ATOM 2504 C CA B ARG A 1 333 ? 33.892 34.621 41.945 0.25 13.62 333 ARG A CA 1
ATOM 2505 C CA C 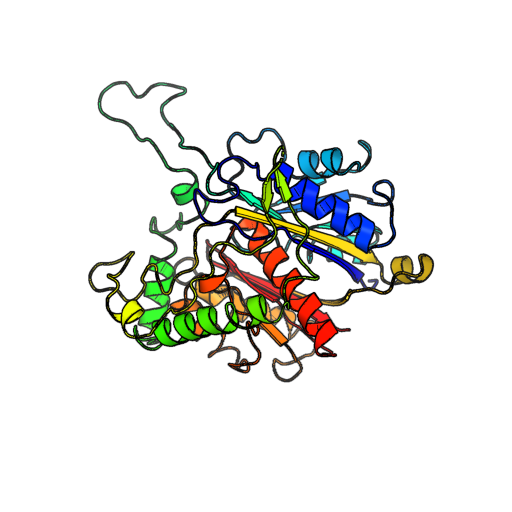ARG A 1 333 ? 33.928 34.529 41.851 0.50 12.56 333 ARG A CA 1
ATOM 2506 C C A ARG A 1 333 ? 33.808 35.605 40.805 0.25 12.62 333 ARG A C 1
ATOM 2507 C C B ARG A 1 333 ? 33.694 35.633 40.831 0.25 13.84 333 ARG A C 1
ATOM 2508 C C C ARG A 1 333 ? 33.731 35.625 40.787 0.50 12.74 333 ARG A C 1
ATOM 2509 O O A ARG A 1 333 ? 33.496 35.217 39.678 0.25 13.45 333 ARG A O 1
ATOM 2510 O O B ARG A 1 333 ? 33.131 35.320 39.779 0.25 16.18 333 ARG A O 1
ATOM 2511 O O C ARG A 1 333 ? 33.242 35.350 39.688 0.50 15.79 333 ARG A O 1
ATOM 2533 N N . ASP A 1 334 ? 34.130 36.861 41.077 1.00 12.84 334 ASP A N 1
ATOM 2534 C CA . ASP A 1 334 ? 33.835 37.946 40.159 1.00 13.60 334 ASP A CA 1
ATOM 2535 C C . ASP A 1 334 ? 34.774 37.993 38.959 1.00 14.45 334 ASP A C 1
ATOM 2536 O O . ASP A 1 334 ? 34.404 38.574 37.935 1.00 17.64 334 ASP A O 1
ATOM 2541 N N . LEU A 1 335 ? 35.974 37.422 39.068 1.00 13.48 335 LEU A N 1
ATOM 2542 C CA . LEU A 1 335 ? 36.842 37.233 37.903 1.00 12.96 335 LEU A CA 1
ATOM 2543 C C . LEU A 1 335 ? 36.611 35.928 37.138 1.00 12.57 335 LEU A C 1
ATOM 2544 O O . LEU A 1 335 ? 37.218 35.701 36.100 1.00 14.54 335 LEU A O 1
ATOM 2549 N N . ASN A 1 336 ? 35.701 35.080 37.612 1.00 13.90 336 ASN A N 1
ATOM 2550 C CA . ASN A 1 336 ? 35.421 33.809 36.951 1.00 15.03 336 ASN A CA 1
ATOM 2551 C C . ASN A 1 336 ? 36.672 32.918 36.837 1.00 15.71 336 ASN A C 1
ATOM 2552 O O . ASN A 1 336 ? 36.853 32.174 35.872 1.00 19.85 336 ASN A O 1
ATOM 2557 N N . ILE A 1 337 ? 37.497 32.946 37.876 1.00 15.87 337 ILE A N 1
ATOM 2558 C CA . ILE A 1 337 ? 38.713 32.121 37.951 1.00 15.88 337 ILE A CA 1
ATOM 2559 C C . ILE A 1 337 ? 38.311 30.655 38.218 1.00 16.11 337 ILE A C 1
ATOM 2560 O O . ILE A 1 337 ? 37.409 30.386 39.026 1.00 15.45 337 ILE A O 1
ATOM 2565 N N A ASP A 1 338 ? 39.165 29.817 37.622 0.50 15.68 338 ASP A N 1
ATOM 2566 N N B ASP A 1 338 ? 38.780 29.613 37.519 0.50 18.42 338 ASP A N 1
ATOM 2567 C CA A ASP A 1 338 ? 39.122 28.379 37.808 0.50 14.29 338 ASP A CA 1
ATOM 2568 C CA B ASP A 1 338 ? 38.401 28.227 38.002 0.50 14.91 338 ASP A CA 1
ATOM 2569 C C A ASP A 1 338 ? 39.519 28.069 39.248 0.50 12.16 338 ASP A C 1
ATOM 2570 C C B ASP A 1 338 ? 39.084 28.017 39.375 0.50 11.73 338 ASP A C 1
ATOM 2571 O O A ASP A 1 338 ? 40.653 28.264 39.661 0.50 12.22 338 ASP A O 1
ATOM 2572 O O B ASP A 1 338 ? 40.278 28.242 39.519 0.50 11.00 338 ASP A O 1
ATOM 2581 N N A MET A 1 339 ? 38.561 27.574 40.013 0.50 12.28 339 MET A N 1
ATOM 2582 N N B MET A 1 339 ? 38.337 27.585 40.387 0.50 13.02 339 MET A N 1
ATOM 2583 C CA A MET A 1 339 ? 38.680 27.511 41.471 0.50 12.61 339 MET A CA 1
ATOM 2584 C CA B MET A 1 339 ? 38.841 27.609 41.762 0.50 14.33 339 MET A CA 1
ATOM 2585 C C A MET A 1 339 ? 39.825 26.647 42.002 0.50 10.65 339 MET A C 1
ATOM 2586 C C B MET A 1 339 ? 40.103 26.770 41.945 0.50 12.23 339 MET A C 1
ATOM 2587 O O A MET A 1 339 ? 40.264 26.801 43.127 0.50 10.52 339 MET A O 1
ATOM 2588 O O B MET A 1 339 ? 41.021 27.157 42.718 0.50 12.07 339 MET A O 1
ATOM 2597 N N . ASN A 1 340 ? 40.187 25.642 41.228 1.00 10.36 340 ASN A N 1
ATOM 2598 C CA . ASN A 1 340 ? 41.327 24.744 41.473 1.00 10.08 340 ASN A CA 1
ATOM 2599 C C . ASN A 1 340 ? 42.513 24.981 40.553 1.00 9.74 340 ASN A C 1
ATOM 2600 O O . ASN A 1 340 ? 43.447 24.186 40.532 1.00 11.86 340 ASN A O 1
ATOM 2605 N N . LYS A 1 341 ? 42.498 26.120 39.859 1.00 9.71 341 LYS A N 1
ATOM 2606 C CA . LYS A 1 341 ? 43.653 26.598 39.088 1.00 10.63 341 LYS A CA 1
ATOM 2607 C C . LYS A 1 341 ? 44.201 27.901 39.724 1.00 10.18 341 LYS A C 1
ATOM 2608 O O . LYS A 1 341 ? 44.937 28.627 39.062 1.00 12.61 341 LYS A O 1
ATOM 2614 N N A VAL A 1 342 ? 43.923 28.105 41.005 0.50 9.61 342 VAL A N 1
ATOM 2615 N N B VAL A 1 342 ? 43.725 28.213 40.952 0.50 11.51 342 VAL A N 1
ATOM 2616 C CA A VAL A 1 342 ? 44.394 29.267 41.710 0.50 9.02 342 VAL A CA 1
ATOM 2617 C CA B VAL A 1 342 ? 44.178 29.330 41.826 0.50 11.00 342 VAL A CA 1
ATOM 2618 C C A VAL A 1 342 ? 44.965 28.819 43.032 0.50 9.09 342 VAL A C 1
ATOM 2619 C C B VAL A 1 342 ? 44.982 28.754 43.000 0.50 9.59 342 VAL A C 1
ATOM 2620 O O A VAL A 1 342 ? 44.407 28.001 43.769 0.50 9.54 342 VAL A O 1
ATOM 2621 O O B VAL A 1 342 ? 44.578 27.772 43.621 0.50 9.33 342 VAL A O 1
ATOM 2628 N N . ASN A 1 343 ? 46.133 29.344 43.304 1.00 9.26 343 ASN A N 1
ATOM 2629 C CA . ASN A 1 343 ? 46.903 28.982 44.503 1.00 9.10 343 ASN A CA 1
ATOM 2630 C C . ASN A 1 343 ? 47.028 27.462 44.636 1.00 8.90 343 ASN A C 1
ATOM 2631 O O . ASN A 1 343 ? 46.686 26.866 45.658 1.00 9.38 343 ASN A O 1
ATOM 2636 N N . VAL A 1 344 ? 47.545 26.833 43.584 1.00 8.73 344 VAL A N 1
ATOM 2637 C CA . VAL A 1 344 ? 47.471 25.381 43.472 1.00 9.55 344 VAL A CA 1
ATOM 2638 C C . VAL A 1 344 ? 48.360 24.643 44.467 1.00 9.51 344 VAL A C 1
ATOM 2639 O O . VAL A 1 344 ? 48.093 23.450 44.724 1.00 9.91 344 VAL A O 1
ATOM 2643 N N . ASN A 1 345 ? 49.352 25.337 45.038 1.00 8.79 345 ASN A N 1
ATOM 2644 C CA . ASN A 1 345 ? 50.224 24.831 46.078 1.00 9.11 345 ASN A CA 1
ATOM 2645 C C . ASN A 1 345 ? 49.928 25.469 47.443 1.00 9.08 345 ASN A C 1
ATOM 2646 O O . ASN A 1 345 ? 50.732 25.410 48.361 1.00 10.29 345 ASN A O 1
ATOM 2651 N N . GLY A 1 346 ? 48.722 26.029 47.572 1.00 8.89 346 GLY A N 1
ATOM 2652 C CA . GLY A 1 346 ? 48.323 26.738 48.774 1.00 9.33 346 GLY A CA 1
ATOM 2653 C C . GLY A 1 346 ? 48.523 28.231 48.661 1.00 8.59 346 GLY A C 1
ATOM 2654 O O . GLY A 1 346 ? 49.223 28.704 47.778 1.00 10.20 346 GLY A O 1
ATOM 2655 N N . GLY A 1 347 ? 47.935 28.970 49.584 1.00 9.32 347 GLY A N 1
ATOM 2656 C CA . GLY A 1 347 ? 48.051 30.430 49.621 1.00 9.94 347 GLY A CA 1
ATOM 2657 C C . GLY A 1 347 ? 48.415 30.943 51.004 1.00 9.35 347 GLY A C 1
ATOM 2658 O O . GLY A 1 347 ? 48.728 30.172 51.917 1.00 10.00 347 GLY A O 1
ATOM 2659 N N . ALA A 1 348 ? 48.319 32.269 51.151 1.00 9.51 348 ALA A N 1
ATOM 2660 C CA . ALA A 1 348 ? 48.827 32.968 52.340 1.00 8.81 348 ALA A CA 1
ATOM 2661 C C . ALA A 1 348 ? 48.142 32.571 53.653 1.00 9.34 348 ALA A C 1
ATOM 2662 O O . ALA A 1 348 ? 48.719 32.772 54.711 1.00 10.56 348 ALA A O 1
ATOM 2664 N N . ILE A 1 349 ? 46.935 32.008 53.622 1.00 9.58 349 ILE A N 1
ATOM 2665 C CA . ILE A 1 349 ? 46.323 31.492 54.858 1.00 10.50 349 ILE A CA 1
ATOM 2666 C C . ILE A 1 349 ? 47.189 30.401 55.478 1.00 10.48 349 ILE A C 1
ATOM 2667 O O . ILE A 1 349 ? 47.345 30.332 56.699 1.00 10.51 349 ILE A O 1
ATOM 2672 N N . ALA A 1 350 ? 47.771 29.572 54.610 1.00 9.71 350 ALA A N 1
ATOM 2673 C CA . ALA A 1 350 ? 48.657 28.477 54.996 1.00 9.86 350 ALA A CA 1
ATOM 2674 C C . ALA A 1 350 ? 50.127 28.904 55.052 1.00 9.88 350 ALA A C 1
ATOM 2675 O O . ALA A 1 350 ? 50.842 28.523 55.983 1.00 10.25 350 ALA A O 1
ATOM 2677 N N . ILE A 1 351 ? 50.583 29.681 54.055 1.00 9.91 351 ILE A N 1
ATOM 2678 C CA . ILE A 1 351 ? 52.011 29.932 53.855 1.00 9.55 351 ILE A CA 1
ATOM 2679 C C . ILE A 1 351 ? 52.464 31.210 54.558 1.00 9.64 351 ILE A C 1
ATOM 2680 O O . ILE A 1 351 ? 53.610 31.303 54.978 1.00 10.78 351 ILE A O 1
ATOM 2685 N N . GLY A 1 352 ? 51.562 32.174 54.703 1.00 9.72 352 GLY A N 1
ATOM 2686 C CA . GLY A 1 352 ? 51.853 33.455 55.353 1.00 9.83 352 GLY A CA 1
ATOM 2687 C C . GLY A 1 352 ? 51.820 34.665 54.427 1.00 10.58 352 GLY A C 1
ATOM 2688 O O . GLY A 1 352 ? 51.846 34.528 53.198 1.00 11.06 352 GLY A O 1
ATOM 2689 N N . HIS A 1 353 ? 51.808 35.850 55.054 1.00 10.51 353 HIS A N 1
ATOM 2690 C CA . HIS A 1 353 ? 51.706 37.134 54.337 1.00 10.19 353 HIS A CA 1
ATOM 2691 C C . HIS A 1 353 ? 52.691 38.135 54.889 1.00 9.26 353 HIS A C 1
ATOM 2692 O O . HIS A 1 353 ? 52.321 39.082 55.592 1.00 9.84 353 HIS A O 1
ATOM 2699 N N . PRO A 1 354 ? 53.971 37.982 54.526 1.00 8.79 354 PRO A N 1
ATOM 2700 C CA . PRO A 1 354 ? 55.008 38.968 54.900 1.00 8.72 354 PRO A CA 1
ATOM 2701 C C . PRO A 1 354 ? 54.848 40.197 53.982 1.00 8.74 354 PRO A C 1
ATOM 2702 O O . PRO A 1 354 ? 55.390 40.208 52.891 1.00 10.22 354 PRO A O 1
ATOM 2706 N N . ILE A 1 355 ? 54.079 41.198 54.431 1.00 8.65 355 ILE A N 1
ATOM 2707 C CA . ILE A 1 355 ? 53.449 42.240 53.594 1.00 9.58 355 ILE A CA 1
ATOM 2708 C C . ILE A 1 355 ? 54.255 42.617 52.343 1.00 8.71 355 ILE A C 1
ATOM 2709 O O . ILE A 1 355 ? 53.801 42.366 51.227 1.00 9.85 355 ILE A O 1
ATOM 2714 N N . GLY A 1 356 ? 55.393 43.284 52.514 1.00 8.61 356 GLY A N 1
ATOM 2715 C CA . GLY A 1 356 ? 56.124 43.827 51.362 1.00 9.61 356 GLY A CA 1
ATOM 2716 C C . GLY A 1 356 ? 56.845 42.817 50.479 1.00 9.36 356 GLY A C 1
ATOM 2717 O O . GLY A 1 356 ? 57.249 43.140 49.348 1.00 10.19 356 GLY A O 1
ATOM 2718 N N . CYS A 1 357 ? 56.992 41.594 51.005 1.00 9.20 357 CYS A N 1
ATOM 2719 C CA . CYS A 1 357 ? 57.509 40.458 50.268 1.00 8.89 357 CYS A CA 1
ATOM 2720 C C . CYS A 1 357 ? 56.464 39.694 49.454 1.00 8.22 357 CYS A C 1
ATOM 2721 O O . CYS A 1 357 ? 56.794 39.141 48.396 1.00 8.87 357 CYS A O 1
ATOM 2724 N N . SER A 1 358 ? 55.229 39.617 49.943 1.00 8.61 358 SER A N 1
ATOM 2725 C CA . SER A 1 358 ? 54.225 38.700 49.417 1.00 8.21 358 SER A CA 1
ATOM 2726 C C . SER A 1 358 ? 54.022 38.750 47.907 1.00 8.13 358 SER A C 1
ATOM 2727 O O . SER A 1 358 ? 53.845 37.719 47.274 1.00 9.14 358 SER A O 1
ATOM 2730 N N . GLY A 1 359 ? 54.011 39.951 47.314 1.00 8.64 359 GLY A N 1
ATOM 2731 C CA . GLY A 1 359 ? 53.793 40.010 45.870 1.00 9.37 359 GLY A CA 1
ATOM 2732 C C . GLY A 1 359 ? 54.883 39.294 45.101 1.00 8.15 359 GLY A C 1
ATOM 2733 O O . GLY A 1 359 ? 54.601 38.696 44.053 1.00 9.89 359 GLY A O 1
ATOM 2734 N N . ALA A 1 360 ? 56.130 39.400 45.570 1.00 8.38 360 ALA A N 1
ATOM 2735 C CA . ALA A 1 360 ? 57.254 38.697 44.967 1.00 8.09 360 ALA A CA 1
ATOM 2736 C C . ALA A 1 360 ? 57.255 37.205 45.319 1.00 8.25 360 ALA A C 1
ATOM 2737 O O . ALA A 1 360 ? 57.643 36.380 44.521 1.00 9.01 360 ALA A O 1
ATOM 2739 N N . ARG A 1 361 ? 56.777 36.886 46.523 1.00 8.22 361 ARG A N 1
ATOM 2740 C CA . ARG A 1 361 ? 56.650 35.500 47.007 1.00 8.36 361 ARG A CA 1
ATOM 2741 C C . ARG A 1 361 ? 55.662 34.752 46.105 1.00 7.58 361 ARG A C 1
ATOM 2742 O O . ARG A 1 361 ? 55.993 33.655 45.599 1.00 8.60 361 ARG A O 1
ATOM 2750 N N . ILE A 1 362 ? 54.468 35.298 45.898 1.00 8.18 362 ILE A N 1
ATOM 2751 C CA . ILE A 1 362 ? 53.469 34.584 45.094 1.00 8.27 362 ILE A CA 1
ATOM 2752 C C . ILE A 1 362 ? 53.929 34.508 43.637 1.00 7.92 362 ILE A C 1
ATOM 2753 O O . ILE A 1 362 ? 53.672 33.509 42.942 1.00 8.90 362 ILE A O 1
ATOM 2758 N N . LEU A 1 363 ? 54.628 35.520 43.124 1.00 8.40 363 LEU A N 1
ATOM 2759 C CA . LEU A 1 363 ? 55.113 35.464 41.751 1.00 8.39 363 LEU A CA 1
ATOM 2760 C C . LEU A 1 363 ? 56.149 34.350 41.607 1.00 9.02 363 LEU A C 1
ATOM 2761 O O . LEU A 1 363 ? 56.187 33.630 40.594 1.00 8.61 363 LEU A O 1
ATOM 2766 N N . THR A 1 364 ? 57.008 34.214 42.594 1.00 8.21 364 THR A N 1
ATOM 2767 C CA . THR A 1 364 ? 58.024 33.146 42.590 1.00 8.60 364 THR A CA 1
ATOM 2768 C C . THR A 1 364 ? 57.367 31.771 42.539 1.00 8.95 364 THR A C 1
ATOM 2769 O O . THR A 1 364 ? 57.707 30.920 41.716 1.00 9.58 364 THR A O 1
ATOM 2773 N N . THR A 1 365 ? 56.361 31.572 43.394 1.00 8.81 365 THR A 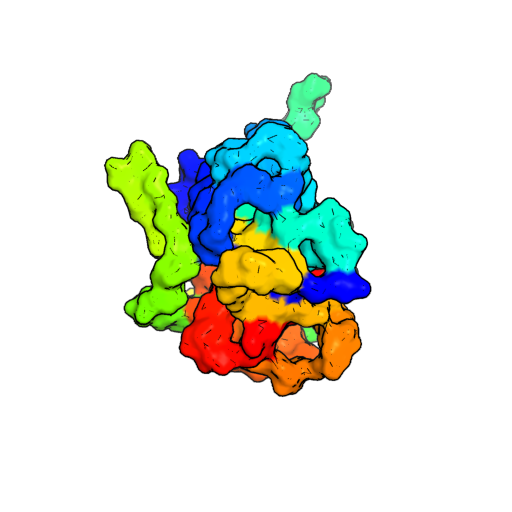N 1
ATOM 2774 C CA . THR A 1 365 ? 55.622 30.298 43.423 1.00 8.53 365 THR A CA 1
ATOM 2775 C C . THR A 1 365 ? 54.919 30.054 42.068 1.00 8.23 365 THR A C 1
ATOM 2776 O O . THR A 1 365 ? 54.970 28.952 41.506 1.00 9.39 365 THR A O 1
ATOM 2780 N N . LEU A 1 366 ? 54.297 31.099 41.507 1.00 8.39 366 LEU A N 1
ATOM 2781 C CA . LEU A 1 366 ? 53.643 31.008 40.192 1.00 8.66 366 LEU A CA 1
ATOM 2782 C C . LEU A 1 366 ? 54.625 30.520 39.127 1.00 8.44 366 LEU A C 1
ATOM 2783 O O . LEU A 1 366 ? 54.302 29.611 38.339 1.00 9.64 366 LEU A O 1
ATOM 2788 N N . LEU A 1 367 ? 55.783 31.174 39.040 1.00 8.93 367 LEU A N 1
ATOM 2789 C CA . LEU A 1 367 ? 56.719 30.919 37.952 1.00 9.04 367 LEU A CA 1
ATOM 2790 C C . LEU A 1 367 ? 57.273 29.489 38.004 1.00 9.14 367 LEU A C 1
ATOM 2791 O O . LEU A 1 367 ? 57.368 28.806 36.983 1.00 10.24 367 LEU A O 1
ATOM 2796 N N . TYR A 1 368 ? 57.615 29.037 39.206 1.00 9.62 368 TYR A N 1
ATOM 2797 C CA . TYR A 1 368 ? 58.114 27.678 39.349 1.00 10.23 368 TYR A CA 1
ATOM 2798 C C . TYR A 1 368 ? 57.017 26.645 39.051 1.00 9.43 368 TYR A C 1
ATOM 2799 O O . TYR A 1 368 ? 57.327 25.609 38.449 1.00 10.82 368 TYR A O 1
ATOM 2808 N N . GLU A 1 369 ? 55.777 26.896 39.430 1.00 9.76 369 GLU A N 1
ATOM 2809 C CA . GLU A 1 369 ? 54.691 25.961 39.141 1.00 9.77 369 GLU A CA 1
ATOM 2810 C C . GLU A 1 369 ? 54.349 25.964 37.637 1.00 8.76 369 GLU A C 1
ATOM 2811 O O . GLU A 1 369 ? 54.117 24.900 37.054 1.00 10.93 369 GLU A O 1
ATOM 2817 N N . MET A 1 370 ? 54.349 27.134 37.008 1.00 9.56 370 MET A N 1
ATOM 2818 C CA . MET A 1 370 ? 54.108 27.193 35.562 1.00 10.50 370 MET A CA 1
ATOM 2819 C C . MET A 1 370 ? 55.132 26.325 34.817 1.00 11.25 370 MET A C 1
ATOM 2820 O O . MET A 1 370 ? 54.783 25.616 33.927 1.00 12.93 370 MET A O 1
ATOM 2825 N N . LYS A 1 371 ? 56.376 26.445 35.186 1.00 11.33 371 LYS A N 1
ATOM 2826 C CA . LYS A 1 371 ? 57.433 25.674 34.553 1.00 13.29 371 LYS A CA 1
ATOM 2827 C C . LYS A 1 371 ? 57.250 24.179 34.755 1.00 12.55 371 LYS A C 1
ATOM 2828 O O . LYS A 1 371 ? 57.327 23.432 33.826 1.00 15.94 371 LYS A O 1
ATOM 2834 N N . ARG A 1 372 ? 56.992 23.762 35.966 1.00 12.76 372 ARG A N 1
ATOM 2835 C CA . ARG A 1 372 ? 56.822 22.326 36.182 1.00 14.59 372 ARG A CA 1
ATOM 2836 C C . ARG A 1 372 ? 55.601 21.712 35.518 1.00 14.43 372 ARG A C 1
ATOM 2837 O O . ARG A 1 372 ? 55.675 20.611 35.064 1.00 17.83 372 ARG A O 1
ATOM 2845 N N . ARG A 1 373 ? 54.512 22.445 35.408 1.00 14.26 373 ARG A N 1
ATOM 2846 C CA . ARG A 1 373 ? 53.305 22.029 34.692 1.00 17.21 373 ARG A CA 1
ATOM 2847 C C . ARG A 1 373 ? 53.392 22.145 33.214 1.00 16.71 373 ARG A C 1
ATOM 2848 O O . ARG A 1 373 ? 52.502 21.696 32.546 1.00 20.79 373 ARG A O 1
ATOM 2856 N N . ASP A 1 374 ? 54.402 22.828 32.718 1.00 16.38 374 ASP A N 1
ATOM 2857 C CA . ASP A 1 374 ? 54.467 23.247 31.338 1.00 18.37 374 ASP A CA 1
ATOM 2858 C C . ASP A 1 374 ? 53.241 24.077 30.962 1.00 19.15 374 ASP A C 1
ATOM 2859 O O . ASP A 1 374 ? 52.719 23.940 29.893 1.00 21.05 374 ASP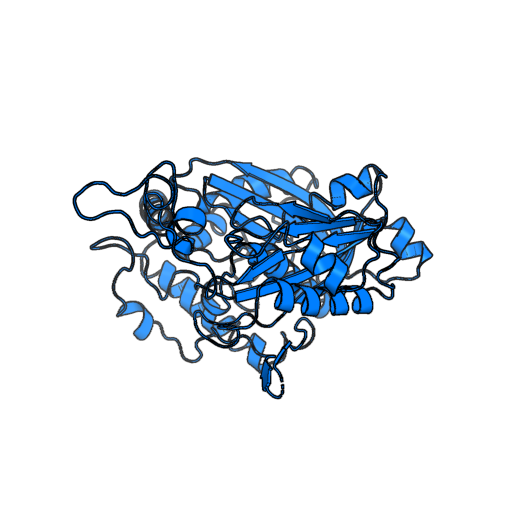 A O 1
ATOM 2864 N N . ALA A 1 375 ? 52.815 24.967 31.850 1.00 16.04 375 ALA A N 1
ATOM 2865 C CA . ALA A 1 375 ? 51.744 25.937 31.553 1.00 15.76 375 ALA A CA 1
ATOM 2866 C C . ALA A 1 375 ? 52.317 26.993 30.617 1.00 16.01 375 ALA A C 1
ATOM 2867 O O . ALA A 1 375 ? 53.530 27.177 30.530 1.00 23.28 375 ALA A O 1
ATOM 2869 N N . LYS A 1 376 ? 51.430 27.711 29.937 1.00 13.11 376 LYS A N 1
ATOM 2870 C CA . LYS A 1 376 ? 51.828 28.771 29.009 1.00 13.78 376 LYS A CA 1
ATOM 2871 C C . LYS A 1 376 ? 51.638 30.180 29.566 1.00 13.64 376 LYS A C 1
ATOM 2872 O O . LYS A 1 376 ? 52.449 31.046 29.298 1.00 17.49 376 LYS A O 1
ATOM 2878 N N . THR A 1 377 ? 50.554 30.408 30.293 1.00 12.42 377 THR A N 1
ATOM 2879 C CA . THR A 1 377 ? 50.217 31.732 30.779 1.00 13.38 377 THR A CA 1
ATOM 2880 C C . THR A 1 377 ? 49.897 31.699 32.277 1.00 12.80 377 THR A C 1
ATOM 2881 O O . THR A 1 377 ? 49.383 30.707 32.808 1.00 15.83 377 THR A O 1
ATOM 2885 N N . GLY A 1 378 ? 50.197 32.791 32.952 1.00 10.92 378 GLY A N 1
ATOM 2886 C CA . GLY A 1 378 ? 49.961 32.917 34.370 1.00 10.49 378 GLY A CA 1
ATOM 2887 C C . GLY A 1 378 ? 49.699 34.338 34.780 1.00 9.35 378 GLY A C 1
ATOM 2888 O O . GLY A 1 378 ? 50.047 35.279 34.079 1.00 9.60 378 GLY A O 1
ATOM 2889 N N A LEU A 1 379 ? 49.106 34.466 35.969 0.50 9.29 379 LEU A N 1
ATOM 2890 N N B LEU A 1 379 ? 49.013 34.518 35.902 0.50 9.27 379 LEU A N 1
ATOM 2891 C CA A LEU A 1 379 ? 48.663 35.753 36.492 0.50 9.39 379 LEU A CA 1
ATOM 2892 C CA B LEU A 1 379 ? 48.986 35.847 36.490 0.50 9.56 379 LEU A CA 1
ATOM 2893 C C A LEU A 1 379 ? 48.916 35.787 38.016 0.50 9.86 379 LEU A C 1
ATOM 2894 C C B LEU A 1 379 ? 49.036 35.769 37.985 0.50 9.73 379 LEU A C 1
ATOM 2895 O O A LEU A 1 379 ? 48.518 34.842 38.716 0.50 10.75 379 LEU A O 1
ATOM 2896 O O B LEU A 1 379 ? 48.609 34.787 38.614 0.50 10.61 379 LEU A O 1
ATOM 2905 N N . ALA A 1 380 ? 49.575 36.848 38.522 1.00 9.30 380 ALA A N 1
ATOM 2906 C CA . ALA A 1 380 ? 49.688 37.100 39.967 1.00 9.04 380 ALA A CA 1
ATOM 2907 C C . ALA A 1 380 ? 48.945 38.388 40.287 1.00 8.36 380 ALA A C 1
ATOM 2908 O O . ALA A 1 380 ? 49.062 39.380 39.551 1.00 9.15 380 ALA A O 1
ATOM 2910 N N . THR A 1 381 ? 48.175 38.377 41.368 1.00 8.47 381 THR A N 1
ATOM 2911 C CA . THR A 1 381 ? 47.444 39.555 41.781 1.00 8.25 381 THR A CA 1
ATOM 2912 C C . THR A 1 381 ? 47.342 39.594 43.307 1.00 8.84 381 THR A C 1
ATOM 2913 O O . THR A 1 381 ? 47.286 38.550 43.968 1.00 9.20 381 THR A O 1
ATOM 2917 N N . LEU A 1 382 ? 47.293 40.806 43.858 1.00 8.92 382 LEU A N 1
ATOM 2918 C CA . LEU A 1 382 ? 47.143 41.059 45.295 1.00 9.28 382 LEU A CA 1
ATOM 2919 C C . LEU A 1 382 ? 46.232 42.242 45.541 1.00 8.88 382 LEU A C 1
ATOM 2920 O O . LEU A 1 382 ? 46.326 43.268 44.853 1.00 9.75 382 LEU A O 1
ATOM 2925 N N . CYS A 1 383 ? 45.448 42.136 46.597 1.00 9.11 383 CYS A N 1
ATOM 2926 C CA . CYS A 1 383 ? 44.746 43.273 47.176 1.00 9.96 383 CYS A CA 1
ATOM 2927 C C . CYS A 1 383 ? 45.711 44.072 48.031 1.00 9.83 383 CYS A C 1
ATOM 2928 O O . CYS A 1 383 ? 46.734 43.562 48.504 1.00 11.09 383 CYS A O 1
ATOM 2931 N N . ILE A 1 384 ? 45.350 45.338 48.272 1.00 9.71 384 ILE A N 1
ATOM 2932 C CA . ILE A 1 384 ? 46.289 46.310 48.856 1.00 9.65 384 ILE A CA 1
ATOM 2933 C C . ILE A 1 384 ? 45.531 47.211 49.825 1.00 9.37 384 ILE A C 1
ATOM 2934 O O . ILE A 1 384 ? 44.567 47.872 49.469 1.00 9.27 384 ILE A O 1
ATOM 2939 N N . GLY A 1 385 ? 46.010 47.274 51.058 1.00 9.25 385 GLY A N 1
ATOM 2940 C CA . GLY A 1 385 ? 45.426 48.155 52.061 1.00 9.37 385 GLY A CA 1
ATOM 2941 C C . GLY A 1 385 ? 45.440 49.588 51.571 1.00 9.46 385 GLY A C 1
ATOM 2942 O O . GLY A 1 385 ? 46.406 50.052 50.957 1.00 10.06 385 GLY A O 1
ATOM 2943 N N . GLY A 1 386 ? 44.350 50.279 51.832 1.00 9.49 386 GLY A N 1
ATOM 2944 C CA . GLY A 1 386 ? 44.086 51.607 51.307 1.00 9.38 386 GLY A CA 1
ATOM 2945 C C . GLY A 1 386 ? 43.215 51.599 50.069 1.00 9.89 386 GLY A C 1
ATOM 2946 O O . GLY A 1 386 ? 42.826 52.665 49.557 1.00 10.61 386 GLY A O 1
ATOM 2947 N N . GLY A 1 387 ? 42.897 50.394 49.564 1.00 9.77 387 GLY A N 1
ATOM 2948 C CA . GLY A 1 387 ? 41.960 50.229 48.463 1.00 9.87 387 GLY A CA 1
ATOM 2949 C C . GLY A 1 387 ? 42.605 50.173 47.094 1.00 9.22 387 GLY A C 1
ATOM 2950 O O . GLY A 1 387 ? 42.284 50.963 46.209 1.00 10.02 387 GLY A O 1
ATOM 2951 N N . MET A 1 388 ? 43.511 49.214 46.888 1.00 8.83 388 MET A N 1
ATOM 2952 C CA . MET A 1 388 ? 44.098 49.012 45.578 1.00 9.16 388 MET A CA 1
ATOM 2953 C C . MET A 1 388 ? 44.246 47.530 45.275 1.00 9.18 388 MET A C 1
ATOM 2954 O O . MET A 1 388 ? 44.049 46.678 46.122 1.00 8.66 388 MET A O 1
ATOM 2959 N N . GLY A 1 389 ? 44.591 47.249 44.035 1.00 9.38 389 GLY A N 1
ATOM 2960 C CA . GLY A 1 389 ? 45.025 45.952 43.588 1.00 8.95 389 GLY A CA 1
ATOM 2961 C C . GLY A 1 389 ? 46.159 46.135 42.601 1.00 8.24 389 GLY A C 1
ATOM 2962 O O . GLY A 1 389 ? 46.233 47.166 41.922 1.00 9.09 389 GLY A O 1
ATOM 2963 N N . THR A 1 390 ? 47.020 45.117 42.472 1.00 8.68 390 THR A N 1
ATOM 2964 C CA . THR A 1 390 ? 48.034 45.107 41.413 1.00 8.61 390 THR A CA 1
ATOM 2965 C C . THR A 1 390 ? 48.161 43.706 40.863 1.00 8.74 390 THR A C 1
ATOM 2966 O O . THR A 1 390 ? 48.024 42.728 41.594 1.00 9.25 390 THR A O 1
ATOM 2970 N N . THR A 1 391 ? 48.404 43.632 39.558 1.00 8.85 391 THR A N 1
ATOM 2971 C CA . THR A 1 391 ? 48.443 42.396 38.772 1.00 9.19 391 THR A CA 1
ATOM 2972 C C . THR A 1 391 ? 49.589 42.396 37.769 1.00 9.36 391 THR A C 1
ATOM 2973 O O . THR A 1 391 ? 49.935 43.445 37.219 1.00 9.24 391 THR A O 1
ATOM 2977 N N . LEU A 1 392 ? 50.143 41.204 37.538 1.00 8.83 392 LEU A N 1
ATOM 2978 C CA . LEU A 1 392 ? 51.173 40.946 36.518 1.00 9.31 392 LEU A CA 1
ATOM 2979 C C . LEU A 1 392 ? 50.751 39.691 35.752 1.00 8.92 392 LEU A C 1
ATOM 2980 O O . LEU A 1 392 ? 50.394 38.684 36.373 1.00 9.97 392 LEU A O 1
ATOM 2985 N N . ILE A 1 393 ? 50.756 39.764 34.418 1.00 9.16 393 ILE A N 1
ATOM 2986 C CA . ILE A 1 393 ? 50.484 38.613 33.536 1.00 9.56 393 ILE A CA 1
ATOM 2987 C C . ILE A 1 393 ? 51.799 38.238 32.854 1.00 9.06 393 ILE A C 1
ATOM 2988 O O . ILE A 1 393 ? 52.533 39.117 32.378 1.00 10.21 393 ILE A O 1
ATOM 2993 N N . VAL A 1 394 ? 52.078 36.941 32.823 1.00 9.65 394 VAL A N 1
ATOM 2994 C CA . VAL A 1 394 ? 53.304 36.397 32.289 1.00 9.63 394 VAL A CA 1
ATOM 2995 C C . VAL A 1 394 ? 53.016 35.217 31.344 1.00 10.00 394 VAL A C 1
ATOM 2996 O O . VAL A 1 394 ? 51.945 34.593 31.420 1.00 11.00 394 VAL A O 1
ATOM 3000 N N . LYS A 1 395 ? 53.968 34.925 30.462 1.00 10.73 395 LYS A N 1
ATOM 3001 C CA . LYS A 1 395 ? 53.831 33.784 29.553 1.00 11.68 395 LYS A CA 1
ATOM 3002 C C . LYS A 1 395 ? 55.166 33.097 29.402 1.00 10.96 395 LYS A C 1
ATOM 3003 O O . LYS A 1 395 ? 56.214 33.716 29.530 1.00 12.65 395 LYS A O 1
ATOM 3009 N N . ARG A 1 396 ? 55.144 31.811 29.070 1.00 11.93 396 ARG A N 1
ATOM 3010 C CA . ARG A 1 396 ? 56.381 31.062 28.838 1.00 14.22 396 ARG A CA 1
ATOM 3011 C C . ARG A 1 396 ? 56.224 30.148 27.624 1.00 17.72 396 ARG A C 1
ATOM 3012 O O . ARG A 1 396 ? 55.101 29.910 27.194 1.00 19.32 396 ARG A O 1
#

Sequence (387 aa):
MREVVIASAARTAVGSFGGAFKSSVSAVELGVTAAKEAIKRANITPDDMIDESLLGGVLTAGLGQNIIARQIALGAGIPVEKPAMTINIVCGSGLRRSVSMMASQLIALGDADIMLVGGAENMSMSPYLLVPSARYGARMGDAAFFVDSMIKDGLSDIFNNNYHMMGITAENIAEQWNITREEEQDELALASQNKAEEKAQAEGKKFDEEIVPVVIKDTVVDKKKDEYIKPGTTMMEKLAKLRPAFKKDGTVTAGNASGINDGAAMLVVMAKEKAEELGIEPLATIVSSYGTAGVDPKIMGYGPVPATKKALEEAANNMTIEEDIDLVEANEAFAAQSVAVIRRRDLNIDDMMNKVVNVNGGAIAIGHPIGCSGARILTTLLYEMKRRDAKTGLLATLCIGGGMGTTLIVKR